Protein AF-W7DJT2-F1 (afdb_monomer_lite)

pLDDT: mean 90.69, std 9.47, range [36.66, 98.81]

Structure (mmCIF, N/CA/C/O backbone):
data_AF-W7DJT2-F1
#
_entry.id   AF-W7DJT2-F1
#
loop_
_atom_site.group_PDB
_atom_site.id
_atom_site.type_symbol
_atom_site.label_atom_id
_atom_site.label_alt_id
_atom_site.label_comp_id
_atom_site.label_asym_id
_atom_site.label_entity_id
_atom_site.label_seq_id
_atom_site.pdbx_PDB_ins_code
_atom_site.Cartn_x
_atom_site.Cartn_y
_atom_site.Cartn_z
_atom_site.occupancy
_atom_site.B_iso_or_equiv
_atom_site.auth_seq_id
_atom_site.auth_comp_id
_atom_site.auth_asym_id
_atom_site.auth_atom_id
_atom_site.pdbx_PDB_model_num
ATOM 1 N N . MET A 1 1 ? 25.642 -7.157 -8.731 1.00 62.66 1 MET A N 1
ATOM 2 C CA . MET A 1 1 ? 26.383 -7.502 -9.962 1.00 62.66 1 MET A CA 1
ATOM 3 C C . MET A 1 1 ? 25.442 -7.773 -11.109 1.00 62.66 1 MET A C 1
ATOM 5 O O . MET A 1 1 ? 24.680 -8.733 -11.068 1.00 62.66 1 MET A O 1
ATOM 9 N N . GLY A 1 2 ? 25.496 -6.896 -12.112 1.00 77.44 2 GLY A N 1
ATOM 10 C CA . GLY A 1 2 ? 24.760 -7.068 -13.362 1.00 77.44 2 GLY A CA 1
ATOM 11 C C . GLY A 1 2 ? 25.255 -8.247 -14.188 1.00 77.44 2 GLY A C 1
ATOM 12 O O . GLY A 1 2 ? 26.430 -8.609 -14.143 1.00 77.44 2 GLY A O 1
ATOM 13 N N . GLU A 1 3 ? 24.351 -8.840 -14.958 1.00 88.94 3 GLU A N 1
ATOM 14 C CA . GLU A 1 3 ? 24.677 -9.883 -15.918 1.00 88.94 3 GLU A CA 1
ATOM 15 C C . GLU A 1 3 ? 25.010 -9.240 -17.266 1.00 88.94 3 GLU A C 1
ATOM 17 O O . GLU A 1 3 ? 24.289 -8.379 -17.782 1.00 88.94 3 GLU A O 1
ATOM 22 N N . ARG A 1 4 ? 26.137 -9.663 -17.839 1.00 89.38 4 ARG A N 1
ATOM 23 C CA . ARG A 1 4 ? 26.555 -9.243 -19.170 1.00 89.38 4 ARG A CA 1
ATOM 24 C C . ARG A 1 4 ? 26.055 -10.238 -20.202 1.00 89.38 4 ARG A C 1
ATOM 26 O O . ARG A 1 4 ? 26.275 -11.438 -20.069 1.00 89.38 4 ARG A O 1
ATOM 33 N N . ILE A 1 5 ? 25.439 -9.720 -21.256 1.00 89.44 5 ILE A N 1
ATOM 34 C CA . ILE A 1 5 ? 24.989 -10.498 -22.408 1.00 89.44 5 ILE A CA 1
ATOM 35 C C . ILE A 1 5 ? 25.521 -9.875 -23.701 1.00 89.44 5 ILE A C 1
ATOM 37 O O . ILE A 1 5 ? 26.110 -8.789 -23.709 1.00 89.44 5 ILE A O 1
ATOM 41 N N . THR A 1 6 ? 25.308 -10.575 -24.811 1.00 88.50 6 THR A N 1
ATOM 42 C CA . THR A 1 6 ? 25.642 -10.075 -26.145 1.00 88.50 6 THR A CA 1
ATOM 43 C C . THR A 1 6 ? 24.403 -10.017 -27.021 1.00 88.50 6 THR A C 1
ATOM 45 O O . THR A 1 6 ? 23.470 -10.802 -26.852 1.00 88.50 6 THR A O 1
ATOM 48 N N . VAL A 1 7 ? 24.399 -9.072 -27.954 1.00 88.75 7 VAL A N 1
ATOM 49 C CA . VAL A 1 7 ? 23.420 -8.989 -29.040 1.00 88.75 7 VAL A CA 1
ATOM 50 C C . VAL A 1 7 ? 24.142 -8.806 -30.373 1.00 88.75 7 VAL A C 1
ATOM 52 O O . VAL A 1 7 ? 25.303 -8.384 -30.419 1.00 88.75 7 VAL A O 1
ATOM 55 N N . VAL A 1 8 ? 23.464 -9.149 -31.467 1.00 84.75 8 VAL A N 1
ATOM 56 C CA . VAL A 1 8 ? 23.995 -9.009 -32.831 1.00 84.75 8 VAL A CA 1
ATOM 57 C C . VAL A 1 8 ? 24.318 -7.540 -33.109 1.00 84.75 8 VAL A C 1
ATOM 59 O O . VAL A 1 8 ? 23.479 -6.686 -32.871 1.00 84.75 8 VAL A O 1
ATOM 62 N N . GLY A 1 9 ? 25.509 -7.218 -33.615 1.00 80.00 9 GLY A N 1
ATOM 63 C CA . GLY A 1 9 ? 25.923 -5.837 -33.913 1.00 80.00 9 GLY A CA 1
ATOM 64 C C . GLY A 1 9 ? 26.167 -5.533 -35.389 1.00 80.00 9 GLY A C 1
ATOM 65 O O . GLY A 1 9 ? 26.607 -4.432 -35.703 1.00 80.00 9 GLY A O 1
ATOM 66 N N . GLY A 1 10 ? 25.975 -6.507 -36.279 1.00 75.56 10 GLY A N 1
ATOM 67 C CA . GLY A 1 10 ? 26.302 -6.423 -37.706 1.00 75.56 10 GLY A CA 1
ATOM 68 C C . GLY A 1 10 ? 26.829 -7.755 -38.235 1.00 75.56 10 GLY A C 1
ATOM 69 O O . GLY A 1 10 ? 26.899 -8.730 -37.488 1.00 75.56 10 GLY A O 1
ATOM 70 N N . THR A 1 11 ? 27.250 -7.782 -39.501 1.00 67.56 11 THR A N 1
ATOM 71 C CA . THR A 1 11 ? 27.784 -8.991 -40.154 1.00 67.56 11 THR A CA 1
ATOM 72 C C . THR A 1 11 ? 29.021 -9.572 -39.454 1.00 67.56 11 THR A C 1
ATOM 74 O O . THR A 1 11 ? 29.202 -10.783 -39.483 1.00 67.56 11 THR A O 1
ATOM 77 N N . ASP A 1 12 ? 29.821 -8.742 -38.763 1.00 70.81 12 ASP A N 1
ATOM 78 C CA . ASP A 1 12 ? 31.087 -9.149 -38.119 1.00 70.81 12 ASP A CA 1
ATOM 79 C C . ASP A 1 12 ? 31.323 -8.553 -36.713 1.00 70.81 12 ASP A C 1
ATOM 81 O O . ASP A 1 12 ? 32.466 -8.448 -36.242 1.00 70.81 12 ASP A O 1
ATOM 85 N N . SER A 1 13 ? 30.260 -8.143 -36.017 1.00 81.00 13 SER A N 1
ATOM 86 C CA . SER A 1 13 ? 30.384 -7.577 -34.667 1.00 81.00 13 SER A CA 1
ATOM 87 C C . SER A 1 13 ? 29.283 -8.013 -33.715 1.00 81.00 13 SER A C 1
ATOM 89 O O . SER A 1 13 ? 28.126 -8.162 -34.105 1.00 81.00 13 SER A O 1
ATOM 91 N N . THR A 1 14 ? 29.642 -8.110 -32.438 1.00 86.38 14 THR A N 1
ATOM 92 C CA . THR A 1 14 ? 28.716 -8.235 -31.312 1.00 86.38 14 THR A CA 1
ATOM 93 C C . THR A 1 14 ? 28.695 -6.946 -30.505 1.00 86.38 14 THR A C 1
ATOM 95 O O . THR A 1 14 ? 29.704 -6.237 -30.387 1.00 86.38 14 THR A O 1
ATOM 98 N N . ILE A 1 15 ? 27.531 -6.650 -29.933 1.00 89.62 15 ILE A N 1
ATOM 99 C CA . ILE A 1 15 ? 27.364 -5.577 -28.961 1.00 89.62 15 ILE A CA 1
ATOM 100 C C . ILE A 1 15 ? 27.259 -6.199 -27.577 1.00 89.62 15 ILE A C 1
ATOM 102 O O . ILE A 1 15 ? 26.406 -7.051 -27.332 1.00 89.62 15 ILE A O 1
ATOM 106 N N . ALA A 1 16 ? 28.144 -5.783 -26.679 1.00 88.56 16 ALA A N 1
ATOM 107 C CA . ALA A 1 16 ? 28.098 -6.173 -25.281 1.00 88.56 16 ALA A CA 1
ATOM 108 C C . ALA A 1 16 ? 27.217 -5.196 -24.501 1.00 88.56 16 ALA A C 1
ATOM 110 O O . ALA A 1 16 ? 27.411 -3.978 -24.570 1.00 88.56 16 ALA A O 1
ATOM 111 N N . VAL A 1 17 ? 26.280 -5.746 -23.734 1.00 90.31 17 VAL A N 1
ATOM 112 C CA . VAL A 1 17 ? 25.390 -4.992 -22.848 1.00 90.31 17 VAL A CA 1
ATOM 113 C C . VAL A 1 17 ? 25.422 -5.622 -21.459 1.00 90.31 17 VAL A C 1
ATOM 115 O O . VAL A 1 17 ? 25.491 -6.842 -21.329 1.00 90.31 17 VAL A O 1
ATOM 118 N N . THR A 1 18 ? 25.412 -4.799 -20.413 1.00 90.25 18 THR A N 1
ATOM 119 C CA . THR A 1 18 ? 25.333 -5.264 -19.020 1.00 90.25 18 THR A CA 1
ATOM 120 C C . THR A 1 18 ? 24.087 -4.677 -18.384 1.00 90.25 18 THR A C 1
ATOM 122 O O . THR A 1 18 ? 23.870 -3.476 -18.508 1.00 90.25 18 THR A O 1
ATOM 125 N N . LEU A 1 19 ? 23.275 -5.514 -17.735 1.00 92.50 19 LEU A N 1
ATOM 126 C CA . LEU A 1 19 ? 22.078 -5.084 -17.014 1.00 92.50 19 LEU A CA 1
ATOM 127 C C . LEU A 1 19 ? 21.972 -5.810 -15.680 1.00 92.50 19 LEU A C 1
ATOM 129 O O . LEU A 1 19 ? 22.356 -6.974 -15.576 1.00 92.50 19 LEU A O 1
ATOM 133 N N . ASP A 1 20 ? 21.434 -5.147 -14.664 1.00 89.50 20 ASP A N 1
ATOM 134 C CA . ASP A 1 20 ? 21.323 -5.724 -13.324 1.00 89.50 20 ASP A CA 1
ATOM 135 C C . ASP A 1 20 ? 19.907 -5.733 -12.739 1.00 89.50 20 ASP A C 1
ATOM 137 O O . ASP A 1 20 ? 19.720 -6.327 -11.687 1.00 89.50 20 ASP A O 1
ATOM 141 N N . GLY A 1 21 ? 18.904 -5.151 -13.402 1.00 89.62 21 GLY A N 1
ATOM 142 C CA . GLY A 1 21 ? 17.507 -5.197 -12.952 1.00 89.62 21 GLY A CA 1
ATOM 143 C C . GLY A 1 21 ? 16.805 -6.517 -13.291 1.00 89.62 21 GLY A C 1
ATOM 144 O O . GLY A 1 21 ? 17.030 -7.074 -14.367 1.00 89.62 21 GLY A O 1
ATOM 145 N N . THR A 1 22 ? 15.905 -7.002 -12.422 1.00 92.12 22 THR A N 1
ATOM 146 C CA . THR A 1 22 ? 15.227 -8.309 -12.597 1.00 92.12 22 THR A CA 1
ATOM 147 C C . THR A 1 22 ? 14.500 -8.393 -13.940 1.00 92.12 22 THR A C 1
ATOM 149 O O . THR A 1 22 ? 14.734 -9.301 -14.742 1.00 92.12 22 THR A O 1
ATOM 152 N N . GLN A 1 23 ? 13.614 -7.430 -14.205 1.00 96.25 23 GLN A N 1
ATOM 153 C CA . GLN A 1 23 ? 12.832 -7.395 -15.440 1.00 96.25 23 GLN A CA 1
ATOM 154 C C . GLN A 1 23 ? 13.667 -6.892 -16.624 1.00 96.25 23 GLN A C 1
ATOM 156 O O . GLN A 1 23 ? 13.485 -7.369 -17.744 1.00 96.25 23 GLN A O 1
ATOM 161 N N . ALA A 1 24 ? 14.614 -5.982 -16.378 1.00 95.62 24 ALA A N 1
ATOM 162 C CA . ALA A 1 24 ? 15.487 -5.429 -17.410 1.00 95.62 24 ALA A CA 1
ATOM 163 C C . ALA A 1 24 ? 16.336 -6.535 -18.050 1.00 95.62 24 ALA A C 1
ATOM 165 O O . ALA A 1 24 ? 16.389 -6.665 -19.271 1.00 95.62 24 ALA A O 1
ATOM 166 N N . LEU A 1 25 ? 16.912 -7.410 -17.226 1.00 94.12 25 LEU A N 1
ATOM 167 C CA . LEU A 1 25 ? 17.681 -8.561 -17.677 1.00 94.12 25 LEU A CA 1
ATOM 168 C C . LEU A 1 25 ? 16.821 -9.589 -18.426 1.00 94.12 25 LEU A C 1
ATOM 170 O O . LEU A 1 25 ? 17.264 -10.152 -19.429 1.00 94.12 25 LEU A O 1
ATOM 174 N N . LYS A 1 26 ? 15.581 -9.821 -17.976 1.00 95.31 26 LYS A N 1
ATOM 175 C CA . LYS A 1 26 ? 14.633 -10.706 -18.670 1.00 95.31 26 LYS A CA 1
ATOM 176 C C . LYS A 1 26 ? 14.323 -10.197 -20.081 1.00 95.31 26 LYS A C 1
ATOM 178 O O . LYS A 1 26 ? 14.427 -10.971 -21.033 1.00 95.31 26 LYS A O 1
ATOM 183 N N . LEU A 1 27 ? 13.999 -8.909 -20.222 1.00 96.25 27 LEU A N 1
ATOM 184 C CA . LEU A 1 27 ? 13.759 -8.283 -21.527 1.00 96.25 27 LEU A CA 1
ATOM 185 C C . LEU A 1 27 ? 15.019 -8.285 -22.395 1.00 96.25 27 LEU A C 1
ATOM 187 O O . LEU A 1 27 ? 14.949 -8.632 -23.568 1.00 96.25 27 LEU A O 1
ATOM 191 N N . ALA A 1 28 ? 16.185 -7.990 -21.822 1.00 94.62 28 ALA A N 1
ATOM 192 C CA . ALA A 1 28 ? 17.446 -8.001 -22.556 1.00 94.62 28 ALA A CA 1
ATOM 193 C C . ALA A 1 28 ? 17.757 -9.380 -23.167 1.00 94.62 28 ALA A C 1
ATOM 195 O O . ALA A 1 28 ? 18.158 -9.467 -24.329 1.00 94.62 28 ALA A O 1
ATOM 196 N N . LYS A 1 29 ? 17.520 -10.469 -22.421 1.00 93.81 29 LYS A N 1
ATOM 197 C CA . LYS A 1 29 ? 17.668 -11.847 -22.925 1.00 93.81 29 LYS A CA 1
ATOM 198 C C . LYS A 1 29 ? 16.669 -12.165 -24.036 1.00 93.81 29 LYS A C 1
ATOM 200 O O . LYS A 1 29 ? 17.047 -12.783 -25.029 1.00 93.81 29 LYS A O 1
ATOM 205 N N . GLN A 1 30 ? 15.422 -11.718 -23.895 1.00 95.75 30 GLN A N 1
ATOM 206 C CA . GLN A 1 30 ? 14.413 -11.860 -24.943 1.00 95.75 30 GLN A CA 1
ATOM 207 C C . GLN A 1 30 ? 14.834 -11.120 -26.222 1.00 95.75 30 GLN A C 1
ATOM 209 O O . GLN A 1 30 ? 14.865 -11.728 -27.289 1.00 95.75 30 GLN A O 1
ATOM 214 N N . PHE A 1 31 ? 15.230 -9.849 -26.115 1.00 95.19 31 PHE A N 1
ATOM 215 C CA . PHE A 1 31 ? 15.662 -9.045 -27.261 1.00 95.19 31 PHE A CA 1
ATOM 216 C C . PHE A 1 31 ? 16.896 -9.642 -27.940 1.00 95.19 31 PHE A C 1
ATOM 218 O O . PHE A 1 31 ? 16.947 -9.708 -29.165 1.00 95.19 31 PHE A O 1
ATOM 225 N N . SER A 1 32 ? 17.866 -10.133 -27.161 1.00 92.38 32 SER A N 1
ATOM 226 C CA . SER A 1 32 ? 19.038 -10.845 -27.684 1.00 92.38 32 SER A CA 1
ATOM 227 C C . SER A 1 32 ? 18.638 -12.051 -28.541 1.00 92.38 32 SER A C 1
ATOM 229 O O . SER A 1 32 ? 19.107 -12.193 -29.672 1.00 92.38 32 SER A O 1
ATOM 231 N N . GLN A 1 33 ? 17.714 -12.879 -28.044 1.00 92.50 33 GLN A N 1
ATOM 232 C CA . GLN A 1 33 ? 17.236 -14.058 -28.763 1.00 92.50 33 GLN A CA 1
ATOM 233 C C . GLN A 1 33 ? 16.435 -13.701 -30.025 1.00 92.50 33 GLN A C 1
ATOM 235 O O . GLN A 1 33 ? 16.609 -14.341 -31.062 1.00 92.50 33 GLN A O 1
ATOM 240 N N . GLU A 1 34 ? 15.566 -12.691 -29.959 1.00 94.62 34 GLU A N 1
ATOM 241 C CA . GLU A 1 34 ? 14.780 -12.216 -31.106 1.00 94.62 34 GLU A CA 1
ATOM 242 C C . GLU A 1 34 ? 15.684 -11.673 -32.217 1.00 94.62 34 GLU A C 1
ATOM 244 O O . GLU A 1 34 ? 15.596 -12.123 -33.361 1.00 94.62 34 GLU A O 1
ATOM 249 N N . LEU A 1 35 ? 16.611 -10.771 -31.873 1.00 92.75 35 LEU A N 1
ATOM 250 C CA . LEU A 1 35 ? 17.577 -10.205 -32.817 1.00 92.75 35 LEU A CA 1
ATOM 251 C C . LEU A 1 35 ? 18.445 -11.293 -33.453 1.00 92.75 35 LEU A C 1
ATOM 253 O O . LEU A 1 35 ? 18.716 -11.234 -34.652 1.00 92.75 35 LEU A O 1
ATOM 257 N N . GLN A 1 36 ? 18.830 -12.321 -32.692 1.00 90.06 36 GLN A N 1
ATOM 258 C CA . GLN A 1 36 ? 19.538 -13.463 -33.259 1.00 90.06 36 GLN A CA 1
ATOM 259 C C . GLN A 1 36 ? 18.697 -14.215 -34.295 1.00 90.06 36 GLN A C 1
ATOM 261 O O . GLN A 1 36 ? 19.208 -14.583 -35.356 1.00 90.06 36 GLN A O 1
ATOM 266 N N . ASN A 1 37 ? 17.430 -14.484 -33.984 1.00 91.62 37 ASN A N 1
ATOM 267 C CA . ASN A 1 37 ? 16.552 -15.217 -34.887 1.00 91.62 37 ASN A CA 1
ATOM 268 C C . ASN A 1 37 ? 16.394 -14.445 -36.199 1.00 91.62 37 ASN A C 1
ATOM 270 O O . ASN A 1 37 ? 16.622 -15.028 -37.258 1.00 91.62 37 ASN A O 1
ATOM 274 N N . TYR A 1 38 ? 16.131 -13.136 -36.130 1.00 92.69 38 TYR A N 1
ATOM 275 C CA . TYR A 1 38 ? 16.054 -12.272 -37.311 1.00 92.69 38 TYR A CA 1
ATOM 276 C C . TYR A 1 38 ? 17.370 -12.222 -38.088 1.00 92.69 38 TYR A C 1
ATOM 278 O O . TYR A 1 38 ? 17.360 -12.277 -39.315 1.00 92.69 38 TYR A O 1
ATOM 286 N N . TYR A 1 39 ? 18.515 -12.173 -37.406 1.00 90.25 39 TYR A N 1
ATOM 287 C CA . TYR A 1 39 ? 19.817 -12.209 -38.071 1.00 90.25 39 TYR A CA 1
ATOM 288 C C . TYR A 1 39 ? 20.041 -13.516 -38.845 1.00 90.25 39 TYR A C 1
ATOM 290 O O . TYR A 1 39 ? 20.528 -13.490 -39.973 1.00 90.25 39 TYR A O 1
ATOM 298 N N . SER A 1 40 ? 19.642 -14.660 -38.276 1.00 89.06 40 SER A N 1
ATOM 299 C CA . SER A 1 40 ? 19.871 -15.985 -38.875 1.00 89.06 40 SER A CA 1
ATOM 300 C C . SER A 1 40 ? 19.124 -16.219 -40.193 1.00 89.06 40 SER A C 1
ATOM 302 O O . SER A 1 40 ? 19.529 -17.071 -40.984 1.00 89.06 40 SER A O 1
ATOM 304 N N . VAL A 1 41 ? 18.059 -15.450 -40.434 1.00 91.31 41 VAL A N 1
ATOM 305 C CA . VAL A 1 41 ? 17.238 -15.498 -41.653 1.00 91.31 41 VAL A CA 1
ATOM 306 C C . VAL A 1 41 ? 17.357 -14.227 -42.501 1.00 91.31 41 VAL A C 1
ATOM 308 O O . VAL A 1 41 ? 16.511 -13.993 -43.358 1.00 91.31 41 VAL A O 1
ATOM 311 N N . ASP A 1 42 ? 18.389 -13.405 -42.264 1.00 90.12 42 ASP A N 1
ATOM 312 C CA . ASP A 1 42 ? 18.609 -12.126 -42.950 1.00 90.12 42 ASP A CA 1
ATOM 313 C C . ASP A 1 42 ? 17.359 -11.224 -42.926 1.00 90.12 42 ASP A C 1
ATOM 315 O O . ASP A 1 42 ? 16.845 -10.794 -43.953 1.00 90.12 42 ASP A O 1
ATOM 319 N N . GLN A 1 43 ? 16.826 -10.939 -41.740 1.00 93.31 43 GLN A N 1
ATOM 320 C CA . GLN A 1 43 ? 15.681 -10.039 -41.554 1.00 93.31 43 GLN A CA 1
ATOM 321 C C . GLN A 1 43 ? 16.042 -8.702 -40.903 1.00 93.31 43 GLN A C 1
ATOM 323 O O . GLN A 1 43 ? 15.174 -7.851 -40.763 1.00 93.31 43 GLN A O 1
ATOM 328 N N . LEU A 1 44 ? 17.304 -8.469 -40.538 1.00 91.94 44 LEU A N 1
ATOM 329 C CA . LEU A 1 44 ? 17.732 -7.200 -39.943 1.00 91.94 44 LEU A CA 1
ATOM 330 C C . LEU A 1 44 ? 18.152 -6.188 -41.016 1.00 91.94 44 LEU A C 1
ATOM 332 O O . LEU A 1 44 ? 18.937 -6.502 -41.909 1.00 91.94 44 LEU A O 1
ATOM 336 N N . ASN A 1 45 ? 17.662 -4.958 -40.891 1.00 91.62 45 ASN A N 1
ATOM 337 C CA . ASN A 1 45 ? 18.135 -3.791 -41.624 1.00 91.62 45 ASN A CA 1
ATOM 338 C C . ASN A 1 45 ? 18.957 -2.920 -40.664 1.00 91.62 45 ASN A C 1
ATOM 340 O O . ASN A 1 45 ? 18.386 -2.242 -39.811 1.00 91.62 45 ASN A O 1
ATOM 344 N N . PHE A 1 46 ? 20.286 -2.985 -40.760 1.00 89.12 46 PHE A N 1
ATOM 345 C CA . PHE A 1 46 ? 21.197 -2.241 -39.884 1.00 89.12 46 PHE A CA 1
ATOM 346 C C . PHE A 1 46 ? 21.262 -0.767 -40.285 1.00 89.12 46 PHE A C 1
ATOM 348 O O . PHE A 1 46 ? 21.494 -0.452 -41.451 1.00 89.12 46 PHE A O 1
ATOM 355 N N . LEU A 1 47 ? 21.071 0.127 -39.316 1.00 86.94 47 LEU A N 1
ATOM 356 C CA . LEU A 1 47 ? 20.850 1.548 -39.564 1.00 86.94 47 LEU A CA 1
ATOM 357 C C . LEU A 1 47 ? 21.629 2.424 -38.581 1.00 86.94 47 LEU A C 1
ATOM 359 O O . LEU A 1 47 ? 21.752 2.101 -37.397 1.00 86.94 47 LEU A O 1
ATOM 363 N N . ASP A 1 48 ? 22.064 3.586 -39.059 1.00 86.88 48 ASP A N 1
ATOM 364 C CA . ASP A 1 48 ? 22.474 4.682 -38.184 1.00 86.88 48 ASP A CA 1
ATOM 365 C C . ASP A 1 48 ? 21.236 5.291 -37.517 1.00 86.88 48 ASP A C 1
ATOM 367 O O . ASP A 1 48 ? 20.173 5.383 -38.134 1.00 86.88 48 ASP A O 1
ATOM 371 N N . VAL A 1 49 ? 21.355 5.720 -36.258 1.00 89.56 49 VAL A N 1
ATOM 372 C CA . VAL A 1 49 ? 20.246 6.335 -35.508 1.00 89.56 49 VAL A CA 1
ATOM 373 C C . VAL A 1 49 ? 20.181 7.832 -35.820 1.00 89.56 49 VAL A C 1
ATOM 375 O O . VAL A 1 49 ? 21.035 8.598 -35.367 1.00 89.56 49 VAL A O 1
ATOM 378 N N . THR A 1 50 ? 19.188 8.240 -36.617 1.00 86.44 50 THR A N 1
ATOM 379 C CA . THR A 1 50 ? 19.024 9.616 -37.117 1.00 86.44 50 THR A CA 1
ATOM 380 C C . THR A 1 50 ? 17.562 10.089 -37.085 1.00 86.44 50 THR A C 1
ATOM 382 O O . THR A 1 50 ? 16.627 9.288 -37.004 1.00 86.44 50 THR A O 1
ATOM 385 N N . ALA A 1 51 ? 17.361 11.412 -37.153 1.00 81.62 51 ALA A N 1
ATOM 386 C CA . ALA A 1 51 ? 16.038 12.044 -37.101 1.00 81.62 51 ALA A CA 1
ATOM 387 C C . ALA A 1 51 ? 15.157 11.736 -38.324 1.00 81.62 51 ALA A C 1
ATOM 389 O O . ALA A 1 51 ? 13.934 11.719 -38.202 1.00 81.62 51 ALA A O 1
ATOM 390 N N . ASP A 1 52 ? 15.765 11.470 -39.484 1.00 81.19 52 ASP A N 1
ATOM 391 C CA . ASP A 1 52 ? 15.042 11.206 -40.737 1.00 81.19 52 ASP A CA 1
ATOM 392 C C . ASP A 1 52 ? 14.367 9.824 -40.747 1.00 81.19 52 ASP A C 1
ATOM 394 O O . ASP A 1 52 ? 13.540 9.531 -41.613 1.00 81.19 52 ASP A O 1
ATOM 398 N N . GLY A 1 53 ? 14.668 8.996 -39.742 1.00 71.44 53 GLY A N 1
ATOM 399 C CA . GLY A 1 53 ? 14.123 7.657 -39.607 1.00 71.44 53 GLY A CA 1
ATOM 400 C C . GLY A 1 53 ? 14.749 6.656 -40.575 1.00 71.44 53 GLY A C 1
ATOM 401 O O . GLY A 1 53 ? 15.644 6.961 -41.363 1.00 71.44 53 GLY A O 1
ATOM 402 N N . ALA A 1 54 ? 14.268 5.422 -40.503 1.00 74.19 54 ALA A N 1
ATOM 403 C CA . ALA A 1 54 ? 14.613 4.371 -41.436 1.00 74.19 54 ALA A CA 1
ATOM 404 C C . ALA A 1 54 ? 13.659 4.396 -42.631 1.00 74.19 54 ALA A C 1
ATOM 406 O O . ALA A 1 54 ? 12.438 4.374 -42.459 1.00 74.19 54 ALA A O 1
ATOM 407 N N . ALA A 1 55 ? 14.200 4.348 -43.850 1.00 77.56 55 ALA A N 1
ATOM 408 C CA . ALA A 1 55 ? 13.389 3.971 -45.000 1.00 77.56 55 ALA A CA 1
ATOM 409 C C . ALA A 1 55 ? 12.876 2.534 -44.771 1.00 77.56 55 ALA A C 1
ATOM 411 O O . ALA A 1 55 ? 13.706 1.635 -44.590 1.00 77.56 55 ALA A O 1
ATOM 412 N N . PRO A 1 56 ? 11.551 2.293 -44.759 1.00 76.06 56 PRO A N 1
ATOM 413 C CA . PRO A 1 56 ? 11.020 0.949 -44.593 1.00 76.06 56 PRO A CA 1
ATOM 414 C C . PRO A 1 56 ? 11.572 0.049 -45.695 1.00 76.06 56 PRO A C 1
ATOM 416 O O . PRO A 1 56 ? 11.432 0.354 -46.881 1.00 76.06 56 PRO A O 1
ATOM 419 N N . VAL A 1 57 ? 12.197 -1.059 -45.306 1.00 82.94 57 VAL A N 1
ATOM 420 C CA . VAL A 1 57 ? 12.584 -2.112 -46.244 1.00 82.94 57 VAL A CA 1
ATOM 421 C C . VAL A 1 57 ? 11.587 -3.241 -46.067 1.00 82.94 57 VAL A C 1
ATOM 423 O O . VAL A 1 57 ? 11.390 -3.742 -44.961 1.00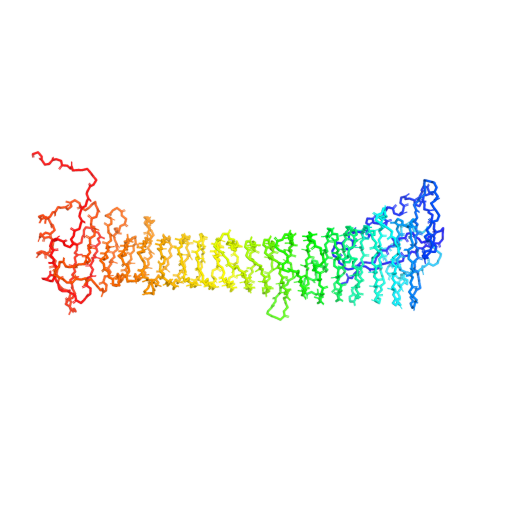 82.94 57 VAL A O 1
ATOM 426 N N . GLU A 1 58 ? 10.920 -3.606 -47.157 1.00 84.81 58 GLU A N 1
ATOM 427 C CA . GLU A 1 58 ? 9.869 -4.617 -47.138 1.00 84.81 58 GLU A CA 1
ATOM 428 C C . GLU A 1 58 ? 10.388 -5.918 -46.505 1.00 84.81 58 GLU A C 1
ATOM 430 O O . GLU A 1 58 ? 11.456 -6.411 -46.871 1.00 84.81 58 GLU A O 1
ATOM 435 N N . HIS A 1 59 ? 9.635 -6.466 -45.549 1.00 84.50 59 HIS A N 1
ATOM 436 C CA . HIS A 1 59 ? 9.976 -7.691 -44.812 1.00 84.50 59 HIS A CA 1
ATOM 437 C C . HIS A 1 59 ? 11.270 -7.645 -43.968 1.00 84.50 59 HIS A C 1
ATOM 439 O O . HIS A 1 59 ? 11.751 -8.704 -43.556 1.00 84.50 59 HIS A O 1
ATOM 445 N N . LYS A 1 60 ? 11.834 -6.463 -43.678 1.00 92.31 60 LYS A N 1
ATOM 446 C CA . LYS A 1 60 ? 12.988 -6.304 -42.775 1.00 92.31 60 LYS A CA 1
ATOM 447 C C . LYS A 1 60 ? 12.612 -5.521 -41.511 1.00 92.31 60 LYS A C 1
ATOM 449 O O . LYS A 1 60 ? 11.719 -4.682 -41.532 1.00 92.31 60 LYS A O 1
ATOM 454 N N . ILE A 1 61 ? 13.350 -5.786 -40.439 1.00 93.69 61 ILE A N 1
ATOM 455 C CA . ILE A 1 61 ? 13.262 -5.152 -39.122 1.00 93.69 61 ILE A CA 1
ATOM 456 C C . ILE A 1 61 ? 14.289 -4.020 -39.049 1.00 93.69 61 ILE A C 1
ATOM 458 O O . ILE A 1 61 ? 15.486 -4.260 -39.236 1.00 93.69 61 ILE A O 1
ATOM 462 N N . GLY A 1 62 ? 13.846 -2.795 -38.776 1.00 94.62 62 GLY A N 1
ATOM 463 C CA . GLY A 1 62 ? 14.719 -1.638 -38.607 1.00 94.62 62 GLY A CA 1
ATOM 464 C C . GLY A 1 62 ? 15.531 -1.744 -37.320 1.00 94.62 62 GLY A C 1
ATOM 465 O O . GLY A 1 62 ? 14.972 -1.731 -36.223 1.00 94.62 62 GLY A O 1
ATOM 466 N N . TYR A 1 63 ? 16.855 -1.844 -37.446 1.00 94.38 63 TYR A N 1
ATOM 467 C CA . TYR A 1 63 ? 17.751 -2.098 -36.327 1.00 94.38 63 TYR A CA 1
ATOM 468 C C . TYR A 1 63 ? 18.855 -1.040 -36.203 1.00 94.38 63 TYR A C 1
ATOM 470 O O . TYR A 1 63 ? 19.833 -1.037 -36.952 1.00 94.38 63 TYR A O 1
ATOM 478 N N . GLY A 1 64 ? 18.697 -0.146 -35.225 1.00 93.69 64 GLY A N 1
ATOM 479 C CA . GLY A 1 64 ? 19.667 0.889 -34.880 1.00 93.69 64 GLY A CA 1
ATOM 480 C C . GLY A 1 64 ? 20.697 0.414 -33.856 1.00 93.69 64 GLY A C 1
ATOM 481 O O . GLY A 1 64 ? 20.346 -0.218 -32.858 1.00 93.69 64 GLY A O 1
ATOM 482 N N . VAL A 1 65 ? 21.971 0.755 -34.063 1.00 91.94 65 VAL A N 1
ATOM 483 C CA . VAL A 1 65 ? 23.060 0.394 -33.140 1.00 91.94 65 VAL A CA 1
ATOM 484 C C . VAL A 1 65 ? 23.887 1.627 -32.773 1.00 91.94 65 VAL A C 1
ATOM 486 O O . VAL A 1 65 ? 24.422 2.311 -33.641 1.00 91.94 65 VAL A O 1
ATOM 489 N N . ILE A 1 66 ? 24.035 1.891 -31.474 1.00 93.25 66 ILE A N 1
ATOM 490 C CA . ILE A 1 66 ? 24.834 2.988 -30.918 1.00 93.25 66 ILE A CA 1
ATOM 491 C C . ILE A 1 66 ? 25.978 2.405 -30.093 1.00 93.25 66 ILE A C 1
ATOM 493 O O . ILE A 1 66 ? 25.764 1.715 -29.095 1.00 93.25 66 ILE A O 1
ATOM 497 N N . THR A 1 67 ? 27.212 2.723 -30.484 1.00 91.81 67 THR A N 1
ATOM 498 C CA . THR A 1 67 ? 28.417 2.181 -29.831 1.00 91.81 67 THR A CA 1
ATOM 499 C C . THR A 1 67 ? 29.412 3.244 -29.391 1.00 91.81 67 THR A C 1
ATOM 501 O O . THR A 1 67 ? 30.545 2.922 -29.039 1.00 91.81 67 THR A O 1
ATOM 504 N N . GLN A 1 68 ? 29.013 4.514 -29.441 1.00 91.50 68 GLN A N 1
ATOM 505 C CA . GLN A 1 68 ? 29.836 5.653 -29.061 1.00 91.50 68 GLN A CA 1
ATOM 506 C C . GLN A 1 68 ? 29.026 6.601 -28.173 1.00 91.50 68 GLN A C 1
ATOM 508 O O . GLN A 1 68 ? 27.909 6.985 -28.516 1.00 91.50 68 GLN A O 1
ATOM 513 N N . GLY A 1 69 ? 29.596 6.976 -27.029 1.00 89.25 69 GLY A N 1
ATOM 514 C CA . GLY A 1 69 ? 29.015 7.965 -26.123 1.00 89.25 69 GLY A CA 1
ATOM 515 C C . GLY A 1 69 ? 29.532 9.376 -26.405 1.00 89.25 69 GLY A C 1
ATOM 516 O O . GLY A 1 69 ? 30.504 9.561 -27.138 1.00 89.25 69 GLY A O 1
ATOM 517 N N . GLY A 1 70 ? 28.890 10.372 -25.797 1.00 83.19 70 GLY A N 1
ATOM 518 C CA . GLY A 1 70 ? 29.289 11.783 -25.836 1.00 83.19 70 GLY A CA 1
ATOM 519 C C . GLY A 1 70 ? 28.439 12.688 -26.736 1.00 83.19 70 GLY A C 1
ATOM 520 O O . GLY A 1 70 ? 28.455 13.897 -26.529 1.00 83.19 70 GLY A O 1
ATOM 521 N N . ALA A 1 71 ? 27.669 12.141 -27.682 1.00 76.75 71 ALA A N 1
ATOM 522 C CA . ALA A 1 71 ? 26.735 12.897 -28.525 1.00 76.75 71 ALA A CA 1
ATOM 523 C C . ALA A 1 71 ? 25.273 12.510 -28.243 1.00 76.75 71 ALA A C 1
ATOM 525 O O . ALA A 1 71 ? 24.988 11.393 -27.807 1.00 76.75 71 ALA A O 1
ATOM 526 N N . ALA A 1 72 ? 24.350 13.440 -28.506 1.00 90.62 72 ALA A N 1
ATOM 527 C CA . ALA A 1 72 ? 22.921 13.151 -28.531 1.00 90.62 72 ALA A CA 1
ATOM 528 C C . ALA A 1 72 ? 22.531 12.594 -29.906 1.00 90.62 72 ALA A C 1
ATOM 530 O O . ALA A 1 72 ? 22.890 13.160 -30.938 1.00 90.62 72 ALA A O 1
ATOM 531 N N . TYR A 1 73 ? 21.770 11.509 -29.902 1.00 95.00 73 TYR A N 1
ATOM 532 C CA . TYR A 1 73 ? 21.190 10.889 -31.084 1.00 95.00 73 TYR A CA 1
ATOM 533 C C . TYR A 1 73 ? 19.748 11.358 -31.238 1.00 95.00 73 TYR A C 1
ATOM 535 O O . TYR A 1 73 ? 19.092 11.718 -30.259 1.00 95.00 73 TYR A O 1
ATOM 543 N N . SER A 1 74 ? 19.236 11.336 -32.463 1.00 94.38 74 SER A N 1
ATOM 544 C CA . SER A 1 74 ? 17.809 11.508 -32.721 1.00 94.38 74 SER A CA 1
ATOM 545 C C . SER A 1 74 ? 17.295 10.289 -33.464 1.00 94.38 74 SER A C 1
ATOM 547 O O . SER A 1 74 ? 18.028 9.756 -34.286 1.00 94.38 74 SER A O 1
ATOM 549 N N . ALA A 1 75 ? 16.087 9.827 -33.151 1.00 95.00 75 ALA A N 1
ATOM 550 C CA . ALA A 1 75 ? 15.494 8.647 -33.771 1.00 95.00 75 ALA A CA 1
ATOM 551 C C . ALA A 1 75 ? 14.138 9.006 -34.391 1.00 95.00 75 ALA A C 1
ATOM 553 O O . ALA A 1 75 ? 13.194 9.336 -33.672 1.00 95.00 75 ALA A O 1
ATOM 554 N N . GLY A 1 76 ? 14.059 8.981 -35.722 1.00 94.25 76 GLY A N 1
ATOM 555 C CA . GLY A 1 76 ? 12.810 9.100 -36.480 1.00 94.25 76 GLY A CA 1
ATOM 556 C C . GLY A 1 76 ? 12.048 7.778 -36.588 1.00 94.25 76 GLY A C 1
ATOM 557 O O . GLY A 1 76 ? 12.395 6.798 -35.943 1.00 94.25 76 GLY A O 1
ATOM 558 N N . ASN A 1 77 ? 10.998 7.727 -37.408 1.00 94.31 77 ASN A N 1
ATOM 559 C CA . ASN A 1 77 ? 10.198 6.506 -37.598 1.00 94.31 77 ASN A CA 1
ATOM 560 C C . ASN A 1 77 ? 11.006 5.361 -38.239 1.00 94.31 77 ASN A C 1
ATOM 562 O O . ASN A 1 77 ? 11.977 5.607 -38.945 1.00 94.31 77 ASN A O 1
ATOM 566 N N . GLY A 1 78 ? 10.550 4.117 -38.083 1.00 92.25 78 GLY A N 1
ATOM 567 C CA . GLY A 1 78 ? 11.069 2.950 -38.801 1.00 92.25 78 GLY A CA 1
ATOM 568 C C . GLY A 1 78 ? 12.141 2.148 -38.059 1.00 92.25 78 GLY A C 1
ATOM 569 O O . GLY A 1 78 ? 12.651 1.184 -38.623 1.00 92.25 78 GLY A O 1
ATOM 570 N N . TYR A 1 79 ? 12.479 2.510 -36.817 1.00 94.56 79 TYR A N 1
ATOM 571 C CA . TYR A 1 79 ? 13.281 1.653 -35.940 1.00 94.56 79 TYR A CA 1
ATOM 572 C C . TYR A 1 79 ? 12.366 0.762 -35.101 1.00 94.56 79 TYR A C 1
ATOM 574 O O . TYR A 1 79 ? 11.599 1.256 -34.279 1.00 94.56 79 TYR A O 1
ATOM 582 N N . ASP A 1 80 ? 12.510 -0.550 -35.255 1.00 95.62 80 ASP A N 1
ATOM 583 C CA . ASP A 1 80 ? 11.864 -1.542 -34.393 1.00 95.62 80 ASP A CA 1
ATOM 584 C C . ASP A 1 80 ? 12.722 -1.840 -33.156 1.00 95.62 80 ASP A C 1
ATOM 586 O O . ASP A 1 80 ? 12.197 -2.088 -32.070 1.00 95.62 80 ASP A O 1
ATOM 590 N N . TYR A 1 81 ? 14.051 -1.815 -33.318 1.00 96.88 81 TYR A N 1
ATOM 591 C CA . TYR A 1 81 ? 15.026 -2.028 -32.249 1.00 96.88 81 TYR A CA 1
ATOM 592 C C . TYR A 1 81 ? 16.105 -0.946 -32.262 1.00 96.88 81 TYR A C 1
ATOM 594 O O . TYR A 1 81 ? 16.636 -0.595 -33.317 1.00 96.88 81 TYR A O 1
ATOM 602 N N . ILE A 1 82 ? 16.496 -0.481 -31.076 1.00 96.62 82 ILE A N 1
ATOM 603 C CA . ILE A 1 82 ? 17.680 0.355 -30.870 1.00 96.62 82 ILE A CA 1
ATOM 604 C C . ILE A 1 82 ? 18.520 -0.255 -29.749 1.00 96.62 82 ILE A C 1
ATOM 606 O O . ILE A 1 82 ? 18.052 -0.405 -28.622 1.00 96.62 82 ILE A O 1
ATOM 610 N N . VAL A 1 83 ? 19.774 -0.594 -30.046 1.00 96.00 83 VAL A N 1
ATOM 611 C CA . VAL A 1 83 ? 20.719 -1.159 -29.076 1.00 96.00 83 VAL A CA 1
ATOM 612 C C . VAL A 1 83 ? 21.848 -0.175 -28.799 1.00 96.00 83 VAL A C 1
ATOM 614 O O . VAL A 1 83 ? 22.495 0.324 -29.716 1.00 96.00 83 VAL A O 1
ATOM 617 N N . VAL A 1 84 ? 22.134 0.038 -27.517 1.00 95.12 84 VAL A N 1
ATOM 618 C CA . VAL A 1 84 ? 23.227 0.869 -27.013 1.00 95.12 84 VAL A CA 1
ATOM 619 C C . VAL A 1 84 ? 24.190 -0.000 -26.206 1.00 95.12 84 VAL A C 1
ATOM 621 O O . VAL A 1 84 ? 23.819 -0.559 -25.170 1.00 95.12 84 VAL A O 1
ATOM 624 N N . GLY A 1 85 ? 25.440 -0.121 -26.654 1.00 93.56 85 GLY A N 1
ATOM 625 C CA . GLY A 1 85 ? 26.422 -0.958 -25.963 1.00 93.56 85 GLY A CA 1
ATOM 626 C C . GLY A 1 85 ? 27.812 -0.958 -26.589 1.00 93.56 85 GLY A C 1
ATOM 627 O O . GLY A 1 85 ? 28.086 -0.270 -27.570 1.00 93.56 85 GLY A O 1
ATOM 628 N N . GLY A 1 86 ? 28.729 -1.717 -25.988 1.00 90.88 86 GLY A N 1
ATOM 629 C CA . GLY A 1 86 ? 30.125 -1.754 -26.424 1.00 90.88 86 GLY A CA 1
ATOM 630 C C . GLY A 1 86 ? 30.304 -2.586 -27.693 1.00 90.88 86 GLY A C 1
ATOM 631 O O . GLY A 1 86 ? 29.949 -3.766 -27.711 1.00 90.88 86 GLY A O 1
ATOM 632 N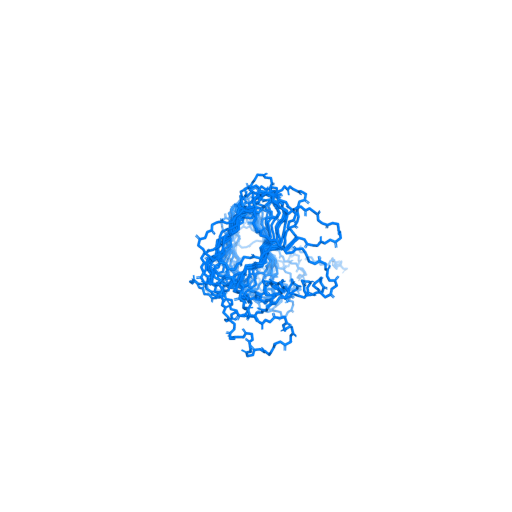 N . LYS A 1 87 ? 30.874 -1.995 -28.752 1.00 89.44 87 LYS A N 1
ATOM 633 C CA . LYS A 1 87 ? 31.205 -2.721 -29.989 1.00 89.44 87 LYS A CA 1
ATOM 634 C C . LYS A 1 87 ? 32.448 -3.570 -29.791 1.00 89.44 87 LYS A C 1
ATOM 636 O O . LYS A 1 87 ? 33.492 -3.051 -29.407 1.00 89.44 87 LYS A O 1
ATOM 641 N N . ASN A 1 88 ? 32.365 -4.843 -30.151 1.00 85.56 88 ASN A N 1
ATOM 642 C CA . ASN A 1 88 ? 33.515 -5.734 -30.163 1.00 85.56 88 ASN A CA 1
ATOM 643 C C . ASN A 1 88 ? 33.707 -6.265 -31.594 1.00 85.56 88 ASN A C 1
ATOM 645 O O . ASN A 1 88 ? 32.837 -6.938 -32.149 1.00 85.56 88 ASN A O 1
ATOM 649 N N . ALA A 1 89 ? 34.819 -5.869 -32.226 1.00 73.38 89 ALA A N 1
ATOM 650 C CA . ALA A 1 89 ? 35.169 -6.276 -33.587 1.00 73.38 89 ALA A CA 1
ATOM 651 C C . ALA A 1 89 ? 35.743 -7.702 -33.589 1.00 73.38 89 ALA A C 1
ATOM 653 O O . ALA A 1 89 ? 36.471 -8.059 -32.667 1.00 73.38 89 ALA A O 1
ATOM 654 N N . GLN A 1 90 ? 35.469 -8.469 -34.652 1.00 61.84 90 GLN A N 1
ATOM 655 C CA . GLN A 1 90 ? 35.881 -9.872 -34.856 1.00 61.84 90 GLN A CA 1
ATOM 656 C C . GLN A 1 90 ? 35.014 -10.944 -34.183 1.00 61.84 90 GLN A C 1
ATOM 658 O O . GLN A 1 90 ? 35.540 -11.914 -33.634 1.00 61.84 90 GLN A O 1
ATOM 663 N N . SER A 1 91 ? 33.687 -10.834 -34.246 1.00 55.03 91 SER A N 1
ATOM 664 C CA . SER A 1 91 ? 32.810 -11.938 -33.833 1.00 55.03 91 SER A CA 1
ATOM 665 C C . SER A 1 91 ? 31.398 -11.788 -34.393 1.00 55.03 91 SER A C 1
ATOM 667 O O . SER A 1 91 ? 30.644 -10.967 -33.889 1.00 55.03 91 SER A O 1
ATOM 669 N N . PRO A 1 92 ? 30.954 -12.680 -35.286 1.00 53.81 92 PRO A N 1
ATOM 670 C CA . PRO A 1 92 ? 29.640 -13.273 -35.166 1.00 53.81 92 PRO A CA 1
ATOM 671 C C . PRO A 1 92 ? 29.859 -14.653 -34.539 1.00 53.81 92 PRO A C 1
ATOM 673 O O . PRO A 1 92 ? 29.850 -15.678 -35.215 1.00 53.81 92 PRO A O 1
ATOM 676 N N . LYS A 1 93 ? 30.154 -14.699 -33.238 1.00 55.75 93 LYS A N 1
ATOM 677 C CA . LYS A 1 93 ? 30.207 -15.966 -32.500 1.00 55.75 93 LYS A CA 1
ATOM 678 C C . LYS A 1 93 ? 29.161 -15.940 -31.404 1.00 55.75 93 LYS A C 1
ATOM 680 O O . LYS A 1 93 ? 29.452 -15.714 -30.241 1.00 55.75 93 LYS A O 1
ATOM 685 N N . MET A 1 94 ? 27.916 -16.180 -31.785 1.00 57.34 94 MET A N 1
ATOM 686 C CA . MET A 1 94 ? 26.950 -16.697 -30.821 1.00 57.34 94 MET A CA 1
ATOM 687 C C . MET A 1 94 ? 27.448 -18.067 -30.345 1.00 57.34 94 MET A C 1
ATOM 689 O O . MET A 1 94 ? 27.844 -18.891 -31.169 1.00 57.34 94 MET A O 1
ATOM 693 N N . GLY A 1 95 ? 27.492 -18.278 -29.028 1.00 63.25 95 GLY A N 1
ATOM 694 C CA . GLY A 1 95 ? 28.154 -19.434 -28.403 1.00 63.25 95 GLY A CA 1
ATOM 695 C C . GLY A 1 95 ? 29.450 -19.106 -27.652 1.00 63.25 95 GLY A C 1
ATOM 696 O O . GLY A 1 95 ? 30.169 -20.028 -27.272 1.00 63.25 95 GLY A O 1
ATOM 697 N N . MET A 1 96 ? 29.751 -17.821 -27.427 1.00 77.50 96 MET A N 1
ATOM 698 C CA . MET A 1 96 ? 30.786 -17.407 -26.475 1.00 77.50 96 MET A CA 1
ATOM 699 C C . MET A 1 96 ? 30.530 -18.027 -25.097 1.00 77.50 96 MET A C 1
ATOM 701 O O . MET A 1 96 ? 29.402 -18.057 -24.600 1.00 77.50 96 MET A O 1
ATOM 705 N N . THR A 1 97 ? 31.597 -18.491 -24.463 1.00 84.56 97 THR A N 1
ATOM 706 C CA . THR A 1 97 ? 31.594 -18.889 -23.057 1.00 84.56 97 THR A CA 1
ATOM 707 C C . THR A 1 97 ? 31.299 -17.681 -22.165 1.00 84.56 97 THR A C 1
ATOM 709 O O . THR A 1 97 ? 31.574 -16.533 -22.525 1.00 84.56 97 THR A O 1
ATOM 712 N N . ALA A 1 98 ? 30.797 -17.924 -20.952 1.00 83.75 98 ALA A N 1
ATOM 713 C CA . ALA A 1 98 ? 30.567 -16.857 -19.974 1.00 83.75 98 ALA A CA 1
ATOM 714 C C . ALA A 1 98 ? 31.838 -16.022 -19.706 1.00 83.75 98 ALA A C 1
ATOM 716 O O . ALA A 1 98 ? 31.768 -14.805 -19.555 1.00 83.75 98 ALA A O 1
ATOM 717 N N . THR A 1 99 ? 33.016 -16.658 -19.709 1.00 86.00 99 THR A N 1
ATOM 718 C CA . THR A 1 99 ? 34.310 -15.977 -19.554 1.00 86.00 99 THR A CA 1
ATOM 719 C C . THR A 1 99 ? 34.607 -15.027 -20.712 1.00 86.00 99 THR A C 1
ATOM 721 O O . THR A 1 99 ? 35.048 -13.906 -20.476 1.00 86.00 99 THR A O 1
ATOM 724 N N . GLU A 1 100 ? 34.352 -15.439 -21.955 1.00 86.62 100 GLU A N 1
ATOM 725 C CA . GLU A 1 100 ? 34.565 -14.579 -23.123 1.00 86.62 100 GLU A CA 1
ATOM 726 C C . GLU A 1 100 ? 33.622 -13.372 -23.103 1.00 86.62 100 GLU A C 1
ATOM 728 O O . GLU A 1 100 ? 34.068 -12.252 -23.348 1.00 86.62 100 GLU A O 1
ATOM 733 N N . ILE A 1 101 ? 32.349 -13.571 -22.740 1.00 85.25 101 ILE A N 1
ATOM 734 C CA . ILE A 1 101 ? 31.375 -12.477 -22.602 1.00 85.25 101 ILE A CA 1
ATOM 735 C C . ILE A 1 101 ? 31.851 -11.474 -21.543 1.00 85.25 101 ILE A C 1
ATOM 737 O O . ILE A 1 101 ? 31.889 -10.268 -21.795 1.00 85.25 101 ILE A O 1
ATOM 741 N N . ASN A 1 102 ? 32.303 -11.961 -20.387 1.00 86.38 102 ASN A N 1
ATOM 742 C CA . ASN A 1 102 ? 32.786 -11.129 -19.283 1.00 86.38 102 ASN A CA 1
ATOM 743 C C . ASN A 1 102 ? 34.077 -10.346 -19.583 1.00 86.38 102 ASN A C 1
ATOM 745 O O . ASN A 1 102 ? 34.397 -9.407 -18.852 1.00 86.38 102 ASN A O 1
ATOM 749 N N . ASN A 1 103 ? 34.780 -10.654 -20.674 1.00 86.88 103 ASN A N 1
ATOM 750 C CA . ASN A 1 103 ? 35.965 -9.912 -21.115 1.00 86.88 103 ASN A CA 1
ATOM 751 C C . ASN A 1 103 ? 35.668 -8.865 -22.203 1.00 86.88 103 ASN A C 1
ATOM 753 O O . ASN A 1 103 ? 36.567 -8.120 -22.589 1.00 86.88 103 ASN A O 1
ATOM 757 N N . LEU A 1 104 ? 34.429 -8.789 -22.701 1.00 87.88 104 LEU A N 1
ATOM 758 C CA . LEU A 1 104 ? 34.056 -7.822 -23.734 1.00 87.88 104 LEU A CA 1
ATOM 759 C C . LEU A 1 104 ? 34.112 -6.375 -23.235 1.00 87.88 104 LEU A C 1
ATOM 761 O O . LEU A 1 104 ? 33.767 -6.083 -22.089 1.00 87.88 104 LEU A O 1
ATOM 765 N N . SER A 1 105 ? 34.482 -5.457 -24.129 1.00 88.88 105 SER A N 1
ATOM 766 C CA . SER A 1 105 ? 34.465 -4.022 -23.839 1.00 88.88 105 SER A CA 1
ATOM 767 C C . SER A 1 105 ? 33.028 -3.514 -23.742 1.00 88.88 105 SER A C 1
ATOM 769 O O . SER A 1 105 ? 32.190 -3.860 -24.579 1.00 88.88 105 SER A O 1
ATOM 771 N N . LEU A 1 106 ? 32.758 -2.674 -22.740 1.00 90.44 106 LEU A N 1
ATOM 772 C CA . LEU A 1 106 ? 31.469 -2.012 -22.529 1.00 90.44 106 LEU A CA 1
ATOM 773 C C . LEU A 1 106 ? 31.521 -0.554 -22.983 1.00 90.44 106 LEU A C 1
ATOM 775 O O . LEU A 1 106 ? 32.583 0.071 -22.995 1.00 90.44 106 LEU A O 1
ATOM 779 N N . LEU A 1 107 ? 30.361 -0.007 -23.343 1.00 92.31 107 LEU A N 1
ATOM 780 C CA . LEU A 1 107 ? 30.240 1.414 -23.641 1.00 92.31 107 LEU A CA 1
ATOM 781 C C . LEU A 1 107 ? 30.299 2.217 -22.341 1.00 92.31 107 LEU A C 1
ATOM 783 O O . LEU A 1 107 ? 29.464 2.017 -21.465 1.00 92.31 107 LEU A O 1
ATOM 787 N N . ASN A 1 108 ? 31.278 3.114 -22.243 1.00 90.81 108 ASN A N 1
ATOM 788 C CA . ASN A 1 108 ? 31.518 3.968 -21.081 1.00 90.81 108 ASN A CA 1
ATOM 789 C C . ASN A 1 108 ? 31.555 5.444 -21.504 1.00 90.81 108 ASN A C 1
ATOM 791 O O . ASN A 1 108 ? 32.606 6.082 -21.534 1.00 90.81 108 ASN A O 1
ATOM 795 N N . GLY A 1 109 ? 30.406 5.935 -21.954 1.00 92.38 109 GLY A N 1
ATOM 796 C CA . GLY A 1 109 ? 30.197 7.317 -22.374 1.00 92.38 109 GLY A CA 1
ATOM 797 C C . GLY A 1 109 ? 28.706 7.638 -22.280 1.00 92.38 109 GLY A C 1
ATOM 798 O O . GLY A 1 109 ? 27.907 6.750 -22.580 1.00 92.38 109 GLY A O 1
ATOM 799 N N . PRO A 1 110 ? 28.284 8.853 -21.890 1.00 93.50 110 PRO A N 1
ATOM 800 C CA . PRO A 1 110 ? 26.863 9.167 -21.775 1.00 93.50 110 PRO A CA 1
ATOM 801 C C . PRO A 1 110 ? 26.181 9.069 -23.145 1.00 93.50 110 PRO A C 1
ATOM 803 O O . PRO A 1 110 ? 26.763 9.464 -24.159 1.00 93.50 110 PRO A O 1
ATOM 806 N N . VAL A 1 111 ? 24.953 8.556 -23.182 1.00 95.62 111 VAL A N 1
ATOM 807 C CA . VAL A 1 111 ? 24.149 8.459 -24.410 1.00 95.62 111 VAL A CA 1
ATOM 808 C C . VAL A 1 111 ? 22.777 9.055 -24.154 1.00 95.62 111 VAL A C 1
ATOM 810 O O . VAL A 1 111 ? 22.094 8.642 -23.222 1.00 95.62 111 VAL A O 1
ATOM 813 N N . THR A 1 112 ? 22.362 9.972 -25.023 1.00 97.25 112 THR A N 1
ATOM 814 C CA . THR A 1 112 ? 21.005 10.526 -25.041 1.00 97.25 112 THR A CA 1
ATOM 815 C C . THR A 1 112 ? 20.363 10.224 -26.384 1.00 97.25 112 THR A C 1
ATOM 817 O O . THR A 1 112 ? 20.977 10.489 -27.416 1.00 97.25 112 THR A O 1
ATOM 820 N N . ILE A 1 113 ? 19.132 9.720 -26.383 1.00 97.69 113 ILE A N 1
ATOM 821 C CA . ILE A 1 113 ? 18.317 9.526 -27.585 1.00 97.69 113 ILE A CA 1
ATOM 822 C C . ILE A 1 113 ? 17.104 10.451 -27.505 1.00 97.69 113 ILE A C 1
ATOM 824 O O . ILE A 1 113 ? 16.337 10.390 -26.550 1.00 97.69 113 ILE A O 1
ATOM 828 N N . ASN A 1 114 ? 16.935 11.297 -28.519 1.00 97.88 114 ASN A N 1
ATOM 829 C CA . ASN A 1 114 ? 15.775 12.160 -28.712 1.00 97.88 114 ASN A CA 1
ATOM 830 C C . ASN A 1 114 ? 14.880 11.578 -29.807 1.00 97.88 114 ASN A C 1
ATOM 832 O O . ASN A 1 114 ? 15.151 11.757 -31.000 1.00 97.88 114 ASN A O 1
ATOM 836 N N . SER A 1 115 ? 13.829 10.871 -29.411 1.00 97.56 115 SER A N 1
ATOM 837 C CA . SER A 1 115 ? 12.866 10.328 -30.360 1.00 97.56 115 SER A CA 1
ATOM 838 C C . SER A 1 115 ? 11.978 11.434 -30.930 1.00 97.56 115 SER A C 1
ATOM 840 O O . SER A 1 115 ? 11.478 12.298 -30.210 1.00 97.56 115 SER A O 1
ATOM 842 N N . VAL A 1 116 ? 11.789 11.398 -32.246 1.00 96.38 116 VAL A N 1
ATOM 843 C CA . VAL A 1 116 ? 10.809 12.210 -32.984 1.00 96.38 116 VAL A CA 1
ATOM 844 C C . VAL A 1 116 ? 9.759 11.315 -33.651 1.00 96.38 116 VAL A C 1
ATOM 846 O O . VAL A 1 116 ? 9.086 11.729 -34.596 1.00 96.38 116 VAL A O 1
ATOM 849 N N . MET A 1 117 ? 9.632 10.072 -33.174 1.00 97.00 117 MET A N 1
ATOM 850 C CA . MET A 1 117 ? 8.683 9.101 -33.700 1.00 97.00 117 MET A CA 1
ATOM 851 C C . MET A 1 117 ? 7.234 9.513 -33.428 1.00 97.00 117 MET A C 1
ATOM 853 O O . MET A 1 117 ? 6.908 10.184 -32.444 1.00 97.00 117 MET A O 1
ATOM 857 N N . ASN A 1 118 ? 6.348 9.102 -34.333 1.00 96.25 118 ASN A N 1
ATOM 858 C CA . ASN A 1 118 ? 4.915 9.347 -34.209 1.00 96.25 118 ASN A CA 1
ATOM 859 C C . ASN A 1 118 ? 4.186 8.196 -33.488 1.00 96.25 118 ASN A C 1
ATOM 861 O O . ASN A 1 118 ? 4.746 7.131 -33.236 1.00 96.25 118 ASN A O 1
ATOM 865 N N . SER A 1 119 ? 2.896 8.391 -33.215 1.00 97.19 119 SER A N 1
ATOM 866 C CA . SER A 1 119 ? 2.056 7.438 -32.475 1.00 97.19 119 SER A CA 1
ATOM 867 C C . SER A 1 119 ? 1.807 6.089 -33.158 1.00 97.19 119 SER A C 1
ATOM 869 O O . SER A 1 119 ? 1.283 5.179 -32.522 1.00 97.19 119 SER A O 1
ATOM 871 N N . SER A 1 120 ? 2.176 5.929 -34.434 1.00 95.44 120 SER A N 1
ATOM 872 C CA . SER A 1 120 ? 2.081 4.637 -35.133 1.00 95.44 120 SER A CA 1
ATOM 873 C C . SER A 1 120 ? 3.290 3.729 -34.898 1.00 95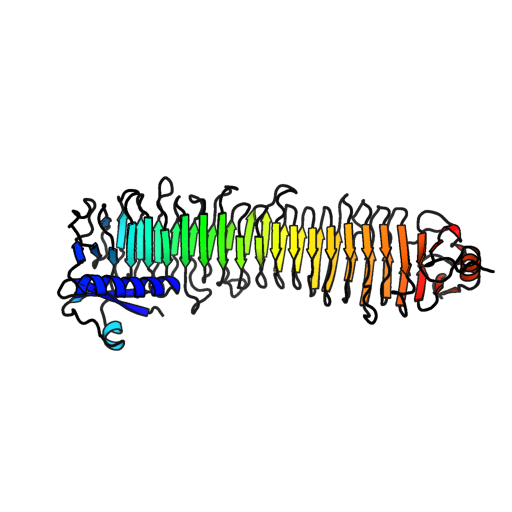.44 120 SER A C 1
ATOM 875 O O . SER A 1 120 ? 3.265 2.569 -35.302 1.00 95.44 120 SER A O 1
ATOM 877 N N . GLN A 1 121 ? 4.355 4.253 -34.286 1.00 95.94 121 GLN A N 1
ATOM 878 C CA . GLN A 1 121 ? 5.591 3.515 -34.055 1.00 95.94 121 GLN A CA 1
ATOM 879 C C . GLN A 1 121 ? 5.559 2.709 -32.756 1.00 95.94 121 GLN A C 1
ATOM 881 O O . GLN A 1 121 ? 4.937 3.098 -31.761 1.00 95.94 121 GLN A O 1
ATOM 886 N N . PHE A 1 122 ? 6.300 1.601 -32.779 1.00 97.44 122 PHE A N 1
ATOM 887 C CA . PHE A 1 122 ? 6.628 0.801 -31.611 1.00 97.44 122 PHE A CA 1
ATOM 888 C C . PHE A 1 122 ? 8.117 0.458 -31.633 1.00 97.44 122 PHE A C 1
ATOM 890 O O . PHE A 1 122 ? 8.568 -0.205 -32.564 1.00 97.44 122 PHE A O 1
ATOM 897 N N . VAL A 1 123 ? 8.867 0.867 -30.610 1.00 97.94 123 VAL A N 1
ATOM 898 C CA . VAL A 1 123 ? 10.323 0.654 -30.551 1.00 97.94 123 VAL A CA 1
ATOM 899 C C . VAL A 1 123 ? 10.734 -0.158 -29.325 1.00 97.94 123 VAL A C 1
ATOM 901 O O . VAL A 1 123 ? 10.210 0.023 -28.227 1.00 97.94 123 VAL A O 1
ATOM 904 N N . ARG A 1 124 ? 11.710 -1.053 -29.492 1.00 98.38 124 ARG A N 1
ATOM 905 C CA . ARG A 1 124 ? 12.374 -1.774 -28.400 1.00 98.38 124 ARG A CA 1
ATOM 906 C C . ARG A 1 124 ? 13.781 -1.237 -28.206 1.00 98.38 124 ARG A C 1
ATOM 908 O O . ARG A 1 124 ? 14.627 -1.334 -29.091 1.00 98.38 124 ARG A O 1
ATOM 915 N N . VAL A 1 125 ? 14.045 -0.681 -27.036 1.00 98.31 125 VAL A N 1
ATOM 916 C CA . VAL A 1 125 ? 15.312 -0.042 -26.702 1.00 98.31 125 VAL A CA 1
ATOM 917 C C . VAL A 1 125 ? 16.043 -0.888 -25.670 1.00 98.31 125 VAL A C 1
ATOM 919 O O . VAL A 1 125 ? 15.507 -1.199 -24.607 1.00 98.31 125 VAL A O 1
ATOM 922 N N . LEU A 1 126 ? 17.284 -1.253 -25.976 1.00 97.75 126 LEU A N 1
ATOM 923 C CA . LEU A 1 126 ? 18.175 -1.970 -25.07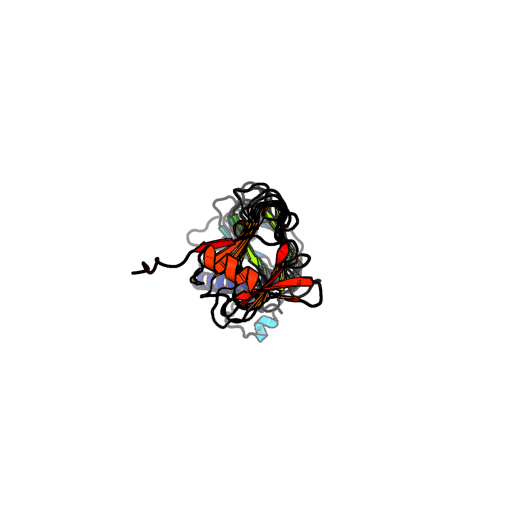3 1.00 97.75 126 LEU A CA 1
ATOM 924 C C . LEU A 1 126 ? 19.422 -1.135 -24.825 1.00 97.75 126 LEU A C 1
ATOM 926 O O . LEU A 1 126 ? 20.157 -0.843 -25.764 1.00 97.75 126 LEU A O 1
ATOM 930 N N . SER A 1 127 ? 19.700 -0.794 -23.572 1.00 95.38 127 SER A N 1
ATOM 931 C CA . SER A 1 127 ? 20.906 -0.048 -23.218 1.00 95.38 127 SER A CA 1
ATOM 932 C C . SER A 1 127 ? 21.690 -0.736 -22.114 1.00 95.38 127 SER A C 1
ATOM 934 O O . SER A 1 127 ? 21.264 -0.791 -20.965 1.00 95.38 127 SER A O 1
ATOM 936 N N . GLY A 1 128 ? 22.874 -1.234 -22.465 1.00 89.88 128 GLY A N 1
ATOM 937 C CA . GLY A 1 128 ? 23.861 -1.732 -21.507 1.00 89.88 128 GLY A CA 1
ATOM 938 C C . GLY A 1 128 ? 24.975 -0.733 -21.222 1.00 89.88 128 GLY A C 1
ATOM 939 O O . GLY A 1 128 ? 26.089 -1.156 -20.910 1.00 89.88 128 GLY A O 1
ATOM 940 N N . ASN A 1 129 ? 24.716 0.562 -21.430 1.00 86.31 129 ASN A N 1
ATOM 941 C CA . ASN A 1 129 ? 25.671 1.622 -21.140 1.00 86.31 129 ASN A CA 1
ATOM 942 C C . ASN A 1 129 ? 25.991 1.632 -19.641 1.00 86.31 129 ASN A C 1
ATOM 944 O O . ASN A 1 129 ? 25.078 1.678 -18.821 1.00 86.31 129 ASN A O 1
ATOM 948 N N . ILE A 1 130 ? 27.277 1.611 -19.289 1.00 87.38 130 ILE A N 1
ATOM 949 C CA . ILE A 1 130 ? 27.699 1.604 -17.881 1.00 87.38 130 ILE A CA 1
ATOM 950 C C . ILE A 1 130 ? 27.868 3.005 -17.291 1.00 87.38 130 ILE A C 1
ATOM 952 O O . ILE A 1 130 ? 28.164 3.127 -16.107 1.00 87.38 130 ILE A O 1
ATOM 956 N N . GLN A 1 131 ? 27.690 4.057 -18.097 1.00 90.06 131 GLN A N 1
ATOM 957 C CA . GLN A 1 131 ? 27.653 5.434 -17.609 1.00 90.06 131 GLN A CA 1
ATOM 958 C C . GLN A 1 131 ? 26.205 5.915 -17.414 1.00 90.06 131 GLN A C 1
ATOM 960 O O . GLN A 1 131 ? 25.489 5.351 -16.596 1.00 90.06 131 GLN A O 1
ATOM 965 N N . SER A 1 132 ? 25.752 6.949 -18.126 1.00 90.62 132 SER A N 1
ATOM 966 C CA . SER A 1 132 ? 24.362 7.412 -18.078 1.00 90.62 132 SER A CA 1
ATOM 967 C C . SER A 1 132 ? 23.668 7.196 -19.415 1.00 90.62 132 SER A C 1
ATOM 969 O O . SER A 1 132 ? 24.254 7.388 -20.486 1.00 90.62 132 SER A O 1
ATOM 971 N N . PHE A 1 133 ? 22.404 6.796 -19.357 1.00 96.00 133 PHE A N 1
ATOM 972 C CA . PHE A 1 133 ? 21.573 6.611 -20.537 1.00 96.00 133 PHE A CA 1
ATOM 973 C C . PHE A 1 133 ? 20.280 7.404 -20.392 1.00 96.00 133 PHE A C 1
ATOM 975 O O . PHE A 1 133 ? 19.553 7.216 -19.423 1.00 96.00 133 PHE A O 1
ATOM 982 N N . THR A 1 134 ? 19.989 8.253 -21.373 1.00 98.00 134 THR A N 1
ATOM 983 C CA . THR A 1 134 ? 18.760 9.041 -21.433 1.00 98.00 134 THR A CA 1
ATOM 984 C C . THR A 1 134 ? 17.967 8.682 -22.679 1.00 98.00 134 THR A C 1
ATOM 986 O O . THR A 1 134 ? 18.499 8.721 -23.790 1.00 98.00 134 THR A O 1
ATOM 989 N N . TYR A 1 135 ? 16.678 8.405 -22.512 1.00 98.50 135 TYR A N 1
ATOM 990 C CA . TYR A 1 135 ? 15.730 8.260 -23.609 1.00 98.50 135 TYR A CA 1
ATOM 991 C C . TYR A 1 135 ? 14.599 9.275 -23.455 1.00 98.50 135 TYR A C 1
ATOM 993 O O . TYR A 1 135 ? 13.861 9.244 -22.473 1.00 98.50 135 TYR A O 1
ATOM 1001 N N . ASN A 1 136 ? 14.468 10.171 -24.429 1.00 98.56 136 ASN A N 1
ATOM 1002 C CA . ASN A 1 136 ? 13.376 11.131 -24.525 1.00 98.56 136 ASN A CA 1
ATOM 1003 C C . ASN A 1 136 ? 12.384 10.617 -25.572 1.00 98.56 136 ASN A C 1
ATOM 1005 O O . ASN A 1 136 ? 12.708 10.606 -26.762 1.00 98.56 136 ASN A O 1
ATOM 1009 N N . ALA A 1 137 ? 11.214 10.167 -25.121 1.00 98.44 137 ALA A N 1
ATOM 1010 C CA . ALA A 1 137 ? 10.192 9.579 -25.976 1.00 98.44 137 ALA A CA 1
ATOM 1011 C C . ALA A 1 137 ? 9.427 10.649 -26.769 1.00 98.44 137 ALA A C 1
ATOM 1013 O O . ALA A 1 137 ? 9.121 11.730 -26.256 1.00 98.44 137 ALA A O 1
ATOM 1014 N N . GLY A 1 138 ? 9.097 10.321 -28.017 1.00 97.69 138 GLY A N 1
ATOM 1015 C CA . GLY A 1 138 ? 8.210 11.088 -28.882 1.00 97.69 138 GLY A CA 1
ATOM 1016 C C . GLY A 1 138 ? 6.750 10.714 -28.620 1.00 97.69 138 GLY A C 1
ATOM 1017 O O . GLY A 1 138 ? 6.286 10.743 -27.485 1.00 97.69 138 GLY A O 1
ATOM 1018 N N . GLN A 1 139 ? 5.976 10.415 -29.661 1.00 97.94 139 GLN A N 1
ATOM 1019 C CA . GLN A 1 139 ? 4.585 9.951 -29.511 1.00 97.94 139 GLN A CA 1
ATOM 1020 C C . GLN A 1 139 ? 4.456 8.423 -29.543 1.00 97.94 139 GLN A C 1
ATOM 1022 O O . GLN A 1 139 ? 3.359 7.889 -29.396 1.00 97.94 139 GLN A O 1
ATOM 1027 N N . GLU A 1 140 ? 5.556 7.717 -29.781 1.00 98.19 140 GLU A N 1
ATOM 1028 C CA . GLU A 1 140 ? 5.593 6.274 -29.945 1.00 98.19 140 GLU A CA 1
ATOM 1029 C C . GLU A 1 140 ? 5.273 5.512 -28.658 1.00 98.19 140 GLU A C 1
ATOM 1031 O O . GLU A 1 140 ? 5.413 6.014 -27.537 1.00 98.19 140 GLU A O 1
ATOM 1036 N N . SER A 1 141 ? 4.875 4.257 -28.851 1.00 98.62 141 SER A N 1
ATOM 1037 C CA . SER A 1 141 ? 4.881 3.247 -27.794 1.00 98.62 141 SER A CA 1
ATOM 1038 C C . SER A 1 141 ? 6.205 2.481 -27.818 1.00 98.62 141 SER A C 1
ATOM 1040 O O . SER A 1 141 ? 6.923 2.498 -28.822 1.00 98.62 141 SER A O 1
ATOM 1042 N N . GLY A 1 142 ? 6.534 1.761 -26.752 1.00 98.44 142 GLY A N 1
ATOM 1043 C CA . GLY A 1 142 ? 7.753 0.967 -26.782 1.00 98.44 142 GLY A CA 1
ATOM 1044 C C . GLY A 1 142 ? 8.049 0.142 -25.548 1.00 98.44 142 GLY A C 1
ATOM 1045 O O . GLY A 1 142 ? 7.275 0.064 -24.595 1.00 98.44 142 GLY A O 1
ATOM 1046 N N . GLN A 1 143 ? 9.211 -0.498 -25.591 1.00 98.75 143 GLN A N 1
ATOM 1047 C CA . GLN A 1 143 ? 9.786 -1.219 -24.466 1.00 98.75 143 GLN A CA 1
ATOM 1048 C C . GLN A 1 143 ? 11.208 -0.726 -24.238 1.00 98.75 143 GLN A C 1
ATOM 1050 O O . GLN A 1 143 ? 11.974 -0.591 -25.191 1.00 98.75 143 GLN A O 1
ATOM 1055 N N . LEU A 1 144 ? 11.581 -0.499 -22.985 1.00 98.62 144 LEU A N 1
ATOM 1056 C CA . LEU A 1 144 ? 12.932 -0.134 -22.586 1.00 98.62 144 LEU A CA 1
ATOM 1057 C C . LEU A 1 144 ? 13.479 -1.173 -21.609 1.00 98.62 144 LEU A C 1
ATOM 1059 O O . LEU A 1 144 ? 12.879 -1.433 -20.573 1.00 98.62 144 LEU A O 1
ATOM 1063 N N . ALA A 1 145 ? 14.656 -1.712 -21.912 1.00 98.12 145 ALA A N 1
ATOM 1064 C CA . ALA A 1 145 ? 15.478 -2.469 -20.981 1.00 98.12 145 ALA A CA 1
ATOM 1065 C C . ALA A 1 145 ? 16.827 -1.762 -20.836 1.00 98.12 145 ALA A C 1
ATOM 1067 O O . ALA A 1 145 ? 17.593 -1.678 -21.798 1.00 98.12 145 ALA A O 1
ATOM 1068 N N . ALA A 1 146 ? 17.123 -1.225 -19.655 1.00 96.44 146 ALA A N 1
ATOM 1069 C CA . ALA A 1 146 ? 18.356 -0.475 -19.448 1.00 96.44 146 ALA A CA 1
ATOM 1070 C C . ALA A 1 146 ? 18.910 -0.588 -18.028 1.00 96.44 146 ALA A C 1
ATOM 1072 O O . ALA A 1 146 ? 18.251 -1.074 -17.117 1.00 96.44 146 ALA A O 1
ATOM 1073 N N . GLY A 1 147 ? 20.130 -0.099 -17.842 1.00 90.44 147 GLY A N 1
ATOM 1074 C CA . GLY A 1 147 ? 20.735 0.049 -16.525 1.00 90.44 147 GLY A CA 1
ATOM 1075 C C . GLY A 1 147 ? 21.592 -1.151 -16.139 1.00 90.44 147 GLY A C 1
ATOM 1076 O O . GLY A 1 147 ? 21.089 -2.224 -15.804 1.00 90.44 147 GLY A O 1
ATOM 1077 N N . ALA A 1 148 ? 22.902 -0.940 -16.182 1.00 85.50 148 ALA A N 1
ATOM 1078 C CA . ALA A 1 148 ? 23.885 -1.723 -15.455 1.00 85.50 148 ALA A CA 1
ATOM 1079 C C . ALA A 1 148 ? 23.940 -1.296 -13.976 1.00 85.50 148 ALA A C 1
ATOM 1081 O O . ALA A 1 148 ? 23.419 -0.247 -13.587 1.00 85.50 148 ALA A O 1
ATOM 1082 N N . GLU A 1 149 ? 24.655 -2.075 -13.169 1.00 80.56 149 GLU A N 1
ATOM 1083 C CA . GLU A 1 149 ? 24.909 -1.766 -11.759 1.00 80.56 149 GLU A CA 1
ATOM 1084 C C . GLU A 1 149 ? 25.499 -0.360 -11.591 1.00 80.56 149 GLU A C 1
ATOM 1086 O O . GLU A 1 149 ? 26.488 -0.012 -12.238 1.00 80.56 149 GLU A O 1
ATOM 1091 N N . ASN A 1 150 ? 24.871 0.446 -10.729 1.00 75.94 150 ASN A N 1
ATOM 1092 C CA . ASN A 1 150 ? 25.206 1.851 -10.455 1.00 75.94 150 ASN A CA 1
ATOM 1093 C C . ASN A 1 150 ? 25.099 2.827 -11.646 1.00 75.94 150 ASN A C 1
ATOM 1095 O O . ASN A 1 150 ? 25.498 3.985 -11.515 1.00 75.94 150 ASN A O 1
ATOM 1099 N N . SER A 1 151 ? 24.580 2.397 -12.798 1.00 87.50 151 SER A N 1
ATOM 1100 C CA . SER A 1 151 ? 24.314 3.301 -13.922 1.00 87.50 151 SER A CA 1
ATOM 1101 C C . SER A 1 151 ? 22.946 3.957 -13.765 1.00 87.50 151 SER A C 1
ATOM 1103 O O . SER A 1 151 ? 21.979 3.307 -13.370 1.00 87.50 151 SER A O 1
ATOM 1105 N N . ASN A 1 152 ? 22.860 5.242 -14.100 1.00 92.38 152 ASN A N 1
ATOM 1106 C CA . ASN A 1 152 ? 21.613 5.989 -13.980 1.00 92.38 152 ASN A CA 1
ATOM 1107 C C . ASN A 1 152 ? 20.920 6.049 -15.339 1.00 92.38 152 ASN A C 1
ATOM 1109 O O . ASN A 1 152 ? 21.484 6.555 -16.320 1.00 92.38 152 ASN A O 1
ATOM 1113 N N . VAL A 1 153 ? 19.685 5.556 -15.379 1.00 97.00 153 VAL A N 1
ATOM 1114 C CA . VAL A 1 153 ? 18.800 5.681 -16.533 1.00 97.00 153 VAL A CA 1
ATOM 1115 C C . VAL A 1 153 ? 17.850 6.849 -16.324 1.00 97.00 153 VAL A C 1
ATOM 1117 O O . VAL A 1 153 ? 17.219 6.967 -15.277 1.00 97.00 153 VAL A O 1
ATOM 1120 N N . VAL A 1 154 ? 17.716 7.688 -17.346 1.00 98.38 154 VAL A N 1
ATOM 1121 C CA . VAL A 1 154 ? 16.674 8.706 -17.430 1.00 98.38 154 VAL A CA 1
ATOM 1122 C C . VAL A 1 154 ? 15.724 8.330 -18.559 1.00 98.38 154 VAL A C 1
ATOM 1124 O O . VAL A 1 154 ? 16.129 8.252 -19.718 1.00 98.38 154 VAL A O 1
ATOM 1127 N N . PHE A 1 155 ? 14.456 8.105 -18.242 1.00 98.75 155 PHE A N 1
ATOM 1128 C CA . PHE A 1 155 ? 13.405 7.950 -19.240 1.00 98.75 155 PHE A CA 1
ATOM 1129 C C . PHE A 1 155 ? 12.430 9.114 -19.118 1.00 98.75 155 PHE A C 1
ATOM 1131 O O . PHE A 1 155 ? 11.820 9.303 -18.069 1.00 98.75 155 PHE A O 1
ATOM 1138 N N . ASN A 1 156 ? 12.270 9.869 -20.199 1.00 98.69 156 ASN A N 1
ATOM 1139 C CA . ASN A 1 156 ? 11.336 10.980 -20.273 1.00 98.69 156 ASN A CA 1
ATOM 1140 C C . ASN A 1 156 ? 10.220 10.636 -21.259 1.00 98.69 156 ASN A C 1
ATOM 1142 O O . ASN A 1 156 ? 10.373 10.814 -22.469 1.00 98.69 156 ASN A O 1
ATOM 1146 N N . GLY A 1 157 ? 9.105 10.133 -20.735 1.00 98.38 157 GLY A N 1
ATOM 1147 C CA . GLY A 1 157 ? 7.880 9.904 -21.488 1.00 98.38 157 GLY A CA 1
ATOM 1148 C C . GLY A 1 157 ? 7.227 11.216 -21.919 1.00 98.38 157 GLY A C 1
ATOM 1149 O O . GLY A 1 157 ? 7.276 12.225 -21.214 1.00 98.38 157 GLY A O 1
ATOM 1150 N N . ASN A 1 158 ? 6.568 11.210 -23.075 1.00 98.00 158 ASN A N 1
ATOM 1151 C CA . ASN A 1 158 ? 5.829 12.374 -23.550 1.00 98.00 158 ASN A CA 1
ATOM 1152 C C . ASN A 1 158 ? 4.549 12.579 -22.731 1.00 98.00 158 ASN A C 1
ATOM 1154 O O . ASN A 1 158 ? 3.627 11.759 -22.734 1.00 98.00 158 ASN A O 1
ATOM 1158 N N . THR A 1 159 ? 4.490 13.704 -22.027 1.00 96.75 159 THR A N 1
ATOM 1159 C CA . THR A 1 159 ? 3.430 14.033 -21.067 1.00 96.75 159 THR A CA 1
ATOM 1160 C C . THR A 1 159 ? 2.156 14.587 -21.705 1.00 96.75 159 THR A C 1
ATOM 1162 O O . THR A 1 159 ? 1.186 14.820 -20.993 1.00 96.75 159 THR A O 1
ATOM 1165 N N . VAL A 1 160 ? 2.134 14.787 -23.028 1.00 94.75 160 VAL A N 1
ATOM 1166 C CA . VAL A 1 160 ? 0.979 15.353 -23.743 1.00 94.75 160 VAL A CA 1
ATOM 1167 C C . VAL A 1 160 ? 0.291 14.309 -24.621 1.00 94.75 160 VAL A C 1
ATOM 1169 O O . VAL A 1 160 ? -0.913 14.124 -24.503 1.00 94.75 160 VAL A O 1
ATOM 1172 N N . ASN A 1 161 ? 1.044 13.646 -25.507 1.00 94.88 161 ASN A N 1
ATOM 1173 C CA . ASN A 1 161 ? 0.524 12.670 -26.478 1.00 94.88 161 ASN A CA 1
ATOM 1174 C C . ASN A 1 161 ? 1.472 11.465 -26.611 1.00 94.88 161 ASN A C 1
ATOM 1176 O O . ASN A 1 161 ? 1.876 11.099 -27.715 1.00 94.88 161 ASN A O 1
ATOM 1180 N N . GLY A 1 162 ? 1.911 10.919 -25.483 1.00 96.94 162 GLY A N 1
ATOM 1181 C CA . GLY A 1 162 ? 2.808 9.770 -25.427 1.00 96.94 162 GLY A CA 1
ATOM 1182 C C . GLY A 1 162 ? 2.079 8.452 -25.658 1.00 96.94 162 GLY A C 1
ATOM 1183 O O . GLY A 1 162 ? 0.911 8.304 -25.299 1.00 96.94 162 GLY A O 1
ATOM 1184 N N . GLY A 1 163 ? 2.785 7.491 -26.252 1.00 97.69 163 GLY A N 1
ATOM 1185 C CA . GLY A 1 163 ? 2.330 6.109 -26.344 1.00 97.69 163 GLY A CA 1
ATOM 1186 C C . GLY A 1 163 ? 2.526 5.335 -25.039 1.00 97.69 163 GLY A C 1
ATOM 1187 O O . GLY A 1 163 ? 2.933 5.883 -24.016 1.00 97.69 163 GLY A O 1
ATOM 1188 N N . ASN A 1 164 ? 2.234 4.037 -25.094 1.00 98.00 164 ASN A N 1
ATOM 1189 C CA . ASN A 1 164 ? 2.343 3.123 -23.957 1.00 98.00 164 ASN A CA 1
ATOM 1190 C C . ASN A 1 164 ? 3.767 2.574 -23.840 1.00 98.00 164 ASN A C 1
ATOM 1192 O O . ASN A 1 164 ? 4.349 2.183 -24.857 1.00 98.00 164 ASN A O 1
ATOM 1196 N N . TRP A 1 165 ? 4.296 2.474 -22.621 1.00 98.62 165 TRP A N 1
ATOM 1197 C CA . TRP A 1 165 ? 5.658 1.989 -22.400 1.00 98.62 165 TRP A CA 1
ATOM 1198 C C . TRP A 1 165 ? 5.773 0.870 -21.367 1.00 98.62 165 TRP A C 1
ATOM 1200 O O . TRP A 1 165 ? 5.271 0.983 -20.251 1.00 98.62 165 TRP A O 1
ATOM 1210 N N . ASP A 1 166 ? 6.526 -0.176 -21.719 1.00 98.62 166 ASP A N 1
ATOM 1211 C CA . ASP A 1 166 ? 7.079 -1.137 -20.760 1.00 98.62 166 ASP A CA 1
ATOM 1212 C C . ASP A 1 166 ? 8.528 -0.747 -20.439 1.00 98.62 166 ASP A C 1
ATOM 1214 O O . ASP A 1 166 ? 9.431 -0.919 -21.255 1.00 98.62 166 ASP A O 1
ATOM 1218 N N . ILE A 1 167 ? 8.770 -0.223 -19.246 1.00 98.69 167 ILE A N 1
ATOM 1219 C CA . ILE A 1 167 ? 10.054 0.327 -18.816 1.00 98.69 167 ILE A CA 1
ATOM 1220 C C . ILE A 1 167 ? 10.647 -0.596 -17.762 1.00 98.69 167 ILE A C 1
ATOM 1222 O O . ILE A 1 167 ? 10.056 -0.809 -16.708 1.00 98.69 167 ILE A O 1
ATOM 1226 N N . ALA A 1 168 ? 11.836 -1.126 -18.016 1.00 98.31 168 ALA A N 1
ATOM 1227 C CA . ALA A 1 168 ? 12.566 -1.950 -17.071 1.00 98.31 168 ALA A CA 1
ATOM 1228 C C . ALA A 1 168 ? 13.992 -1.427 -16.905 1.00 98.31 168 ALA A C 1
ATOM 1230 O O . ALA A 1 168 ? 14.778 -1.424 -17.858 1.00 98.31 168 ALA A O 1
ATOM 1231 N N . VAL A 1 169 ? 14.327 -1.002 -15.688 1.00 96.75 169 VAL A N 1
ATOM 1232 C CA . VAL A 1 169 ? 15.633 -0.412 -15.379 1.00 96.75 169 VAL A CA 1
ATOM 1233 C C . VAL A 1 169 ? 16.332 -1.082 -14.193 1.00 96.75 169 VAL A C 1
ATOM 1235 O O . VAL A 1 169 ? 15.698 -1.722 -13.352 1.00 96.75 169 VAL A O 1
ATOM 1238 N N . GLY A 1 170 ? 17.660 -0.975 -14.183 1.00 93.88 170 GLY A N 1
ATOM 1239 C CA . GLY A 1 170 ? 18.569 -1.536 -13.182 1.00 93.88 170 GLY A CA 1
ATOM 1240 C C . GLY A 1 170 ? 18.483 -0.927 -11.778 1.00 93.88 170 GLY A C 1
ATOM 1241 O O . GLY A 1 170 ? 17.587 -0.141 -11.479 1.00 93.88 170 GLY A O 1
ATOM 1242 N N . THR A 1 171 ? 19.433 -1.291 -10.909 1.00 91.62 171 THR A N 1
ATOM 1243 C CA . THR A 1 171 ? 19.474 -0.863 -9.488 1.00 91.62 171 THR A CA 1
ATOM 1244 C C . THR A 1 171 ? 20.064 0.526 -9.244 1.00 91.62 171 THR A C 1
ATOM 1246 O O . THR A 1 171 ? 20.120 0.968 -8.101 1.00 91.62 171 THR A O 1
ATOM 1249 N N . GLY A 1 172 ? 20.530 1.221 -10.286 1.00 91.38 172 GLY A N 1
ATOM 1250 C CA . GLY A 1 172 ? 21.048 2.582 -10.143 1.00 91.38 172 GLY A CA 1
ATOM 1251 C C . GLY A 1 172 ? 19.991 3.599 -9.692 1.00 91.38 172 GLY A C 1
ATOM 1252 O O . GLY A 1 172 ? 18.826 3.273 -9.473 1.00 91.38 172 GLY A O 1
ATOM 1253 N N . ASN A 1 173 ? 20.396 4.864 -9.579 1.00 94.38 173 ASN A N 1
ATOM 1254 C CA . ASN A 1 173 ? 19.488 5.951 -9.210 1.00 94.38 173 ASN A CA 1
ATOM 1255 C C . ASN A 1 173 ? 18.836 6.489 -10.482 1.00 94.38 173 ASN A C 1
ATOM 1257 O O . ASN A 1 173 ? 19.372 7.380 -11.148 1.00 94.38 173 ASN A O 1
ATOM 1261 N N . ASN A 1 174 ? 17.710 5.897 -10.863 1.00 96.81 174 ASN A N 1
ATOM 1262 C CA . ASN A 1 174 ? 17.060 6.208 -12.129 1.00 96.81 174 ASN A CA 1
ATOM 1263 C C . ASN A 1 174 ? 16.044 7.346 -11.980 1.00 96.81 174 ASN A C 1
ATOM 1265 O O . ASN A 1 174 ? 15.549 7.644 -10.894 1.00 96.81 174 ASN A O 1
ATOM 1269 N N . THR A 1 175 ? 15.699 7.981 -13.094 1.00 98.44 175 THR A N 1
ATOM 1270 C CA . THR A 1 175 ? 14.647 8.999 -13.163 1.00 98.44 175 THR A CA 1
ATOM 1271 C C . THR A 1 175 ? 13.687 8.643 -14.282 1.00 98.44 175 THR A C 1
ATOM 1273 O O . THR A 1 175 ? 14.086 8.592 -15.443 1.00 98.44 175 THR A O 1
ATOM 1276 N N . ILE A 1 176 ? 12.428 8.388 -13.944 1.00 98.69 176 ILE A N 1
ATOM 1277 C CA . ILE A 1 176 ? 11.403 7.959 -14.892 1.00 98.69 176 ILE A CA 1
ATOM 1278 C C . ILE A 1 176 ? 10.243 8.945 -14.841 1.00 98.69 176 ILE A C 1
ATOM 1280 O O . ILE A 1 176 ? 9.561 9.043 -13.829 1.00 98.69 176 ILE A O 1
ATOM 1284 N N . VAL A 1 177 ? 9.985 9.633 -15.946 1.00 98.50 177 VAL A N 1
ATOM 1285 C CA . VAL A 1 177 ? 8.721 10.332 -16.193 1.00 98.50 177 VAL A CA 1
ATOM 1286 C C . VAL A 1 177 ? 7.891 9.424 -17.088 1.00 98.50 177 VAL A C 1
ATOM 1288 O O . VAL A 1 177 ? 8.272 9.180 -18.231 1.00 98.50 177 VAL A O 1
ATOM 1291 N N . ALA A 1 178 ? 6.779 8.893 -16.580 1.00 97.06 178 ALA A N 1
ATOM 1292 C CA . ALA A 1 178 ? 6.011 7.857 -17.274 1.00 97.06 178 ALA A CA 1
ATOM 1293 C C . ALA A 1 178 ? 5.417 8.341 -18.613 1.00 97.06 178 ALA A C 1
ATOM 1295 O O . ALA A 1 178 ? 5.329 7.582 -19.575 1.00 97.06 178 ALA A O 1
ATOM 1296 N N . GLY A 1 179 ? 5.064 9.627 -18.705 1.00 96.69 179 GLY A N 1
ATOM 1297 C CA . GLY A 1 179 ? 4.335 10.186 -19.844 1.00 96.69 179 GLY A CA 1
ATOM 1298 C C . GLY A 1 179 ? 2.823 9.967 -19.734 1.00 96.69 179 GLY A C 1
ATOM 1299 O O . GLY A 1 179 ? 2.319 9.558 -18.694 1.00 96.69 179 GLY A O 1
ATOM 1300 N N . SER A 1 180 ? 2.094 10.297 -20.801 1.00 96.06 180 SER A N 1
ATOM 1301 C CA . SER A 1 180 ? 0.617 10.325 -20.825 1.00 96.06 180 SER A CA 1
ATOM 1302 C C . SER A 1 180 ? -0.054 9.008 -21.233 1.00 96.06 180 SER A C 1
ATOM 1304 O O . SER A 1 180 ? -1.263 8.863 -21.045 1.00 96.06 180 SER A O 1
ATOM 1306 N N . GLY A 1 181 ? 0.707 8.050 -21.769 1.00 96.06 181 GLY A N 1
ATOM 1307 C CA . GLY A 1 181 ? 0.206 6.716 -22.098 1.00 96.06 181 GLY A CA 1
ATOM 1308 C C . GLY A 1 181 ? -0.008 5.825 -20.872 1.00 96.06 181 GLY A C 1
ATOM 1309 O O . GLY A 1 181 ? 0.131 6.257 -19.726 1.00 96.06 181 GLY A O 1
ATOM 1310 N N . ASN A 1 182 ? -0.340 4.560 -21.128 1.00 96.19 182 ASN A N 1
ATOM 1311 C CA . ASN A 1 182 ? -0.459 3.531 -20.100 1.00 96.19 182 ASN A CA 1
ATOM 1312 C C . ASN A 1 182 ? 0.876 2.799 -19.955 1.00 96.19 182 ASN A C 1
ATOM 1314 O O . ASN A 1 182 ? 1.350 2.212 -20.930 1.00 96.19 182 ASN A O 1
ATOM 1318 N N . ASN A 1 183 ? 1.463 2.799 -18.759 1.00 98.38 183 ASN A N 1
ATOM 1319 C CA . ASN A 1 183 ? 2.849 2.360 -18.589 1.00 98.38 183 ASN A CA 1
ATOM 1320 C C . ASN A 1 183 ? 3.002 1.244 -17.558 1.00 98.38 183 ASN A C 1
ATOM 1322 O O . ASN A 1 183 ? 2.363 1.244 -16.506 1.00 98.38 183 ASN A O 1
ATOM 1326 N N . ASN A 1 184 ? 3.910 0.317 -17.839 1.00 98.50 184 ASN A N 1
ATOM 1327 C CA . ASN A 1 184 ? 4.403 -0.659 -16.880 1.00 98.50 184 ASN A CA 1
ATOM 1328 C C . ASN A 1 184 ? 5.857 -0.319 -16.567 1.00 98.50 184 ASN A C 1
ATOM 1330 O O . ASN A 1 184 ? 6.673 -0.206 -17.473 1.00 98.50 184 ASN A O 1
ATOM 1334 N N . ILE A 1 185 ? 6.193 -0.155 -15.294 1.00 98.69 185 ILE A N 1
ATOM 1335 C CA . ILE A 1 185 ? 7.506 0.304 -14.846 1.00 98.69 185 ILE A CA 1
ATOM 1336 C C . ILE A 1 185 ? 8.042 -0.712 -13.846 1.00 98.69 185 ILE A C 1
ATOM 1338 O O . ILE A 1 185 ? 7.408 -0.991 -12.835 1.00 98.69 185 ILE A O 1
ATOM 1342 N N . SER A 1 186 ? 9.216 -1.271 -14.110 1.00 98.19 186 SER A N 1
ATOM 1343 C CA . SER A 1 186 ? 9.923 -2.168 -13.202 1.00 98.19 186 SER A CA 1
ATOM 1344 C C . SER A 1 186 ? 11.310 -1.617 -12.924 1.00 98.19 186 SER A C 1
ATOM 1346 O O . SER A 1 186 ? 12.083 -1.380 -13.852 1.00 98.19 186 SER A O 1
ATOM 1348 N N . ILE A 1 187 ? 11.649 -1.472 -11.649 1.00 95.75 187 ILE A N 1
ATOM 1349 C CA . ILE A 1 187 ? 12.908 -0.861 -11.236 1.00 95.75 187 ILE A CA 1
ATOM 1350 C C . ILE A 1 187 ? 13.633 -1.685 -10.185 1.00 95.75 187 ILE A C 1
ATOM 1352 O O . ILE A 1 187 ? 13.034 -2.155 -9.218 1.00 95.75 187 ILE A O 1
ATOM 1356 N N . GLY A 1 188 ? 14.936 -1.856 -10.386 1.00 93.50 188 GLY A N 1
ATOM 1357 C CA . GLY A 1 188 ? 15.800 -2.565 -9.458 1.00 93.50 188 GLY A CA 1
ATOM 1358 C C . GLY A 1 188 ? 15.775 -4.083 -9.619 1.00 93.50 188 GLY A C 1
ATOM 1359 O O . GLY A 1 188 ? 15.370 -4.644 -10.646 1.00 93.50 188 GLY A O 1
ATOM 1360 N N . ASN A 1 189 ? 16.290 -4.761 -8.597 1.00 90.69 189 ASN A N 1
ATOM 1361 C CA . ASN A 1 189 ? 16.591 -6.185 -8.625 1.00 90.69 189 ASN A CA 1
ATOM 1362 C C . ASN A 1 189 ? 16.129 -6.871 -7.337 1.00 90.69 189 ASN A C 1
ATOM 1364 O O . ASN A 1 189 ? 16.470 -6.450 -6.237 1.00 90.69 189 ASN A O 1
ATOM 1368 N N . GLN A 1 190 ? 15.432 -7.991 -7.492 1.00 88.44 190 GLN A N 1
ATOM 1369 C CA . GLN A 1 190 ? 14.942 -8.831 -6.403 1.00 88.44 190 GLN A CA 1
ATOM 1370 C C . GLN A 1 190 ? 16.078 -9.421 -5.555 1.00 88.44 190 GLN A C 1
ATOM 1372 O O . GLN A 1 190 ? 15.908 -9.649 -4.365 1.00 88.44 190 GLN A O 1
ATOM 1377 N N . ALA A 1 191 ? 17.242 -9.678 -6.151 1.00 84.88 191 ALA A N 1
ATOM 1378 C CA . ALA A 1 191 ? 18.415 -10.168 -5.435 1.00 84.88 191 ALA A CA 1
ATOM 1379 C C . ALA A 1 191 ? 19.171 -9.058 -4.681 1.00 84.88 191 ALA A C 1
ATOM 1381 O O . ALA A 1 191 ? 20.048 -9.365 -3.879 1.00 84.88 191 ALA A O 1
ATOM 1382 N N . LEU A 1 192 ? 18.866 -7.785 -4.954 1.00 80.31 192 LEU A N 1
ATOM 1383 C CA . LEU A 1 192 ? 19.532 -6.609 -4.386 1.00 80.31 192 LEU A CA 1
ATOM 1384 C C . LEU A 1 192 ? 18.486 -5.606 -3.871 1.00 80.31 192 LEU A C 1
ATOM 1386 O O . LEU A 1 192 ? 18.558 -4.414 -4.168 1.00 80.31 192 LEU A O 1
ATOM 1390 N N . THR A 1 193 ? 17.487 -6.097 -3.131 1.00 78.50 193 THR A N 1
ATOM 1391 C CA . THR A 1 193 ? 16.415 -5.258 -2.574 1.00 78.50 193 THR A CA 1
ATOM 1392 C C . THR A 1 193 ? 16.976 -4.140 -1.702 1.00 78.50 193 THR A C 1
ATOM 1394 O O . THR A 1 193 ? 17.940 -4.346 -0.964 1.00 78.50 193 THR A O 1
ATOM 1397 N N . GLY A 1 194 ? 16.360 -2.962 -1.771 1.00 78.75 194 GLY A N 1
ATOM 1398 C CA . GLY A 1 194 ? 16.795 -1.774 -1.039 1.00 78.75 194 GLY A CA 1
ATOM 1399 C C . GLY A 1 194 ? 17.987 -1.048 -1.670 1.00 78.75 194 GLY A C 1
ATOM 1400 O O . GLY A 1 194 ? 18.486 -0.099 -1.076 1.00 78.75 194 GLY A O 1
ATOM 1401 N N . GLN A 1 195 ? 18.461 -1.448 -2.853 1.00 86.75 195 GLN A N 1
ATOM 1402 C CA . GLN A 1 195 ? 19.426 -0.658 -3.626 1.00 86.75 195 GLN A CA 1
ATOM 1403 C C . GLN A 1 195 ? 18.725 0.229 -4.655 1.00 86.75 195 GLN A C 1
ATOM 1405 O O . GLN A 1 195 ? 17.700 -0.153 -5.217 1.00 86.75 195 GLN A O 1
ATOM 1410 N N . GLY A 1 196 ? 19.325 1.390 -4.913 1.00 86.44 196 GLY A N 1
ATOM 1411 C CA . GLY A 1 196 ? 18.782 2.405 -5.810 1.00 86.44 196 GLY A CA 1
ATOM 1412 C C . GLY A 1 196 ? 17.849 3.367 -5.089 1.00 86.44 196 GLY A C 1
ATOM 1413 O O . GLY A 1 196 ? 17.021 2.956 -4.281 1.00 86.44 196 GLY A O 1
ATOM 1414 N N . GLN A 1 197 ? 18.025 4.654 -5.375 1.00 94.31 197 GLN A N 1
ATOM 1415 C CA . GLN A 1 197 ? 17.159 5.747 -4.935 1.00 94.31 197 GLN A CA 1
ATOM 1416 C C . GLN A 1 197 ? 16.586 6.433 -6.166 1.00 94.31 197 GLN A C 1
ATOM 1418 O O . GLN A 1 197 ? 17.071 7.480 -6.605 1.00 94.31 197 GLN A O 1
ATOM 1423 N N . SER A 1 198 ? 15.619 5.782 -6.798 1.00 96.38 198 SER A N 1
ATOM 1424 C CA . SER A 1 198 ? 15.070 6.254 -8.060 1.00 96.38 198 SER A CA 1
ATOM 1425 C C . SER A 1 198 ? 13.860 7.149 -7.845 1.00 96.38 198 SER A C 1
ATOM 1427 O O . SER A 1 198 ? 13.143 7.039 -6.854 1.00 96.38 198 SER A O 1
ATOM 1429 N N . SER A 1 199 ? 13.616 8.036 -8.803 1.00 98.31 199 SER A N 1
ATOM 1430 C CA . SER A 1 199 ? 12.445 8.909 -8.832 1.00 98.31 199 SER A CA 1
ATOM 1431 C C . SER A 1 199 ? 11.540 8.518 -9.993 1.00 98.31 199 SER A C 1
ATOM 1433 O O . SER A 1 199 ? 11.999 8.400 -11.131 1.00 98.31 199 SER A O 1
ATOM 1435 N N . ILE A 1 200 ? 10.262 8.291 -9.697 1.00 98.69 200 ILE A N 1
ATOM 1436 C CA . ILE A 1 200 ? 9.245 7.870 -10.658 1.00 98.69 200 ILE A CA 1
ATOM 1437 C C . ILE A 1 200 ? 8.074 8.849 -10.583 1.00 98.69 200 ILE A C 1
ATOM 1439 O O . ILE A 1 200 ? 7.366 8.910 -9.580 1.00 98.69 200 ILE A O 1
ATOM 1443 N N . ASP A 1 201 ? 7.876 9.594 -11.664 1.00 98.50 201 ASP A N 1
ATOM 1444 C CA . ASP A 1 201 ? 6.818 10.581 -11.839 1.00 98.50 201 ASP A CA 1
ATOM 1445 C C . ASP A 1 201 ? 5.721 10.022 -12.760 1.00 98.50 201 ASP A C 1
ATOM 1447 O O . ASP A 1 201 ? 5.928 9.779 -13.955 1.00 98.50 201 ASP A O 1
ATOM 1451 N N . LEU A 1 202 ? 4.540 9.818 -12.179 1.00 97.88 202 LEU A N 1
ATOM 1452 C CA . LEU A 1 202 ? 3.334 9.292 -12.818 1.00 97.88 202 LEU A CA 1
ATOM 1453 C C . LEU A 1 202 ? 2.304 10.392 -13.127 1.00 97.88 202 LEU A C 1
ATOM 1455 O O . LEU A 1 202 ? 1.161 10.088 -13.459 1.00 97.88 202 LEU A O 1
ATOM 1459 N N . THR A 1 203 ? 2.657 11.673 -12.993 1.00 94.38 203 THR A N 1
ATOM 1460 C CA . THR A 1 203 ? 1.686 12.784 -12.984 1.00 94.38 203 THR A CA 1
ATOM 1461 C C . THR A 1 203 ? 0.931 12.994 -14.297 1.00 94.38 203 THR A C 1
ATOM 1463 O O . THR A 1 203 ? -0.184 13.515 -14.272 1.00 94.38 203 THR A O 1
ATOM 1466 N N . ALA A 1 204 ? 1.504 12.594 -15.434 1.00 90.00 204 ALA A N 1
ATOM 1467 C CA . ALA A 1 204 ? 0.918 12.823 -16.756 1.00 90.00 204 ALA A CA 1
ATOM 1468 C C . ALA A 1 204 ? -0.003 11.693 -17.253 1.00 90.00 204 ALA A C 1
ATOM 1470 O O . ALA A 1 204 ? -0.854 11.935 -18.110 1.00 90.00 204 ALA A O 1
ATOM 1471 N N . GLY A 1 205 ? 0.180 10.467 -16.758 1.00 82.88 205 GLY A N 1
ATOM 1472 C CA . GLY A 1 205 ? -0.496 9.265 -17.249 1.00 82.88 205 GLY A CA 1
ATOM 1473 C C . GLY A 1 205 ? -1.611 8.817 -16.315 1.00 82.88 205 GLY A C 1
ATOM 1474 O O . GLY A 1 205 ? -1.519 8.973 -15.100 1.00 82.88 205 GLY A O 1
ATOM 1475 N N . LYS A 1 206 ? -2.669 8.226 -16.878 1.00 89.44 206 LYS A N 1
ATOM 1476 C CA . LYS A 1 206 ? -3.811 7.765 -16.076 1.00 89.44 206 LYS A CA 1
ATOM 1477 C C . LYS A 1 206 ? -3.668 6.344 -15.570 1.00 89.44 206 LYS A C 1
ATOM 1479 O O . LYS A 1 206 ? -4.277 6.029 -14.563 1.00 89.44 206 LYS A O 1
ATOM 1484 N N . ILE A 1 207 ? -2.932 5.472 -16.249 1.00 95.44 207 ILE A N 1
ATOM 1485 C CA . ILE A 1 207 ? -2.834 4.062 -15.858 1.00 95.44 207 ILE A CA 1
ATOM 1486 C C . ILE A 1 207 ? -1.363 3.687 -15.826 1.00 95.44 207 ILE A C 1
ATOM 1488 O O . ILE A 1 207 ? -0.735 3.544 -16.873 1.00 95.44 207 ILE A O 1
ATOM 1492 N N . ASN A 1 208 ? -0.821 3.505 -14.627 1.00 98.06 208 ASN A N 1
ATOM 1493 C CA . ASN A 1 208 ? 0.561 3.082 -14.456 1.00 98.06 208 ASN A CA 1
ATOM 1494 C C . ASN A 1 208 ? 0.638 1.917 -13.472 1.00 98.06 208 ASN A C 1
ATOM 1496 O O . ASN A 1 208 ? 0.025 1.957 -12.405 1.00 98.06 208 ASN A O 1
ATOM 1500 N N . ASN A 1 209 ? 1.419 0.898 -13.822 1.00 98.56 209 ASN A N 1
ATOM 1501 C CA . ASN A 1 209 ? 1.752 -0.216 -12.942 1.00 98.56 209 ASN A CA 1
ATOM 1502 C C . ASN A 1 209 ? 3.242 -0.151 -12.616 1.00 98.56 209 ASN A C 1
ATOM 1504 O O . ASN A 1 209 ? 4.070 -0.307 -13.509 1.00 98.56 209 ASN A O 1
ATOM 1508 N N . VAL A 1 210 ? 3.593 0.057 -11.351 1.00 98.75 210 VAL A N 1
ATOM 1509 C CA . VAL A 1 210 ? 4.982 0.152 -10.894 1.00 98.75 210 VAL A CA 1
ATOM 1510 C C . VAL A 1 210 ? 5.335 -1.061 -10.045 1.00 98.75 210 VAL A C 1
ATOM 1512 O O . VAL A 1 210 ? 4.593 -1.442 -9.147 1.00 98.75 210 VAL A O 1
ATOM 1515 N N . THR A 1 211 ? 6.487 -1.661 -10.313 1.00 98.44 211 THR A N 1
ATOM 1516 C CA . THR A 1 211 ? 7.140 -2.660 -9.465 1.00 98.44 211 THR A CA 1
ATOM 1517 C C . THR A 1 211 ? 8.498 -2.118 -9.045 1.00 98.44 211 THR A C 1
ATOM 1519 O O . THR A 1 211 ? 9.367 -1.928 -9.896 1.00 98.44 211 THR A O 1
ATOM 1522 N N . SER A 1 212 ? 8.684 -1.877 -7.750 1.00 97.50 212 SER A N 1
ATOM 1523 C CA . SER A 1 212 ? 9.925 -1.335 -7.194 1.00 97.50 212 SER A CA 1
ATOM 1524 C C . SER A 1 212 ? 10.573 -2.316 -6.224 1.00 97.50 212 SER A C 1
ATOM 1526 O O . SER A 1 212 ? 9.914 -2.865 -5.343 1.00 97.50 212 SER A O 1
ATOM 1528 N N . TYR A 1 213 ? 11.877 -2.526 -6.400 1.00 95.56 213 TYR A N 1
ATOM 1529 C CA . TYR A 1 213 ? 12.724 -3.302 -5.493 1.00 95.56 213 TYR A CA 1
ATOM 1530 C C . TYR A 1 213 ? 13.676 -2.415 -4.662 1.00 95.56 213 TYR A C 1
ATOM 1532 O O . TYR A 1 213 ? 14.415 -2.949 -3.836 1.00 95.56 213 TYR A O 1
ATOM 1540 N N . GLY A 1 214 ? 13.699 -1.096 -4.885 1.00 92.69 214 GLY A N 1
ATOM 1541 C CA . GLY A 1 214 ? 14.668 -0.156 -4.309 1.00 92.69 214 GLY A CA 1
ATOM 1542 C C . GLY A 1 214 ? 14.130 0.715 -3.169 1.00 92.69 214 GLY A C 1
ATOM 1543 O O . GLY A 1 214 ? 13.104 0.420 -2.563 1.00 92.69 214 GLY A O 1
ATOM 1544 N N . GLN A 1 215 ? 14.860 1.787 -2.863 1.00 94.44 215 GLN A N 1
ATOM 1545 C CA . GLN A 1 215 ? 14.454 2.876 -1.964 1.00 94.44 215 GLN A CA 1
ATOM 1546 C C . GLN A 1 215 ? 13.891 4.023 -2.805 1.00 94.44 215 GLN A C 1
ATOM 1548 O O . GLN A 1 215 ? 14.504 5.083 -2.946 1.00 94.44 215 GLN A O 1
ATOM 1553 N N . ASP A 1 216 ? 12.768 3.781 -3.468 1.00 97.44 216 ASP A N 1
ATOM 1554 C CA . ASP A 1 216 ? 12.336 4.653 -4.551 1.00 97.44 216 ASP A CA 1
ATOM 1555 C C . ASP A 1 216 ? 11.295 5.675 -4.087 1.00 97.44 216 ASP A C 1
ATOM 1557 O O . ASP A 1 216 ? 10.507 5.450 -3.168 1.00 97.44 216 ASP A O 1
ATOM 1561 N N . THR A 1 217 ? 11.278 6.824 -4.757 1.00 98.38 217 THR A N 1
ATOM 1562 C CA . THR A 1 217 ? 10.233 7.836 -4.613 1.00 98.38 217 THR A CA 1
ATOM 1563 C C . THR A 1 217 ? 9.277 7.746 -5.793 1.00 98.38 217 THR A C 1
ATOM 1565 O O . THR A 1 217 ? 9.688 7.946 -6.936 1.00 98.38 217 THR A O 1
ATOM 1568 N N . ILE A 1 218 ? 8.001 7.474 -5.521 1.00 98.69 218 ILE A N 1
ATOM 1569 C CA . ILE A 1 218 ? 6.952 7.338 -6.536 1.00 98.69 218 ILE A CA 1
ATOM 1570 C C . ILE A 1 218 ? 5.880 8.392 -6.279 1.00 98.69 218 ILE A C 1
ATOM 1572 O O . ILE A 1 218 ? 5.271 8.410 -5.210 1.00 98.69 218 ILE A O 1
ATOM 1576 N N . THR A 1 219 ? 5.625 9.254 -7.258 1.00 98.25 219 THR A N 1
ATOM 1577 C CA . THR A 1 219 ? 4.631 10.327 -7.155 1.00 98.25 219 THR A CA 1
ATOM 1578 C C . THR A 1 219 ? 3.632 10.266 -8.302 1.00 98.25 219 THR A C 1
ATOM 1580 O O . THR A 1 219 ? 3.995 10.008 -9.445 1.00 98.25 219 THR A O 1
ATOM 1583 N N . ALA A 1 220 ? 2.360 10.527 -8.012 1.00 96.94 220 ALA A N 1
ATOM 1584 C CA . ALA A 1 220 ? 1.313 10.702 -9.012 1.00 96.94 220 ALA A CA 1
ATOM 1585 C C . ALA A 1 220 ? 0.617 12.061 -8.857 1.00 96.94 220 ALA A C 1
ATOM 1587 O O . ALA A 1 220 ? 0.830 12.791 -7.886 1.00 96.94 220 ALA A O 1
ATOM 1588 N N . SER A 1 221 ? -0.215 12.412 -9.838 1.00 92.06 221 SER A N 1
ATOM 1589 C CA . SER A 1 221 ? -1.096 13.577 -9.742 1.00 92.06 221 SER A CA 1
ATOM 1590 C C . SER A 1 221 ? -2.233 13.319 -8.747 1.00 92.06 221 SER A C 1
ATOM 1592 O O . SER A 1 221 ? -2.390 12.221 -8.225 1.00 92.06 221 SER A O 1
ATOM 1594 N N . ASN A 1 222 ? -3.056 14.332 -8.492 1.00 86.62 222 ASN A N 1
ATOM 1595 C CA . ASN A 1 222 ? -4.292 14.203 -7.721 1.00 86.62 222 ASN A CA 1
ATOM 1596 C C . ASN A 1 222 ? -5.523 13.893 -8.602 1.00 86.62 222 ASN A C 1
ATOM 1598 O O . ASN A 1 222 ? -6.650 14.095 -8.155 1.00 86.62 222 ASN A O 1
ATOM 1602 N N . ASP A 1 223 ? -5.332 13.442 -9.850 1.00 89.19 223 ASP A N 1
ATOM 1603 C CA . ASP A 1 223 ? -6.434 13.052 -10.741 1.00 89.19 223 ASP A CA 1
ATOM 1604 C C . ASP A 1 223 ? -7.133 11.798 -10.191 1.00 89.19 223 ASP A C 1
ATOM 1606 O O . ASP A 1 223 ? -6.586 10.697 -10.235 1.00 89.19 223 ASP A O 1
ATOM 1610 N N . SER A 1 224 ? -8.365 11.952 -9.699 1.00 85.50 224 SER A N 1
ATOM 1611 C CA . SER A 1 224 ? -9.170 10.855 -9.144 1.00 85.50 224 SER A CA 1
ATOM 1612 C C . SER A 1 224 ? -9.636 9.833 -10.187 1.00 85.50 224 SER A C 1
ATOM 1614 O O . SER A 1 224 ? -10.183 8.793 -9.833 1.00 85.50 224 SER A O 1
ATOM 1616 N N . THR A 1 225 ? -9.421 10.095 -11.481 1.00 88.94 225 THR A N 1
ATOM 1617 C CA . THR A 1 225 ? -9.688 9.130 -12.558 1.00 88.94 225 THR A CA 1
ATOM 1618 C C . THR A 1 225 ? -8.484 8.253 -12.896 1.00 88.94 225 THR A C 1
ATOM 1620 O O . THR A 1 225 ? -8.620 7.322 -13.696 1.00 88.94 225 THR A O 1
ATOM 1623 N N . ALA A 1 226 ? -7.312 8.532 -12.318 1.00 92.81 226 ALA A N 1
ATOM 1624 C CA . ALA A 1 226 ? -6.125 7.721 -12.531 1.00 92.81 226 ALA A CA 1
ATOM 1625 C C . ALA A 1 226 ? -6.221 6.376 -11.782 1.00 92.81 226 ALA A C 1
ATOM 1627 O O . ALA A 1 226 ? -6.750 6.269 -10.683 1.00 92.81 226 ALA A O 1
ATOM 1628 N N . GLN A 1 227 ? -5.686 5.322 -12.382 1.00 93.00 227 GLN A N 1
ATOM 1629 C CA . GLN A 1 227 ? -5.623 3.963 -11.857 1.00 93.00 227 GLN A CA 1
ATOM 1630 C C . GLN A 1 227 ? -4.156 3.564 -11.698 1.00 93.00 227 GLN A C 1
ATOM 1632 O O . GLN A 1 227 ? -3.631 2.735 -12.444 1.00 93.00 227 GLN A O 1
ATOM 1637 N N . ASN A 1 228 ? -3.479 4.193 -10.739 1.00 97.81 228 ASN A N 1
ATOM 1638 C CA . ASN A 1 228 ? -2.091 3.878 -10.424 1.00 97.81 228 ASN A CA 1
ATOM 1639 C C . ASN A 1 228 ? -2.016 2.678 -9.476 1.00 97.81 228 ASN A C 1
ATOM 1641 O O . ASN A 1 228 ? -2.721 2.612 -8.465 1.00 97.81 228 ASN A O 1
ATOM 1645 N N . ARG A 1 229 ? -1.149 1.722 -9.817 1.00 98.56 229 ARG A N 1
ATOM 1646 C CA . ARG A 1 229 ? -0.888 0.518 -9.029 1.00 98.56 229 ARG A CA 1
ATOM 1647 C C . ARG A 1 229 ? 0.596 0.408 -8.739 1.00 98.56 229 ARG A C 1
ATOM 1649 O O . ARG A 1 229 ? 1.402 0.470 -9.663 1.00 98.56 229 ARG A O 1
ATOM 1656 N N . VAL A 1 230 ? 0.963 0.208 -7.480 1.00 98.81 230 VAL A N 1
ATOM 1657 C CA . VAL A 1 230 ? 2.365 0.094 -7.058 1.00 98.81 230 VAL A CA 1
ATOM 1658 C C . VAL A 1 230 ? 2.562 -1.198 -6.276 1.00 98.81 230 VAL A C 1
ATOM 1660 O O . VAL A 1 230 ? 1.786 -1.515 -5.385 1.00 98.81 230 VAL A O 1
ATOM 1663 N N . SER A 1 231 ? 3.595 -1.961 -6.615 1.00 98.69 231 SER A N 1
ATOM 1664 C CA . SER A 1 231 ? 4.068 -3.104 -5.834 1.00 98.69 231 SER A CA 1
ATOM 1665 C C . SER A 1 231 ? 5.466 -2.804 -5.312 1.00 98.69 231 SER A C 1
ATOM 1667 O O . SER A 1 231 ? 6.375 -2.535 -6.103 1.00 98.69 231 SER A O 1
ATOM 1669 N N . LEU A 1 232 ? 5.618 -2.834 -3.992 1.00 98.31 232 LEU A N 1
ATOM 1670 C CA . LEU A 1 232 ? 6.859 -2.549 -3.287 1.00 98.31 232 LEU A CA 1
ATOM 1671 C C . LEU A 1 232 ? 7.454 -3.850 -2.761 1.00 98.31 232 LEU A C 1
ATOM 1673 O O . LEU A 1 232 ? 6.792 -4.630 -2.080 1.00 98.31 232 LEU A O 1
ATOM 1677 N N . PHE A 1 233 ? 8.715 -4.062 -3.106 1.00 96.38 233 PHE A N 1
ATOM 1678 C CA . PHE A 1 233 ? 9.563 -5.139 -2.607 1.00 96.38 233 PHE A CA 1
ATOM 1679 C C . PHE A 1 233 ? 10.830 -4.591 -1.935 1.00 96.38 233 PHE A C 1
ATOM 1681 O O . PHE A 1 233 ? 11.594 -5.357 -1.348 1.00 96.38 233 PHE A O 1
ATOM 1688 N N . GLY A 1 234 ? 11.084 -3.286 -2.067 1.00 88.88 234 GLY A N 1
ATOM 1689 C CA . GLY A 1 234 ? 12.166 -2.579 -1.396 1.00 88.88 234 GLY A CA 1
ATOM 1690 C C . GLY A 1 234 ? 11.678 -1.916 -0.112 1.00 88.88 234 GLY A C 1
ATOM 1691 O O . GLY A 1 234 ? 10.540 -1.462 -0.042 1.00 88.88 234 GLY A O 1
ATOM 1692 N N . GLY A 1 235 ? 12.541 -1.898 0.903 1.00 88.81 235 GLY A N 1
ATOM 1693 C CA . GLY A 1 235 ? 12.189 -1.513 2.268 1.00 88.81 235 GLY A CA 1
ATOM 1694 C C . GLY A 1 235 ? 12.791 -2.493 3.270 1.00 88.81 235 GLY A C 1
ATOM 1695 O O . GLY A 1 235 ? 12.372 -3.649 3.319 1.00 88.81 235 GLY A O 1
ATOM 1696 N N . LEU A 1 236 ? 13.822 -2.067 4.005 1.00 90.81 236 LEU A N 1
ATOM 1697 C CA . LEU A 1 236 ? 14.627 -2.919 4.896 1.00 90.81 236 LEU A CA 1
ATOM 1698 C C . LEU A 1 236 ? 14.818 -2.329 6.298 1.00 90.81 236 LEU A C 1
ATOM 1700 O O . LEU A 1 236 ? 15.001 -3.083 7.252 1.00 90.81 236 LEU A O 1
ATOM 1704 N N . SER A 1 237 ? 14.813 -1.003 6.422 1.00 94.75 237 SER A N 1
ATOM 1705 C CA . SER A 1 237 ? 14.975 -0.282 7.687 1.00 94.75 237 SER A CA 1
ATOM 1706 C C . SER A 1 237 ? 14.313 1.093 7.606 1.00 94.75 237 SER A C 1
ATOM 1708 O O . SER A 1 237 ? 13.924 1.532 6.527 1.00 94.75 237 SER A O 1
ATOM 1710 N N . GLU A 1 238 ? 14.251 1.805 8.731 1.00 93.06 238 GLU A N 1
ATOM 1711 C CA . GLU A 1 238 ? 13.757 3.190 8.797 1.00 93.06 238 GLU A CA 1
ATOM 1712 C C . GLU A 1 238 ? 14.533 4.176 7.906 1.00 93.06 238 GLU A C 1
ATOM 1714 O O . GLU A 1 238 ? 13.985 5.202 7.530 1.00 93.06 238 GLU A O 1
ATOM 1719 N N . ASP A 1 239 ? 15.784 3.868 7.546 1.00 93.31 239 ASP A N 1
ATOM 1720 C CA . ASP A 1 239 ? 16.598 4.682 6.628 1.00 93.31 239 ASP A CA 1
ATOM 1721 C C . ASP A 1 239 ? 16.543 4.176 5.177 1.00 93.31 239 ASP A C 1
ATOM 1723 O O . ASP A 1 239 ? 16.965 4.874 4.258 1.00 93.31 239 ASP A O 1
ATOM 1727 N N . ILE A 1 240 ? 16.084 2.936 4.972 1.00 93.06 240 ILE A N 1
ATOM 1728 C CA . ILE A 1 240 ? 16.087 2.237 3.685 1.00 93.06 240 ILE A CA 1
ATOM 1729 C C . ILE A 1 240 ? 14.657 1.832 3.371 1.00 93.06 240 ILE A C 1
ATOM 1731 O O . ILE A 1 240 ? 14.261 0.689 3.608 1.00 93.06 240 ILE A O 1
ATOM 1735 N N . HIS A 1 241 ? 13.895 2.770 2.819 1.00 95.50 241 HIS A N 1
ATOM 1736 C CA . HIS A 1 241 ? 12.499 2.567 2.457 1.00 95.50 241 HIS A CA 1
ATOM 1737 C C . HIS A 1 241 ? 12.110 3.359 1.207 1.00 95.50 241 HIS A C 1
ATOM 1739 O O . HIS A 1 241 ? 12.772 4.320 0.813 1.00 95.50 241 HIS A O 1
ATOM 1745 N N . SER A 1 242 ? 11.015 2.950 0.578 1.00 97.69 242 SER A N 1
ATOM 1746 C CA . SER A 1 242 ? 10.364 3.718 -0.478 1.00 97.69 242 SER A CA 1
ATOM 1747 C C . SER A 1 242 ? 9.421 4.767 0.111 1.00 97.69 242 SER A C 1
ATOM 1749 O O . SER A 1 242 ? 8.875 4.610 1.209 1.00 97.69 242 SER A O 1
ATOM 1751 N N . THR A 1 243 ? 9.218 5.844 -0.644 1.00 98.31 243 THR A N 1
ATOM 1752 C CA . THR A 1 243 ? 8.214 6.875 -0.364 1.00 98.31 243 THR A CA 1
ATOM 1753 C C . THR A 1 243 ? 7.250 6.960 -1.538 1.00 98.31 243 THR A C 1
ATOM 1755 O O . THR A 1 243 ? 7.652 7.218 -2.671 1.00 98.31 243 THR A O 1
ATOM 1758 N N . VAL A 1 244 ? 5.963 6.756 -1.280 1.00 98.69 244 VAL A N 1
ATOM 1759 C CA . VAL A 1 244 ? 4.929 6.667 -2.314 1.00 98.69 244 VAL A CA 1
ATOM 1760 C C . VAL A 1 244 ? 3.829 7.683 -2.032 1.00 98.69 244 VAL A C 1
ATOM 1762 O O . VAL A 1 244 ? 3.314 7.738 -0.921 1.00 98.69 244 VAL A O 1
ATOM 1765 N N . ASN A 1 245 ? 3.452 8.479 -3.033 1.00 98.19 245 ASN A N 1
ATOM 1766 C CA . ASN A 1 245 ? 2.335 9.418 -2.962 1.00 98.19 245 ASN A CA 1
ATOM 1767 C C . ASN A 1 245 ? 1.450 9.289 -4.207 1.00 98.19 245 ASN A C 1
ATOM 1769 O O . ASN A 1 245 ? 1.881 9.639 -5.308 1.00 98.19 245 ASN A O 1
ATOM 1773 N N . LEU A 1 246 ? 0.230 8.778 -4.037 1.00 97.56 246 LEU A N 1
ATOM 1774 C CA . LEU A 1 246 ? -0.683 8.457 -5.135 1.00 97.56 246 LEU A CA 1
ATOM 1775 C C . LEU A 1 246 ? -2.041 9.155 -5.003 1.00 97.56 246 LEU A C 1
ATOM 1777 O O . LEU A 1 246 ? -2.440 9.627 -3.940 1.00 97.56 246 LEU A O 1
ATOM 1781 N N . ASN A 1 247 ? -2.762 9.173 -6.121 1.00 95.19 247 ASN A N 1
ATOM 1782 C CA . ASN A 1 247 ? -4.118 9.694 -6.255 1.00 95.19 247 ASN A CA 1
ATOM 1783 C C . ASN A 1 247 ? -5.171 8.901 -5.451 1.00 95.19 247 ASN A C 1
ATOM 1785 O O . ASN A 1 247 ? -4.882 7.887 -4.818 1.00 95.19 247 ASN A O 1
ATOM 1789 N N . GLU A 1 248 ? -6.420 9.371 -5.505 1.00 93.75 248 GLU A N 1
ATOM 1790 C CA . GLU A 1 248 ? -7.600 8.635 -5.028 1.00 93.75 248 GLU A CA 1
ATOM 1791 C C . GLU A 1 248 ? -7.864 7.380 -5.870 1.00 93.75 248 GLU A C 1
ATOM 1793 O O . GLU A 1 248 ? -7.685 7.407 -7.085 1.00 93.75 248 GLU A O 1
ATOM 1798 N N . GLY A 1 249 ? -8.326 6.296 -5.246 1.00 93.44 249 GLY A N 1
ATOM 1799 C CA . GLY A 1 249 ? -8.596 5.024 -5.928 1.00 93.44 249 GLY A CA 1
ATOM 1800 C C . GLY A 1 249 ? -7.338 4.261 -6.365 1.00 93.44 249 GLY A C 1
ATOM 1801 O O . GLY A 1 249 ? -7.421 3.370 -7.214 1.00 93.44 249 GLY A O 1
ATOM 1802 N N . ALA A 1 250 ? -6.170 4.605 -5.817 1.00 96.88 250 ALA A N 1
ATOM 1803 C CA . ALA A 1 250 ? -4.920 3.908 -6.094 1.00 96.88 250 ALA A CA 1
ATOM 1804 C C . ALA A 1 250 ? -4.855 2.547 -5.380 1.00 96.88 250 ALA A C 1
ATOM 1806 O O . ALA A 1 250 ? -5.534 2.308 -4.380 1.00 96.88 250 ALA A O 1
ATOM 1807 N N . ALA A 1 251 ? -4.000 1.652 -5.876 1.00 98.31 251 ALA A N 1
ATOM 1808 C CA . ALA A 1 251 ? -3.740 0.368 -5.229 1.00 98.31 251 ALA A CA 1
ATOM 1809 C C . ALA A 1 251 ? -2.250 0.190 -4.927 1.00 98.31 251 ALA A C 1
ATOM 1811 O O . ALA A 1 251 ? -1.410 0.356 -5.814 1.00 98.31 251 ALA A O 1
ATOM 1812 N N . VAL A 1 252 ? -1.919 -0.196 -3.695 1.00 98.81 252 VAL A N 1
ATOM 1813 C CA . VAL A 1 252 ? -0.539 -0.478 -3.283 1.00 98.81 252 VAL A CA 1
ATOM 1814 C C . VAL A 1 252 ? -0.448 -1.869 -2.675 1.00 98.81 252 VAL A C 1
ATOM 1816 O O . VAL A 1 252 ? -1.205 -2.203 -1.771 1.00 98.81 252 VAL A O 1
ATOM 1819 N N . ASN A 1 253 ? 0.495 -2.672 -3.159 1.00 98.69 253 ASN A N 1
ATOM 1820 C CA . ASN A 1 253 ? 0.903 -3.912 -2.514 1.00 98.69 253 ASN A CA 1
ATOM 1821 C C . ASN A 1 253 ? 2.285 -3.709 -1.904 1.00 98.69 253 ASN A C 1
ATOM 1823 O O . ASN A 1 253 ? 3.274 -3.643 -2.634 1.00 98.69 253 ASN A O 1
ATOM 1827 N N . ASP A 1 254 ? 2.354 -3.594 -0.586 1.00 98.50 254 ASP A N 1
ATOM 1828 C CA . ASP A 1 254 ? 3.609 -3.492 0.142 1.00 98.50 254 ASP A CA 1
ATOM 1829 C C . ASP A 1 254 ? 3.997 -4.867 0.688 1.00 98.50 254 ASP A C 1
ATOM 1831 O O . ASP A 1 254 ? 3.418 -5.362 1.651 1.00 98.50 254 ASP A O 1
ATOM 1835 N N . PHE A 1 255 ? 4.963 -5.512 0.034 1.00 96.88 255 PHE A N 1
ATOM 1836 C CA . PHE A 1 255 ? 5.477 -6.826 0.428 1.00 96.88 255 PHE A CA 1
ATOM 1837 C C . PHE A 1 255 ? 6.726 -6.726 1.314 1.00 96.88 255 PHE A C 1
ATOM 1839 O O . PHE A 1 255 ? 7.442 -7.715 1.482 1.00 96.88 255 PHE A O 1
ATOM 1846 N N . SER A 1 256 ? 7.031 -5.534 1.823 1.00 95.56 256 SER A N 1
ATOM 1847 C CA . SER A 1 256 ? 8.320 -5.201 2.431 1.00 95.56 256 SER A CA 1
ATOM 1848 C C . SER A 1 256 ? 8.151 -4.431 3.744 1.00 95.56 256 SER A C 1
ATOM 1850 O O . SER A 1 256 ? 7.097 -4.500 4.380 1.00 95.56 256 SER A O 1
ATOM 1852 N N . PHE A 1 257 ? 9.223 -3.780 4.201 1.00 96.38 257 PHE A N 1
ATOM 1853 C CA . PHE A 1 257 ? 9.303 -3.168 5.520 1.00 96.38 257 PHE A CA 1
ATOM 1854 C C . PHE A 1 257 ? 9.448 -1.645 5.435 1.00 96.38 257 PHE A C 1
ATOM 1856 O O . PHE A 1 257 ? 10.062 -1.140 4.499 1.00 96.38 257 PHE A O 1
ATOM 1863 N N . TYR A 1 258 ? 8.966 -0.924 6.449 1.00 98.00 258 TYR A N 1
ATOM 1864 C CA . TYR A 1 258 ? 9.253 0.505 6.688 1.00 98.00 258 TYR A CA 1
ATOM 1865 C C . TYR A 1 258 ? 8.789 1.503 5.615 1.00 98.00 258 TYR A C 1
ATOM 1867 O O . TYR A 1 258 ? 9.052 2.699 5.736 1.00 98.00 258 TYR A O 1
ATOM 1875 N N . ASN A 1 259 ? 8.089 1.062 4.568 1.00 98.38 259 ASN A N 1
ATOM 1876 C CA . ASN A 1 259 ? 7.662 1.957 3.499 1.00 98.38 259 ASN A CA 1
ATOM 1877 C C . ASN A 1 259 ? 6.675 3.015 3.983 1.00 98.38 259 ASN A C 1
ATOM 1879 O O . ASN A 1 259 ? 5.784 2.757 4.797 1.00 98.38 259 ASN A O 1
ATOM 1883 N N . VAL A 1 260 ? 6.816 4.209 3.410 1.00 98.62 260 VAL A N 1
ATOM 1884 C CA . VAL A 1 260 ? 5.929 5.340 3.662 1.00 98.62 260 VAL A CA 1
ATOM 1885 C C . VAL A 1 260 ? 5.028 5.507 2.451 1.00 98.62 260 VAL A C 1
ATOM 1887 O O . VAL A 1 260 ? 5.493 5.827 1.357 1.00 98.62 260 VAL A O 1
ATOM 1890 N N . VAL A 1 261 ? 3.730 5.287 2.635 1.00 98.75 261 VAL A N 1
ATOM 1891 C CA . VAL A 1 261 ? 2.748 5.316 1.550 1.00 98.75 261 VAL A CA 1
ATOM 1892 C C . VAL A 1 261 ? 1.626 6.279 1.902 1.00 98.75 261 VAL A C 1
ATOM 1894 O O . VAL A 1 261 ? 0.931 6.122 2.899 1.00 98.75 261 VAL A O 1
ATOM 1897 N N . THR A 1 262 ? 1.428 7.269 1.043 1.00 98.50 262 THR A N 1
ATOM 1898 C CA . THR A 1 262 ? 0.303 8.198 1.070 1.00 98.50 262 THR A CA 1
ATOM 1899 C C . THR A 1 262 ? -0.558 7.972 -0.166 1.00 98.50 262 THR A C 1
ATOM 1901 O O . THR A 1 262 ? -0.053 7.916 -1.286 1.00 98.50 262 THR A O 1
ATOM 1904 N N . VAL A 1 263 ? -1.864 7.841 0.029 1.00 97.62 263 VAL A N 1
ATOM 1905 C CA . VAL A 1 263 ? -2.848 7.646 -1.042 1.00 97.62 263 VAL A CA 1
ATOM 1906 C C . VAL A 1 263 ? -4.060 8.542 -0.812 1.00 97.62 263 VAL A C 1
ATOM 1908 O O . VAL A 1 263 ? -4.326 8.952 0.318 1.00 97.62 263 VAL A O 1
ATOM 1911 N N . GLY A 1 264 ? -4.818 8.848 -1.863 1.00 94.50 264 GLY A N 1
ATOM 1912 C CA . GLY A 1 264 ? -6.110 9.523 -1.719 1.00 94.50 264 GLY A CA 1
ATOM 1913 C C . GLY A 1 264 ? -7.214 8.594 -1.189 1.00 94.50 264 GLY A C 1
ATOM 1914 O O . GLY A 1 264 ? -6.992 7.398 -0.984 1.00 94.50 264 GLY A O 1
ATOM 1915 N N . GLY A 1 265 ? -8.427 9.124 -1.005 1.00 91.88 265 GLY A N 1
ATOM 1916 C CA . GLY A 1 265 ? -9.618 8.337 -0.650 1.00 91.88 265 GLY A CA 1
ATOM 1917 C C . GLY A 1 265 ? -9.901 7.186 -1.625 1.00 91.88 265 GLY A C 1
ATOM 1918 O O . GLY A 1 265 ? -9.461 7.209 -2.774 1.00 91.88 265 GLY A O 1
ATOM 1919 N N . GLY A 1 266 ? -10.611 6.156 -1.166 1.00 93.31 266 GLY A N 1
ATOM 1920 C CA . GLY A 1 266 ? -10.999 4.991 -1.978 1.00 93.31 266 GLY A CA 1
ATOM 1921 C C . GLY A 1 266 ? -9.871 4.047 -2.352 1.00 93.31 266 GLY A C 1
ATOM 1922 O O . GLY A 1 266 ? -10.081 3.093 -3.097 1.00 93.31 266 GLY A O 1
ATOM 1923 N N . SER A 1 267 ? -8.659 4.345 -1.901 1.00 96.75 267 SER A N 1
ATOM 1924 C CA . SER A 1 267 ? -7.481 3.563 -2.234 1.00 96.75 267 SER A CA 1
ATOM 1925 C C . SER A 1 267 ? -7.406 2.305 -1.380 1.00 96.75 267 SER A C 1
ATOM 1927 O O . SER A 1 267 ? -7.886 2.273 -0.244 1.00 96.75 267 SER A O 1
ATOM 1929 N N . THR A 1 268 ? -6.747 1.278 -1.908 1.00 98.00 268 THR A N 1
ATOM 1930 C CA . THR A 1 268 ? -6.492 0.027 -1.190 1.00 98.00 268 THR A CA 1
ATOM 1931 C C . THR A 1 268 ? -4.998 -0.176 -0.996 1.00 98.00 268 THR A C 1
ATOM 1933 O O . THR A 1 268 ? -4.226 -0.090 -1.951 1.00 98.00 268 THR A O 1
ATOM 1936 N N . ILE A 1 269 ? -4.592 -0.501 0.227 1.00 98.75 269 ILE A N 1
ATOM 1937 C CA . ILE A 1 269 ? -3.226 -0.903 0.555 1.00 98.75 269 ILE A CA 1
ATOM 1938 C C . ILE A 1 269 ? -3.263 -2.326 1.114 1.00 98.75 269 ILE A C 1
ATOM 1940 O O . ILE A 1 269 ? -3.953 -2.597 2.095 1.00 98.75 269 ILE A O 1
ATOM 1944 N N . GLN A 1 270 ? -2.512 -3.241 0.506 1.00 98.62 270 GLN A N 1
ATOM 1945 C CA . GLN A 1 270 ? -2.080 -4.468 1.167 1.00 98.62 270 GLN A CA 1
ATOM 1946 C C . GLN A 1 270 ? -0.808 -4.128 1.949 1.00 98.62 270 GLN A C 1
ATOM 1948 O O . GLN A 1 270 ? 0.231 -3.878 1.340 1.00 98.62 270 GLN A O 1
ATOM 1953 N N . GLY A 1 271 ? -0.923 -4.034 3.274 1.00 97.81 271 GLY A N 1
ATOM 1954 C CA . GLY A 1 271 ? 0.132 -3.537 4.155 1.00 97.81 271 GLY A CA 1
ATOM 1955 C C . GLY A 1 271 ? 1.208 -4.581 4.454 1.00 97.81 271 GLY A C 1
ATOM 1956 O O . GLY A 1 271 ? 0.891 -5.745 4.712 1.00 97.81 271 GLY A O 1
ATOM 1957 N N . GLY A 1 272 ? 2.458 -4.123 4.455 1.00 97.62 272 GLY A N 1
ATOM 1958 C CA . GLY A 1 272 ? 3.653 -4.833 4.900 1.00 97.62 272 GLY A CA 1
ATOM 1959 C C . GLY A 1 272 ? 3.907 -4.664 6.402 1.00 97.62 272 GLY A C 1
ATOM 1960 O O . GLY A 1 272 ? 2.972 -4.546 7.196 1.00 97.62 272 GLY A O 1
ATOM 1961 N N . THR A 1 273 ? 5.176 -4.662 6.809 1.00 98.25 273 THR A N 1
ATOM 1962 C CA . THR A 1 273 ? 5.573 -4.613 8.228 1.00 98.25 273 THR A CA 1
ATOM 1963 C C . THR A 1 273 ? 6.272 -3.291 8.560 1.00 98.25 273 THR A C 1
ATOM 1965 O O . THR A 1 273 ? 7.094 -2.806 7.789 1.00 98.25 273 THR A O 1
ATOM 1968 N N . TYR A 1 274 ? 5.979 -2.698 9.719 1.00 98.38 274 TYR A N 1
ATOM 1969 C CA . TYR A 1 274 ? 6.493 -1.379 10.124 1.00 98.38 274 TYR A CA 1
ATOM 1970 C C . TYR A 1 274 ? 6.178 -0.249 9.128 1.00 98.38 274 TYR A C 1
ATOM 1972 O O . TYR A 1 274 ? 6.906 0.738 9.056 1.00 98.38 274 TYR A O 1
ATOM 1980 N N . GLY A 1 275 ? 5.110 -0.385 8.339 1.00 98.25 275 GLY A N 1
ATOM 1981 C CA . GLY A 1 275 ? 4.731 0.612 7.345 1.00 98.25 275 GLY A CA 1
ATOM 1982 C C . GLY A 1 275 ? 4.113 1.862 7.967 1.00 98.25 275 GLY A C 1
ATOM 1983 O O . GLY A 1 275 ? 3.508 1.820 9.042 1.00 98.25 275 GLY A O 1
ATOM 1984 N N . ASN A 1 276 ? 4.233 2.984 7.261 1.00 98.56 276 ASN A N 1
ATOM 1985 C CA . ASN A 1 276 ? 3.515 4.213 7.580 1.00 98.56 276 ASN A CA 1
ATOM 1986 C C . ASN A 1 276 ? 2.533 4.532 6.450 1.00 98.56 276 ASN A C 1
ATOM 1988 O O . ASN A 1 276 ? 2.935 4.916 5.350 1.00 98.56 276 ASN A O 1
ATOM 1992 N N . TYR A 1 277 ? 1.244 4.343 6.722 1.00 98.75 277 TYR A N 1
ATOM 1993 C CA . TYR A 1 277 ? 0.179 4.395 5.728 1.00 98.75 277 TYR A CA 1
ATOM 1994 C C . TYR A 1 277 ? -0.761 5.569 5.992 1.00 98.75 277 TYR A C 1
ATOM 1996 O O . TYR A 1 277 ? -1.385 5.658 7.046 1.00 98.75 277 TYR A O 1
ATOM 2004 N N . THR A 1 278 ? -0.888 6.469 5.019 1.00 98.50 278 THR A N 1
ATOM 2005 C CA . THR A 1 278 ? -1.761 7.645 5.099 1.00 98.50 278 THR A CA 1
ATOM 2006 C C . THR A 1 278 ? -2.830 7.610 4.010 1.00 98.50 278 THR A C 1
ATOM 2008 O O . THR A 1 278 ? -2.511 7.576 2.823 1.00 98.50 278 THR A O 1
ATOM 2011 N N . PHE A 1 279 ? -4.100 7.674 4.413 1.00 97.50 279 PHE A N 1
ATOM 2012 C CA . PHE A 1 279 ? -5.266 7.753 3.532 1.00 97.50 279 PHE A CA 1
ATOM 2013 C C . PHE A 1 279 ? -5.896 9.150 3.593 1.00 97.50 279 PHE A C 1
ATOM 2015 O O . PHE A 1 279 ? -6.608 9.505 4.538 1.00 97.50 279 PHE A O 1
ATOM 2022 N N . ASN A 1 280 ? -5.672 9.939 2.547 1.00 93.75 280 ASN A N 1
ATOM 2023 C CA . ASN A 1 280 ? -6.213 11.285 2.390 1.00 93.75 280 ASN A CA 1
ATOM 2024 C C . ASN A 1 280 ? -7.592 11.237 1.714 1.00 93.75 280 ASN A C 1
ATOM 2026 O O . ASN A 1 280 ? -7.743 11.581 0.542 1.00 93.75 280 ASN A O 1
ATOM 2030 N N . GLY A 1 281 ? -8.601 10.764 2.448 1.00 84.06 281 GLY A N 1
ATOM 2031 C CA . GLY A 1 281 ? -10.007 10.810 2.037 1.00 84.06 281 GLY A CA 1
ATOM 2032 C C . GLY A 1 281 ? -10.685 12.111 2.473 1.00 84.06 281 GLY A C 1
ATOM 2033 O O . GLY A 1 281 ? -10.416 12.617 3.563 1.00 84.06 281 GLY A O 1
ATOM 2034 N N . SER A 1 282 ? -11.568 12.651 1.629 1.00 73.81 282 SER A N 1
ATOM 2035 C CA . SER A 1 282 ? -12.320 13.890 1.901 1.00 73.81 282 SER A CA 1
ATOM 2036 C C . SER A 1 282 ? -13.817 13.675 2.165 1.00 73.81 282 SER A C 1
ATOM 2038 O O . SER A 1 282 ? -14.507 14.622 2.539 1.00 73.81 282 SER A O 1
ATOM 2040 N N . ASN A 1 283 ? -14.337 12.457 1.970 1.00 70.00 283 ASN A N 1
ATOM 2041 C CA . ASN A 1 283 ? -15.757 12.134 2.122 1.00 70.00 283 ASN A CA 1
ATOM 2042 C C . ASN A 1 283 ? -15.991 10.666 2.528 1.00 70.00 283 ASN A C 1
ATOM 2044 O O . ASN A 1 283 ? -15.094 9.831 2.416 1.00 70.00 283 ASN A O 1
ATOM 2048 N N . ASP A 1 284 ? -17.218 10.380 2.971 1.00 66.94 284 ASP A N 1
ATOM 2049 C CA . ASP A 1 284 ? -17.638 9.089 3.551 1.00 66.94 284 ASP A CA 1
ATOM 2050 C C . ASP A 1 284 ? -17.842 7.996 2.486 1.00 66.94 284 ASP A C 1
ATOM 2052 O O . ASP A 1 284 ? -17.748 6.800 2.737 1.00 66.94 284 ASP A O 1
ATOM 2056 N N . SER A 1 285 ? -18.097 8.400 1.239 1.00 70.75 285 SER A N 1
ATOM 2057 C CA . SER A 1 285 ? -18.372 7.481 0.127 1.00 70.75 285 SER A CA 1
ATOM 2058 C C . SER A 1 285 ? -17.132 6.794 -0.446 1.00 70.75 285 SER A C 1
ATOM 2060 O O . SER A 1 285 ? -17.262 5.949 -1.330 1.00 70.75 285 SER A O 1
ATOM 2062 N N . ASN A 1 286 ? -15.940 7.184 0.006 1.00 81.88 286 ASN A N 1
ATOM 2063 C CA . ASN A 1 286 ? -14.669 6.770 -0.572 1.00 81.88 286 ASN A CA 1
ATOM 2064 C C . ASN A 1 286 ? -13.693 6.336 0.530 1.00 81.88 286 ASN A C 1
ATOM 2066 O O . ASN A 1 286 ? -12.587 6.870 0.652 1.00 81.88 286 ASN A O 1
ATOM 2070 N N . ALA A 1 287 ? -14.140 5.402 1.374 1.00 90.81 287 ALA A N 1
ATOM 2071 C CA . ALA A 1 287 ? -13.346 4.884 2.479 1.00 90.81 287 ALA A CA 1
ATOM 2072 C C . ALA A 1 287 ? -12.040 4.252 1.973 1.00 90.81 287 ALA A C 1
ATOM 2074 O O . ALA A 1 287 ? -12.035 3.482 1.010 1.00 90.81 287 ALA A O 1
ATOM 2075 N N . GLY A 1 288 ? -10.926 4.590 2.621 1.00 96.44 288 GLY A N 1
ATOM 2076 C CA . GLY A 1 288 ? -9.659 3.902 2.396 1.00 96.44 288 GLY A CA 1
ATOM 2077 C C . GLY A 1 288 ? -9.716 2.489 2.968 1.00 96.44 288 GLY A C 1
ATOM 2078 O O . GLY A 1 288 ? -10.372 2.261 3.984 1.00 96.44 288 GLY A O 1
ATOM 2079 N N . GLN A 1 289 ? -9.022 1.543 2.343 1.00 97.69 289 GLN A N 1
ATOM 2080 C CA . GLN A 1 289 ? -8.943 0.168 2.830 1.00 97.69 289 GLN A CA 1
ATOM 2081 C C . GLN A 1 289 ? -7.490 -0.253 3.045 1.00 97.69 289 GLN A C 1
ATOM 2083 O O . GLN A 1 289 ? -6.688 -0.242 2.112 1.00 97.69 289 GLN A O 1
ATOM 2088 N N . LEU A 1 290 ? -7.174 -0.703 4.256 1.00 98.44 290 LEU A N 1
ATOM 2089 C CA . LEU A 1 290 ? -5.955 -1.438 4.567 1.00 98.44 290 LEU A CA 1
ATOM 2090 C C . LEU A 1 290 ? -6.290 -2.915 4.788 1.00 98.44 290 LEU A C 1
ATOM 2092 O O . LEU A 1 290 ? -7.127 -3.251 5.624 1.00 98.44 290 LEU A O 1
ATOM 2096 N N . ASN A 1 291 ? -5.594 -3.798 4.081 1.00 98.19 291 ASN A N 1
ATOM 2097 C CA . ASN A 1 291 ? -5.605 -5.235 4.327 1.00 98.19 291 ASN A CA 1
ATOM 2098 C C . ASN A 1 291 ? -4.239 -5.650 4.883 1.00 98.19 291 ASN A C 1
ATOM 2100 O O . ASN A 1 291 ? -3.214 -5.352 4.272 1.00 98.19 291 ASN A O 1
ATOM 2104 N N . GLY A 1 292 ? -4.204 -6.354 6.010 1.00 96.25 292 GLY A N 1
ATOM 2105 C CA . GLY A 1 292 ? -2.958 -6.696 6.690 1.00 96.25 292 GLY A CA 1
ATOM 2106 C C . GLY A 1 292 ? -2.335 -5.490 7.392 1.00 96.25 292 GLY A C 1
ATOM 2107 O O . GLY A 1 292 ? -3.028 -4.707 8.043 1.00 96.25 292 GLY A O 1
ATOM 2108 N N . GLY A 1 293 ? -1.020 -5.337 7.240 1.00 96.69 293 GLY A N 1
ATOM 2109 C CA . GLY A 1 293 ? -0.229 -4.392 8.020 1.00 96.69 293 GLY A CA 1
ATOM 2110 C C . GLY A 1 293 ? 0.151 -4.986 9.373 1.00 96.69 293 GLY A C 1
ATOM 2111 O O . GLY A 1 293 ? -0.727 -5.324 10.170 1.00 96.69 293 GLY A O 1
ATOM 2112 N N . GLN A 1 294 ? 1.452 -5.105 9.624 1.00 98.25 294 GLN A N 1
ATOM 2113 C CA . GLN A 1 294 ? 1.994 -5.543 10.907 1.00 98.25 294 GLN A CA 1
ATOM 2114 C C . GLN A 1 294 ? 2.809 -4.422 11.544 1.00 98.25 294 GLN A C 1
ATOM 2116 O O . GLN A 1 294 ? 3.663 -3.838 10.876 1.00 98.25 294 GLN A O 1
ATOM 2121 N N . SER A 1 295 ? 2.586 -4.131 12.827 1.00 98.19 295 SER A N 1
ATOM 2122 C CA . SER A 1 295 ? 3.353 -3.116 13.569 1.00 98.19 295 SER A CA 1
ATOM 2123 C C . SER A 1 295 ? 3.425 -1.768 12.846 1.00 98.19 295 SER A C 1
ATOM 2125 O O . SER A 1 295 ? 4.450 -1.091 12.869 1.00 98.19 295 SER A O 1
ATOM 2127 N N . SER A 1 296 ? 2.354 -1.418 12.135 1.00 98.50 296 SER A N 1
ATOM 2128 C CA . SER A 1 296 ? 2.296 -0.278 11.228 1.00 98.50 296 SER A CA 1
ATOM 2129 C C . SER A 1 296 ? 1.538 0.889 11.856 1.00 98.50 296 SER A C 1
ATOM 2131 O O . SER A 1 296 ? 0.657 0.709 12.700 1.00 98.50 296 SER A O 1
ATOM 2133 N N . SER A 1 297 ? 1.877 2.097 11.413 1.00 98.50 297 SER A N 1
ATOM 2134 C CA . SER A 1 297 ? 1.173 3.331 11.759 1.00 98.50 297 SER A CA 1
ATOM 2135 C C . SER A 1 297 ? 0.237 3.709 10.620 1.00 98.50 297 SER A C 1
ATOM 2137 O O . SER A 1 297 ? 0.676 3.856 9.480 1.00 98.50 297 SER A O 1
ATOM 2139 N N . ILE A 1 298 ? -1.047 3.889 10.919 1.00 98.69 298 ILE A N 1
ATOM 2140 C CA . ILE A 1 298 ? -2.080 4.181 9.928 1.00 98.69 298 ILE A CA 1
ATOM 2141 C C . ILE A 1 298 ? -2.810 5.459 10.301 1.00 98.69 298 ILE A C 1
ATOM 2143 O O . ILE A 1 298 ? -3.351 5.583 11.395 1.00 98.69 298 ILE A O 1
ATOM 2147 N N . THR A 1 299 ? -2.853 6.406 9.371 1.00 98.06 299 THR A N 1
ATOM 2148 C CA . THR A 1 299 ? -3.589 7.663 9.518 1.00 98.06 299 THR A CA 1
ATOM 2149 C C . THR A 1 299 ? -4.605 7.801 8.396 1.00 98.06 299 THR A C 1
ATOM 2151 O O . THR A 1 299 ? -4.280 7.596 7.230 1.00 98.06 299 THR A O 1
ATOM 2154 N N . ALA A 1 300 ? -5.834 8.182 8.729 1.00 96.88 300 ALA A N 1
ATOM 2155 C CA . ALA A 1 300 ? -6.862 8.494 7.748 1.00 96.88 300 ALA A CA 1
ATOM 2156 C C . ALA A 1 300 ? -7.563 9.810 8.091 1.00 96.88 300 ALA A C 1
ATOM 2158 O O . ALA A 1 300 ? -8.040 10.009 9.211 1.00 96.88 300 ALA A O 1
ATOM 2159 N N . THR A 1 301 ? -7.645 10.711 7.111 1.00 94.25 301 THR A N 1
ATOM 2160 C CA . THR A 1 301 ? -8.473 11.926 7.216 1.00 94.25 301 THR A CA 1
ATOM 2161 C C . THR A 1 301 ? -9.934 11.654 6.856 1.00 94.25 301 THR A C 1
ATOM 2163 O O . THR A 1 301 ? -10.817 12.391 7.287 1.00 94.25 301 THR A O 1
ATOM 2166 N N . GLY A 1 302 ? -10.172 10.613 6.052 1.00 91.62 302 GLY A N 1
ATOM 2167 C CA . GLY A 1 302 ? -11.489 10.116 5.660 1.00 91.62 302 GLY A CA 1
ATOM 2168 C C . GLY A 1 302 ? -11.917 8.893 6.472 1.00 91.62 302 GLY A C 1
ATOM 2169 O O . GLY A 1 302 ? -11.278 8.545 7.466 1.00 91.62 302 GLY A O 1
ATOM 2170 N N . ASP A 1 303 ? -12.973 8.223 6.010 1.00 93.69 303 ASP A N 1
ATOM 2171 C CA . ASP A 1 303 ? -13.366 6.915 6.538 1.00 93.69 303 ASP A CA 1
ATOM 2172 C C . ASP A 1 303 ? -12.309 5.851 6.209 1.00 93.69 303 ASP A C 1
ATOM 2174 O O . ASP A 1 303 ? -11.673 5.884 5.148 1.00 93.69 303 ASP A O 1
ATOM 2178 N N . LEU A 1 304 ? -12.126 4.899 7.122 1.00 96.19 304 LEU A N 1
ATOM 2179 C CA . LEU A 1 304 ? -11.107 3.859 7.022 1.00 96.19 304 LEU A CA 1
ATOM 2180 C C . LEU A 1 304 ? -11.681 2.482 7.353 1.00 96.19 304 LEU A C 1
ATOM 2182 O O . LEU A 1 304 ? -12.331 2.284 8.378 1.00 96.19 304 LEU A O 1
ATOM 2186 N N . GLN A 1 305 ? -11.353 1.504 6.517 1.00 96.75 305 GLN A N 1
ATOM 2187 C CA . GLN A 1 305 ? -11.505 0.090 6.814 1.00 96.75 305 GLN A CA 1
ATOM 2188 C C . GLN A 1 305 ? -10.129 -0.552 7.000 1.00 96.75 305 GLN A C 1
ATOM 2190 O O . GLN A 1 305 ? -9.257 -0.423 6.144 1.00 96.75 305 GLN A O 1
ATOM 2195 N N . VAL A 1 306 ? -9.950 -1.293 8.089 1.00 97.88 306 VAL A N 1
ATOM 2196 C CA . VAL A 1 306 ? -8.771 -2.124 8.342 1.00 97.88 306 VAL A CA 1
ATOM 2197 C C . VAL A 1 306 ? -9.216 -3.570 8.514 1.00 97.88 306 VAL A C 1
ATOM 2199 O O . VAL A 1 306 ? -10.087 -3.874 9.328 1.00 97.88 306 VAL A O 1
ATOM 2202 N N . VAL A 1 307 ? -8.618 -4.472 7.743 1.00 96.88 307 VAL A N 1
ATOM 2203 C CA . VAL A 1 307 ? -8.922 -5.905 7.758 1.00 96.88 307 VAL A CA 1
ATOM 2204 C C . VAL A 1 307 ? -7.642 -6.683 8.033 1.00 96.88 307 VAL A C 1
ATOM 2206 O O . VAL A 1 307 ? -6.654 -6.478 7.340 1.00 96.88 307 VAL A O 1
ATOM 2209 N N . GLN A 1 308 ? -7.664 -7.616 8.988 1.00 95.62 308 GLN A N 1
ATOM 2210 C CA . GLN A 1 308 ? -6.537 -8.506 9.314 1.00 95.62 308 GLN A CA 1
ATOM 2211 C C . GLN A 1 308 ? -5.244 -7.777 9.720 1.00 95.62 308 GLN A C 1
ATOM 2213 O O . GLN A 1 308 ? -4.147 -8.261 9.453 1.00 95.62 308 GLN A O 1
ATOM 2218 N N . GLY A 1 309 ? -5.358 -6.610 10.358 1.00 95.81 309 GLY A N 1
ATOM 2219 C CA . GLY A 1 309 ? -4.196 -5.906 10.904 1.00 95.81 309 GLY A CA 1
ATOM 2220 C C . GLY A 1 309 ? -3.599 -6.615 12.124 1.00 95.81 309 GLY A C 1
ATOM 2221 O O . GLY A 1 309 ? -4.344 -7.137 12.950 1.00 95.81 309 GLY A O 1
ATOM 2222 N N . ASP A 1 310 ? -2.272 -6.601 12.253 1.00 96.12 310 ASP A N 1
ATOM 2223 C CA . ASP A 1 310 ? -1.531 -7.137 13.401 1.00 96.12 310 ASP A CA 1
ATOM 2224 C C . ASP A 1 310 ? -0.769 -6.023 14.127 1.00 96.12 310 ASP A C 1
ATOM 2226 O O . ASP A 1 310 ? 0.154 -5.416 13.586 1.00 96.12 310 ASP A O 1
ATOM 2230 N N . SER A 1 311 ? -1.111 -5.792 15.391 1.00 96.38 311 SER A N 1
ATOM 2231 C CA . SER A 1 311 ? -0.348 -4.920 16.288 1.00 96.38 311 SER A CA 1
ATOM 2232 C C . SER A 1 311 ? -0.144 -3.483 15.779 1.00 96.38 311 SER A C 1
ATOM 2234 O O . SER A 1 311 ? 0.973 -2.969 15.795 1.00 96.38 311 SER A O 1
ATOM 2236 N N . ASN A 1 312 ? -1.200 -2.846 15.269 1.00 97.50 312 ASN A N 1
ATOM 2237 C CA . ASN A 1 312 ? -1.102 -1.553 14.584 1.00 97.50 312 ASN A CA 1
ATOM 2238 C C . ASN A 1 312 ? -1.465 -0.357 15.477 1.00 97.50 312 ASN A C 1
ATOM 2240 O O . ASN A 1 312 ? -2.242 -0.481 16.419 1.00 97.50 312 ASN A O 1
ATOM 2244 N N . THR A 1 313 ? -0.986 0.832 15.110 1.00 98.12 313 THR A N 1
ATOM 2245 C CA . THR A 1 313 ? -1.499 2.108 15.631 1.00 98.12 313 THR A CA 1
ATOM 2246 C C . THR A 1 313 ? -2.348 2.780 14.557 1.00 98.12 313 THR A C 1
ATOM 2248 O O . THR A 1 313 ? -1.859 3.050 13.463 1.00 98.12 313 THR A O 1
ATOM 2251 N N . ILE A 1 314 ? -3.618 3.056 14.846 1.00 98.00 314 ILE A N 1
ATOM 2252 C CA . ILE A 1 314 ? -4.602 3.568 13.886 1.00 98.00 314 ILE A CA 1
ATOM 2253 C C . ILE A 1 314 ? -5.162 4.905 14.379 1.00 98.00 314 ILE A C 1
ATOM 2255 O O . ILE A 1 314 ? -5.683 5.006 15.486 1.00 98.00 314 ILE A O 1
ATOM 2259 N N . ASN A 1 315 ? -5.122 5.929 13.532 1.00 96.75 315 ASN A N 1
ATOM 2260 C CA . ASN A 1 315 ? -5.761 7.216 13.775 1.00 96.75 315 ASN A CA 1
ATOM 2261 C C . ASN A 1 315 ? -6.712 7.561 12.622 1.00 96.75 315 ASN A C 1
ATOM 2263 O O . ASN A 1 315 ? -6.283 8.011 11.557 1.00 96.75 315 ASN A O 1
ATOM 2267 N N . ALA A 1 316 ? -8.007 7.334 12.838 1.00 94.75 316 ALA A N 1
ATOM 2268 C CA . ALA A 1 316 ? -9.069 7.681 11.908 1.00 94.75 316 ALA A CA 1
ATOM 2269 C C . ALA A 1 316 ? -9.770 8.966 12.371 1.00 94.75 316 ALA A C 1
ATOM 2271 O O . ALA A 1 316 ? -10.408 9.018 13.423 1.00 94.75 316 ALA A O 1
ATOM 2272 N N . SER A 1 317 ? -9.691 10.010 11.547 1.00 92.50 317 SER A N 1
ATOM 2273 C CA . SER A 1 317 ? -10.357 11.295 11.813 1.00 92.50 317 SER A CA 1
ATOM 2274 C C . SER A 1 317 ? -11.871 11.244 11.573 1.00 92.50 317 SER A C 1
ATOM 2276 O O . SER A 1 317 ? -12.565 12.223 11.836 1.00 92.50 317 SER A O 1
ATOM 2278 N N . ARG A 1 318 ? -12.383 10.130 11.036 1.00 91.44 318 ARG A N 1
ATOM 2279 C CA . ARG A 1 318 ? -13.806 9.872 10.779 1.00 91.44 318 ARG A CA 1
ATOM 2280 C C . ARG A 1 318 ? -14.153 8.438 11.186 1.00 91.44 318 ARG A C 1
ATOM 2282 O O . ARG A 1 318 ? -13.682 7.982 12.232 1.00 91.44 318 ARG A O 1
ATOM 2289 N N . SER A 1 319 ? -14.982 7.749 10.406 1.00 92.56 319 SER A N 1
ATOM 2290 C CA . SER A 1 319 ? -15.445 6.408 10.730 1.00 92.56 319 SER A CA 1
ATOM 2291 C C . SER A 1 319 ? -14.322 5.384 10.579 1.00 92.56 319 SER A C 1
ATOM 2293 O O . SER A 1 319 ? -13.509 5.459 9.655 1.00 92.56 319 SER A O 1
ATOM 2295 N N . LEU A 1 320 ? -14.297 4.400 11.474 1.00 94.44 320 LEU A N 1
ATOM 2296 C CA . LEU A 1 320 ? -13.354 3.288 11.452 1.00 94.44 320 LEU A CA 1
ATOM 2297 C C . LEU A 1 320 ? -14.111 1.965 11.485 1.00 94.44 320 LEU A C 1
ATOM 2299 O O . LEU A 1 320 ? -14.863 1.687 12.416 1.00 94.44 320 LEU A O 1
ATOM 2303 N N . SER A 1 321 ? -13.848 1.117 10.498 1.00 95.25 321 SER A N 1
ATOM 2304 C CA . SER A 1 321 ? -14.244 -0.286 10.524 1.00 95.25 321 SER A CA 1
ATOM 2305 C C . SER A 1 321 ? -13.013 -1.179 10.684 1.00 95.25 321 SER A C 1
ATOM 2307 O O . SER A 1 321 ? -12.114 -1.133 9.849 1.00 95.25 321 SER A O 1
ATOM 2309 N N . PHE A 1 322 ? -12.960 -1.996 11.732 1.00 95.06 322 PHE A N 1
ATOM 2310 C CA . PHE A 1 322 ? -11.835 -2.873 12.055 1.00 95.06 322 PHE A CA 1
ATOM 2311 C C . PHE A 1 322 ? -12.295 -4.331 12.119 1.00 95.06 322 PHE A C 1
ATOM 2313 O O . PHE A 1 322 ? -13.176 -4.672 12.905 1.00 95.06 322 PHE A O 1
ATOM 2320 N N . PHE A 1 323 ? -11.707 -5.202 11.300 1.00 94.12 323 PHE A N 1
ATOM 2321 C CA . PHE A 1 323 ? -12.160 -6.586 11.158 1.00 94.12 323 PHE A CA 1
ATOM 2322 C C . PHE A 1 323 ? -11.010 -7.586 11.240 1.00 94.12 323 PHE A C 1
ATOM 2324 O O . PHE A 1 323 ? -10.023 -7.460 10.517 1.00 94.12 323 PHE A O 1
ATOM 2331 N N . ASN A 1 324 ? -11.191 -8.646 12.029 1.00 90.94 324 ASN A N 1
ATOM 2332 C CA . ASN A 1 324 ? -10.308 -9.813 12.110 1.00 90.94 324 ASN A CA 1
ATOM 2333 C C . ASN A 1 324 ? -8.839 -9.481 12.425 1.00 90.94 324 ASN A C 1
ATOM 2335 O O . ASN A 1 324 ? -7.942 -10.180 11.956 1.00 90.94 324 ASN A O 1
ATOM 2339 N N . GLY A 1 325 ? -8.578 -8.390 13.145 1.00 91.25 325 GLY A N 1
ATOM 2340 C CA . GLY A 1 325 ? -7.221 -8.050 13.559 1.00 91.25 325 GLY A CA 1
ATOM 2341 C C . GLY A 1 325 ? -6.751 -8.866 14.760 1.00 91.25 325 GLY A C 1
ATOM 2342 O O . GLY A 1 325 ? -7.568 -9.421 15.493 1.00 91.25 325 GLY A O 1
ATOM 2343 N N . VAL A 1 326 ? -5.434 -8.908 14.958 1.00 90.88 326 VAL A N 1
ATOM 2344 C CA . VAL A 1 326 ? -4.742 -9.631 16.037 1.00 90.88 326 VAL A CA 1
ATOM 2345 C C . VAL A 1 326 ? -3.645 -8.762 16.665 1.00 90.88 326 VAL A C 1
ATOM 2347 O O . VAL A 1 326 ? -3.377 -7.643 16.215 1.00 90.88 326 VAL A O 1
ATOM 2350 N N . GLY A 1 327 ? -2.996 -9.268 17.714 1.00 92.12 327 GLY A N 1
ATOM 2351 C CA . GLY A 1 327 ? -1.866 -8.590 18.343 1.00 92.12 327 GLY A CA 1
ATOM 2352 C C . GLY A 1 327 ? -2.284 -7.340 19.118 1.00 92.12 327 GLY A C 1
ATOM 2353 O O . GLY A 1 327 ? -3.439 -7.201 19.503 1.00 92.12 327 GLY A O 1
ATOM 2354 N N . ASN A 1 328 ? -1.352 -6.425 19.380 1.00 91.56 328 ASN A N 1
ATOM 2355 C CA . ASN A 1 328 ? -1.608 -5.250 20.225 1.00 91.56 328 ASN A CA 1
ATOM 2356 C C . ASN A 1 328 ? -1.969 -4.031 19.373 1.00 91.56 328 ASN A C 1
ATOM 2358 O O . ASN A 1 328 ? -1.074 -3.333 18.900 1.00 91.56 328 ASN A O 1
ATOM 2362 N N . THR A 1 329 ? -3.259 -3.794 19.141 1.00 92.75 329 THR A N 1
ATOM 2363 C CA . THR A 1 329 ? -3.709 -2.686 18.288 1.00 92.75 329 THR A CA 1
ATOM 2364 C C . THR A 1 329 ? -4.253 -1.535 19.125 1.00 92.75 329 THR A C 1
ATOM 2366 O O . THR A 1 329 ? -5.147 -1.725 19.946 1.00 92.75 329 THR A O 1
ATOM 2369 N N . GLU A 1 330 ? -3.758 -0.328 18.865 1.00 93.88 330 GLU A N 1
ATOM 2370 C CA . GLU A 1 330 ? -4.289 0.919 19.412 1.00 93.88 330 GLU A CA 1
ATOM 2371 C C . GLU A 1 330 ? -4.995 1.695 18.302 1.00 93.88 330 GLU A C 1
ATOM 2373 O O . GLU A 1 330 ? -4.415 1.945 17.248 1.00 93.88 330 GLU A O 1
ATOM 2378 N N . ALA A 1 331 ? -6.240 2.099 18.521 1.00 93.75 331 ALA A N 1
ATOM 2379 C CA . ALA A 1 331 ? -7.030 2.835 17.551 1.00 93.75 331 ALA A CA 1
ATOM 2380 C C . ALA A 1 331 ? -7.661 4.082 18.166 1.00 93.75 331 ALA A C 1
ATOM 2382 O O . ALA A 1 331 ? -8.088 4.094 19.318 1.00 93.75 331 ALA A O 1
ATOM 2383 N N . THR A 1 332 ? -7.761 5.136 17.366 1.00 92.94 332 THR A N 1
ATOM 2384 C CA . THR A 1 332 ? -8.576 6.317 17.649 1.00 92.94 332 THR A CA 1
ATOM 2385 C C . THR A 1 332 ? -9.542 6.529 16.493 1.00 92.94 332 THR A C 1
ATOM 2387 O O . THR A 1 332 ? -9.123 6.496 15.336 1.00 92.94 332 THR A O 1
ATOM 2390 N N . ALA A 1 333 ? -10.819 6.741 16.807 1.00 92.06 333 ALA A N 1
ATOM 2391 C CA . ALA A 1 333 ? -11.870 7.039 15.837 1.00 92.06 333 ALA A CA 1
ATOM 2392 C C . ALA A 1 333 ? -12.707 8.236 16.315 1.00 92.06 333 ALA A C 1
ATOM 2394 O O . ALA A 1 333 ? -13.021 8.341 17.503 1.00 92.06 333 ALA A O 1
ATOM 2395 N N . GLN A 1 334 ? -13.051 9.144 15.398 1.00 90.50 334 GLN A N 1
ATOM 2396 C CA . GLN A 1 334 ? -13.863 10.341 15.693 1.00 90.50 334 GLN A CA 1
ATOM 2397 C C . GLN A 1 334 ? -15.262 10.315 15.048 1.00 90.50 334 GLN A C 1
ATOM 2399 O O . GLN A 1 334 ? -16.063 11.221 15.280 1.00 90.50 334 GLN A O 1
ATOM 2404 N N . GLY A 1 335 ? -15.538 9.315 14.206 1.00 88.81 335 GLY A N 1
ATOM 2405 C CA . GLY A 1 335 ? -16.857 9.040 13.632 1.00 88.81 335 GLY A CA 1
ATOM 2406 C C . GLY A 1 335 ? -17.390 7.676 14.068 1.00 88.81 335 GLY A C 1
ATOM 2407 O O . GLY A 1 335 ? -17.004 7.149 15.113 1.00 88.81 335 GLY A O 1
ATOM 2408 N N . GLN A 1 336 ? -18.249 7.076 13.243 1.00 90.00 336 GLN A N 1
ATOM 2409 C CA . GLN A 1 336 ? -18.804 5.747 13.508 1.00 90.00 336 GLN A CA 1
ATOM 2410 C C . GLN A 1 336 ? -17.694 4.703 13.667 1.00 90.00 336 GLN A C 1
ATOM 2412 O O . GLN A 1 336 ? -16.791 4.603 12.836 1.00 90.00 336 GLN A O 1
ATOM 2417 N N . PHE A 1 337 ? -17.802 3.862 14.693 1.00 90.62 337 PHE A N 1
ATOM 2418 C CA . PHE A 1 337 ? -16.893 2.738 14.876 1.00 90.62 337 PHE A CA 1
ATOM 2419 C C . PHE A 1 337 ? -17.605 1.391 14.745 1.00 90.62 337 PHE A C 1
ATOM 2421 O O . PHE A 1 337 ? -18.643 1.156 15.364 1.00 90.62 337 PHE A O 1
ATOM 2428 N N . VAL A 1 338 ? -17.007 0.481 13.979 1.00 92.06 338 VAL A N 1
ATOM 2429 C CA . VAL A 1 338 ? -17.411 -0.924 13.904 1.00 92.06 338 VAL A CA 1
ATOM 2430 C C . VAL A 1 338 ? -16.178 -1.799 14.089 1.00 92.06 338 VAL A C 1
ATOM 2432 O O . VAL A 1 338 ? -15.235 -1.704 13.311 1.00 92.06 338 VAL A O 1
ATOM 2435 N N . GLY A 1 339 ? -16.182 -2.673 15.092 1.00 90.31 339 GLY A N 1
ATOM 2436 C CA . GLY A 1 339 ? -15.052 -3.543 15.400 1.00 90.31 339 GLY A CA 1
ATOM 2437 C C . GLY A 1 339 ? -15.452 -4.988 15.617 1.00 90.31 339 GLY A C 1
ATOM 2438 O O . GLY A 1 339 ? -16.308 -5.269 16.450 1.00 90.31 339 GLY A O 1
ATOM 2439 N N . PHE A 1 340 ? -14.777 -5.893 14.917 1.00 86.81 340 PHE A N 1
ATOM 2440 C CA . PHE A 1 340 ? -14.837 -7.331 15.149 1.00 86.81 340 PHE A CA 1
ATOM 2441 C C . PHE A 1 340 ? -13.408 -7.848 15.288 1.00 86.81 340 PHE A C 1
ATOM 2443 O O . PHE A 1 340 ? -12.664 -7.896 14.304 1.00 86.81 340 PHE A O 1
ATOM 2450 N N . GLY A 1 341 ? -13.012 -8.174 16.517 1.00 76.94 341 GLY A N 1
ATOM 2451 C CA . GLY A 1 341 ? -11.703 -8.765 16.788 1.00 76.94 341 GLY A CA 1
ATOM 2452 C C . GLY A 1 341 ? -11.613 -10.218 16.323 1.00 76.94 341 GLY A C 1
ATOM 2453 O O . GLY A 1 341 ? -12.631 -10.852 16.058 1.00 76.94 341 GLY A O 1
ATOM 2454 N N . ALA A 1 342 ? -10.390 -10.736 16.218 1.00 85.00 342 ALA A N 1
ATOM 2455 C CA . ALA A 1 342 ? -10.130 -12.170 16.140 1.00 85.00 342 ALA A CA 1
ATOM 2456 C C . ALA A 1 342 ? -9.373 -12.632 17.391 1.00 85.00 342 ALA A C 1
ATOM 2458 O O . ALA A 1 342 ? -8.778 -11.824 18.106 1.00 85.00 342 ALA A O 1
ATOM 2459 N N . GLY A 1 343 ? -9.355 -13.946 17.620 1.00 83.62 343 GLY A N 1
ATOM 2460 C CA . GLY A 1 343 ? -8.557 -14.557 18.679 1.00 83.62 343 GLY A CA 1
ATOM 2461 C C . GLY A 1 343 ? -7.097 -14.065 18.705 1.00 83.62 343 GLY A C 1
ATOM 2462 O O . GLY A 1 343 ? -6.386 -14.168 17.706 1.00 83.62 343 GLY A O 1
ATOM 2463 N N . GLY A 1 344 ? -6.629 -13.575 19.854 1.00 82.88 344 GLY A N 1
ATOM 2464 C CA . GLY A 1 344 ? -5.281 -13.044 20.071 1.00 82.88 344 GLY A CA 1
ATOM 2465 C C . GLY A 1 344 ? -5.150 -11.527 19.910 1.00 82.88 344 GLY A C 1
ATOM 2466 O O . GLY A 1 344 ? -4.027 -11.021 19.904 1.00 82.88 344 GLY A O 1
ATOM 2467 N N . LEU A 1 345 ? -6.258 -10.801 19.762 1.00 86.50 345 LEU A N 1
ATOM 2468 C CA . LEU A 1 345 ? -6.270 -9.343 19.739 1.00 86.50 345 LEU A CA 1
ATOM 2469 C C . LEU A 1 345 ? -6.254 -8.769 21.163 1.00 86.50 345 LEU A C 1
ATOM 2471 O O . LEU A 1 345 ? -7.096 -9.100 21.986 1.00 86.50 345 LEU A O 1
ATOM 2475 N N . ASN A 1 346 ? -5.337 -7.842 21.425 1.00 84.81 346 ASN A N 1
ATOM 2476 C CA . ASN A 1 346 ? -5.446 -6.897 22.527 1.00 84.81 346 ASN A CA 1
ATOM 2477 C C . ASN A 1 346 ? -5.734 -5.523 21.922 1.00 84.81 346 ASN A C 1
ATOM 2479 O O . ASN A 1 346 ? -4.845 -4.884 21.352 1.00 84.81 346 ASN A O 1
ATOM 2483 N N . TYR A 1 347 ? -6.992 -5.097 21.983 1.00 84.38 347 TYR A N 1
ATOM 2484 C CA . TYR A 1 347 ? -7.442 -3.870 21.332 1.00 84.38 347 TYR A CA 1
ATOM 2485 C C . TYR A 1 347 ? -7.627 -2.750 22.344 1.00 84.38 347 TYR A C 1
ATOM 2487 O O . TYR A 1 347 ? -8.382 -2.926 23.296 1.00 84.38 347 TYR A O 1
ATOM 2495 N N . THR A 1 348 ? -6.975 -1.610 22.111 1.00 85.44 348 THR A N 1
ATOM 2496 C CA . THR A 1 348 ? -7.275 -0.341 22.779 1.00 85.44 348 THR A CA 1
ATOM 2497 C C . THR A 1 348 ? -7.949 0.590 21.788 1.00 85.44 348 THR A C 1
ATOM 2499 O O . THR A 1 348 ? -7.299 1.052 20.857 1.00 85.44 348 THR A O 1
ATOM 2502 N N . LEU A 1 349 ? -9.228 0.905 21.980 1.00 84.62 349 LEU A N 1
ATOM 2503 C CA . LEU A 1 349 ? -9.923 1.894 21.151 1.00 84.62 349 LEU A CA 1
ATOM 2504 C C . LEU A 1 349 ? -10.302 3.123 21.960 1.00 84.62 349 LEU A C 1
ATOM 2506 O O . LEU A 1 349 ? -11.002 2.998 22.958 1.00 84.62 349 LEU A O 1
ATOM 2510 N N . ASN A 1 350 ? -9.915 4.292 21.455 1.00 87.31 350 ASN A N 1
ATOM 2511 C CA . ASN A 1 350 ? -10.423 5.592 21.865 1.00 87.31 350 ASN A CA 1
ATOM 2512 C C . ASN A 1 350 ? -11.451 6.076 20.835 1.00 87.31 350 ASN A C 1
ATOM 2514 O O . ASN A 1 350 ? -11.091 6.630 19.793 1.00 87.31 350 ASN A O 1
ATOM 2518 N N . ALA A 1 351 ? -12.730 5.835 21.110 1.00 84.62 351 ALA A N 1
ATOM 2519 C CA . ALA A 1 351 ? -13.823 6.305 20.264 1.00 84.62 351 ALA A CA 1
ATOM 2520 C C . ALA A 1 351 ? -14.387 7.623 20.806 1.00 84.62 351 ALA A C 1
ATOM 2522 O O . ALA A 1 351 ? -14.625 7.780 22.006 1.00 84.62 351 ALA A O 1
ATOM 2523 N N . SER A 1 352 ? -14.599 8.579 19.911 1.00 81.94 352 SER A N 1
ATOM 2524 C CA . SER A 1 352 ? -15.198 9.876 20.213 1.00 81.94 352 SER A CA 1
ATOM 2525 C C . SER A 1 352 ? -16.111 10.313 19.074 1.00 81.94 352 SER A C 1
ATOM 2527 O O . SER A 1 352 ? -16.047 9.751 17.985 1.00 81.94 352 SER A O 1
ATOM 2529 N N . GLY A 1 353 ? -16.957 11.309 19.323 1.00 80.56 353 GLY A N 1
ATOM 2530 C CA . GLY A 1 353 ? -17.869 11.846 18.315 1.00 80.56 353 GLY A CA 1
ATOM 2531 C C . GLY A 1 353 ? -19.331 11.519 18.594 1.00 80.56 353 GLY A C 1
ATOM 2532 O O . GLY A 1 353 ? -19.699 11.097 19.690 1.00 80.56 353 GLY A O 1
ATOM 2533 N N . ASN A 1 354 ? -20.176 11.783 17.599 1.00 77.19 354 ASN A N 1
ATOM 2534 C CA . ASN A 1 354 ? -21.634 11.753 17.742 1.00 77.19 354 ASN A CA 1
ATOM 2535 C C . ASN A 1 354 ? -22.286 10.599 16.976 1.00 77.19 354 ASN A C 1
ATOM 2537 O O . ASN A 1 354 ? -23.504 10.593 16.805 1.00 77.19 354 ASN A O 1
ATOM 2541 N N . ASP A 1 355 ? -21.500 9.630 16.517 1.00 81.38 355 ASP A N 1
ATOM 2542 C CA . ASP A 1 355 ? -21.988 8.489 15.751 1.00 81.38 355 ASP A CA 1
ATOM 2543 C C . ASP A 1 355 ? -22.076 7.240 16.631 1.00 81.38 355 ASP A C 1
ATOM 2545 O O . ASP A 1 355 ? -21.308 7.058 17.572 1.00 81.38 355 ASP A O 1
ATOM 2549 N N . SER A 1 356 ? -23.039 6.369 16.330 1.00 84.25 356 SER A N 1
ATOM 2550 C CA . SER A 1 356 ? -23.190 5.084 17.023 1.00 84.25 356 SER A CA 1
ATOM 2551 C C . SER A 1 356 ? -21.982 4.173 16.797 1.00 84.25 356 SER A C 1
ATOM 2553 O O . SER A 1 356 ? -21.332 4.267 15.754 1.00 84.25 356 SER A O 1
ATOM 2555 N N . GLY A 1 357 ? -21.754 3.221 17.699 1.00 88.56 357 GLY A N 1
ATOM 2556 C CA . GLY A 1 357 ? -20.670 2.249 17.574 1.00 88.56 357 GLY A CA 1
ATOM 2557 C C . GLY A 1 357 ? -21.093 0.818 17.891 1.00 88.56 357 GLY A C 1
ATOM 2558 O O . GLY A 1 357 ? -21.975 0.591 18.718 1.00 88.56 357 GLY A O 1
ATOM 2559 N N . LEU A 1 358 ? -20.445 -0.146 17.240 1.00 91.88 358 LEU A N 1
ATOM 2560 C CA . LEU A 1 358 ? -20.550 -1.571 17.548 1.00 91.88 358 LEU A CA 1
ATOM 2561 C C . LEU A 1 358 ? -19.153 -2.144 17.766 1.00 91.88 358 LEU A C 1
ATOM 2563 O O . LEU A 1 358 ? -18.297 -2.047 16.890 1.00 91.88 358 LEU A O 1
ATOM 2567 N N . PHE A 1 359 ? -18.948 -2.804 18.896 1.00 89.69 359 PHE A N 1
ATOM 2568 C CA . PHE A 1 359 ? -17.763 -3.607 19.147 1.00 89.69 359 PHE A CA 1
ATOM 2569 C C . PHE A 1 359 ? -18.157 -5.021 19.556 1.00 89.69 359 PHE A C 1
ATOM 2571 O O . PHE A 1 359 ? -18.991 -5.201 20.443 1.00 89.69 359 PHE A O 1
ATOM 2578 N N . VAL A 1 360 ? -17.541 -6.013 18.922 1.00 89.62 360 VAL A N 1
ATOM 2579 C CA . VAL A 1 360 ? -17.665 -7.425 19.278 1.00 89.62 360 VAL A CA 1
ATOM 2580 C C . VAL A 1 360 ? -16.264 -7.992 19.483 1.00 89.62 360 VAL A C 1
ATOM 2582 O O . VAL A 1 360 ? -15.479 -8.100 18.536 1.00 89.62 360 VAL A O 1
ATOM 2585 N N . ALA A 1 361 ? -15.957 -8.319 20.734 1.00 85.56 361 ALA A N 1
ATOM 2586 C CA . ALA A 1 361 ? -14.715 -8.963 21.135 1.00 85.56 361 ALA A CA 1
ATOM 2587 C C . ALA A 1 361 ? -14.721 -10.465 20.806 1.00 85.56 361 ALA A C 1
ATOM 2589 O O . ALA A 1 361 ? -15.777 -11.096 20.702 1.00 85.56 361 ALA A O 1
ATOM 2590 N N . ASP A 1 362 ? -13.524 -11.034 20.703 1.00 84.19 362 ASP A N 1
ATOM 2591 C CA . ASP A 1 362 ? -13.276 -12.475 20.590 1.00 84.19 362 ASP A CA 1
ATOM 2592 C C . ASP A 1 362 ? -12.331 -12.889 21.741 1.00 84.19 362 ASP A C 1
ATOM 2594 O O . ASP A 1 362 ? -12.269 -12.219 22.768 1.00 84.19 362 ASP A O 1
ATOM 2598 N N . VAL A 1 363 ? -11.622 -14.012 21.635 1.00 80.75 363 VAL A N 1
ATOM 2599 C CA . VAL A 1 363 ? -10.625 -14.431 22.626 1.00 80.75 363 VAL A CA 1
ATOM 2600 C C . VAL A 1 363 ? -9.435 -13.465 22.625 1.00 80.75 363 VAL A C 1
ATOM 2602 O O . VAL A 1 363 ? -8.656 -13.448 21.683 1.00 80.75 363 VAL A O 1
ATOM 2605 N N . GLY A 1 364 ? -9.207 -12.745 23.713 1.00 78.00 364 GLY A N 1
ATOM 2606 C CA . GLY A 1 364 ? -8.103 -11.787 23.842 1.00 78.00 364 GLY A CA 1
ATOM 2607 C C . GLY A 1 364 ? -8.376 -10.836 24.999 1.00 78.00 364 GLY A C 1
ATOM 2608 O O . GLY A 1 364 ? -9.468 -10.868 25.544 1.00 78.00 364 GLY A O 1
ATOM 2609 N N . ASN A 1 365 ? -7.402 -10.045 25.451 1.00 78.12 365 ASN A N 1
ATOM 2610 C CA . ASN A 1 365 ? -7.687 -9.035 26.473 1.00 78.12 365 ASN A CA 1
ATOM 2611 C C . ASN A 1 365 ? -7.999 -7.711 25.778 1.00 78.12 365 ASN A C 1
ATOM 2613 O O . ASN A 1 365 ? -7.084 -7.005 25.348 1.00 78.12 365 ASN A O 1
ATOM 2617 N N . GLU A 1 366 ? -9.272 -7.344 25.672 1.00 82.06 366 GLU A N 1
ATOM 2618 C CA . GLU A 1 366 ? -9.665 -6.087 25.040 1.00 82.06 366 GLU A CA 1
ATOM 2619 C C . GLU A 1 366 ? -9.970 -4.986 26.064 1.00 82.06 366 GLU A C 1
ATOM 2621 O O . GLU A 1 366 ? -10.602 -5.197 27.101 1.00 82.06 366 GLU A O 1
ATOM 2626 N N . THR A 1 367 ? -9.510 -3.775 25.754 1.00 81.31 367 THR A N 1
ATOM 2627 C CA . THR A 1 367 ? -9.790 -2.550 26.503 1.00 81.31 367 THR A CA 1
ATOM 2628 C C . THR A 1 367 ? -10.445 -1.533 25.575 1.00 81.31 367 THR A C 1
ATOM 2630 O O . THR A 1 367 ? -9.815 -0.922 24.721 1.00 81.31 367 THR A O 1
ATOM 2633 N N . LEU A 1 368 ? -11.735 -1.300 25.748 1.00 82.81 368 LEU A N 1
ATOM 2634 C CA . LEU A 1 368 ? -12.480 -0.299 25.003 1.00 82.81 368 LEU A CA 1
ATOM 2635 C C . LEU A 1 368 ? -12.679 0.961 25.851 1.00 82.81 368 LEU A C 1
ATOM 2637 O O . LEU A 1 368 ? -13.291 0.914 26.914 1.00 82.81 368 LEU A O 1
ATOM 2641 N N . ASN A 1 369 ? -12.223 2.110 25.360 1.00 84.31 369 ASN A N 1
ATOM 2642 C CA . ASN A 1 369 ? -12.502 3.409 25.959 1.00 84.31 369 ASN A CA 1
ATOM 2643 C C . ASN A 1 369 ? -13.302 4.287 24.990 1.00 84.31 369 ASN A C 1
ATOM 2645 O O . ASN A 1 369 ? -12.753 4.975 24.132 1.00 84.31 369 ASN A O 1
ATOM 2649 N N . ALA A 1 370 ? -14.618 4.308 25.155 1.00 84.12 370 ALA A N 1
ATOM 2650 C CA . ALA A 1 370 ? -15.507 5.146 24.366 1.00 84.12 370 ALA A CA 1
ATOM 2651 C C . ALA A 1 370 ? -16.132 6.288 25.187 1.00 84.12 370 ALA A C 1
ATOM 2653 O O . ALA A 1 370 ? -17.163 6.837 24.807 1.00 84.12 370 ALA A O 1
ATOM 2654 N N . SER A 1 371 ? -15.471 6.701 26.277 1.00 84.31 371 SER A N 1
ATOM 2655 C CA . SER A 1 371 ? -15.912 7.802 27.155 1.00 84.31 371 SER A CA 1
ATOM 2656 C C . SER A 1 371 ? -16.097 9.150 26.454 1.00 84.31 371 SER A C 1
ATOM 2658 O O . SER A 1 371 ? -16.826 10.008 26.949 1.00 84.31 371 SER A O 1
ATOM 2660 N N . GLY A 1 372 ? -15.474 9.343 25.287 1.00 83.00 372 GLY A N 1
ATOM 2661 C CA . GLY A 1 372 ? -15.662 10.521 24.440 1.00 83.00 372 GLY A CA 1
ATOM 2662 C C . GLY A 1 372 ? -16.855 10.445 23.477 1.00 83.00 372 GLY A C 1
ATOM 2663 O O . GLY A 1 372 ? -17.087 11.413 22.750 1.00 83.00 372 GLY A O 1
ATOM 2664 N N . SER A 1 373 ? -17.579 9.322 23.415 1.00 85.44 373 SER A N 1
ATOM 2665 C CA . SER A 1 373 ? -18.760 9.158 22.557 1.00 85.44 373 SER A CA 1
ATOM 2666 C C . SER A 1 373 ? -19.975 9.884 23.137 1.00 85.44 373 SER A C 1
ATOM 2668 O O . SER A 1 373 ? -20.199 9.890 24.350 1.00 85.44 373 SER A O 1
ATOM 2670 N N . THR A 1 374 ? -20.805 10.474 22.279 1.00 85.88 374 THR A N 1
ATOM 2671 C CA . THR A 1 374 ? -22.104 11.053 22.674 1.00 85.88 374 THR A CA 1
ATOM 2672 C C . THR A 1 374 ? -23.310 10.275 22.161 1.00 85.88 374 THR A C 1
ATOM 2674 O O . THR A 1 374 ? -24.441 10.549 22.559 1.00 85.88 374 THR A O 1
ATOM 2677 N N . SER A 1 375 ? -23.071 9.285 21.304 1.00 88.81 375 SER A N 1
ATOM 2678 C CA . SER A 1 375 ? -24.094 8.402 20.756 1.00 88.81 375 SER A CA 1
ATOM 2679 C C . SER A 1 375 ? -24.033 7.025 21.395 1.00 88.81 375 SER A C 1
ATOM 2681 O O . SER A 1 375 ? -22.998 6.624 21.922 1.00 88.81 375 SER A O 1
ATOM 2683 N N . ALA A 1 376 ? -25.154 6.306 21.309 1.00 89.94 376 ALA A N 1
ATOM 2684 C CA . ALA A 1 376 ? -25.297 4.967 21.863 1.00 89.94 376 ALA A CA 1
ATOM 2685 C C . ALA A 1 376 ? -24.317 3.969 21.225 1.00 89.94 376 ALA A C 1
ATOM 2687 O O . ALA A 1 376 ? -24.182 3.880 19.997 1.00 89.94 376 ALA A O 1
ATOM 2688 N N . LEU A 1 377 ? -23.690 3.178 22.083 1.00 90.81 377 LEU A N 1
ATOM 2689 C CA . LEU A 1 377 ? -22.730 2.142 21.758 1.00 90.81 377 LEU A CA 1
ATOM 2690 C C . LEU A 1 377 ? -23.287 0.771 22.117 1.00 90.81 377 LEU A C 1
ATOM 2692 O O . LEU A 1 377 ? -23.998 0.595 23.105 1.00 90.81 377 LEU A O 1
ATOM 2696 N N . GLN A 1 378 ? -22.914 -0.222 21.320 1.00 93.69 378 GLN A N 1
ATOM 2697 C CA . GLN A 1 378 ? -23.146 -1.622 21.634 1.00 93.69 378 GLN A CA 1
ATOM 2698 C C . GLN A 1 378 ? -21.805 -2.330 21.750 1.00 93.69 378 GLN A C 1
ATOM 2700 O O . GLN A 1 378 ? -21.034 -2.384 20.793 1.00 93.69 378 GLN A O 1
ATOM 2705 N N . ILE A 1 379 ? -21.531 -2.860 22.933 1.00 91.94 379 ILE A N 1
ATOM 2706 C CA . ILE A 1 379 ? -20.242 -3.431 23.290 1.00 91.94 379 ILE A CA 1
ATOM 2707 C C . ILE A 1 379 ? -20.489 -4.856 23.760 1.00 91.94 379 ILE A C 1
ATOM 2709 O O . ILE A 1 379 ? -21.119 -5.074 24.791 1.00 91.94 379 ILE A O 1
ATOM 2713 N N . TYR A 1 380 ? -19.987 -5.827 23.008 1.00 91.25 380 TYR A N 1
ATOM 2714 C CA . TYR A 1 380 ? -20.108 -7.243 23.319 1.00 91.25 380 TYR A CA 1
ATOM 2715 C C . TYR A 1 380 ? -18.735 -7.803 23.660 1.00 91.25 380 TYR A C 1
ATOM 2717 O O . TYR A 1 380 ? -17.838 -7.811 22.818 1.00 91.25 380 TYR A O 1
ATOM 2725 N N . ALA A 1 381 ? -18.581 -8.277 24.893 1.00 88.69 381 ALA A N 1
ATOM 2726 C CA . ALA A 1 381 ? -17.414 -9.042 25.304 1.00 88.69 381 ALA A CA 1
ATOM 2727 C C . ALA A 1 381 ? -17.404 -10.443 24.657 1.00 88.69 381 ALA A C 1
ATOM 2729 O O . ALA A 1 381 ? -18.391 -10.880 24.056 1.00 88.69 381 ALA A O 1
ATOM 2730 N N . ASN A 1 382 ? -16.294 -11.165 24.825 1.00 81.38 382 ASN A N 1
ATOM 2731 C CA . ASN A 1 382 ? -16.084 -12.502 24.277 1.00 81.38 382 ASN A CA 1
ATOM 2732 C C . ASN A 1 382 ? -17.214 -13.484 24.645 1.00 81.38 382 ASN A C 1
ATOM 2734 O O . ASN A 1 382 ? -17.543 -13.664 25.816 1.00 81.38 382 ASN A O 1
ATOM 2738 N N . THR A 1 383 ? -17.771 -14.178 23.653 1.00 75.62 383 THR A N 1
ATOM 2739 C CA . THR A 1 383 ? -18.826 -15.189 23.859 1.00 75.62 383 THR A CA 1
ATOM 2740 C C . THR A 1 383 ? -18.353 -16.636 23.665 1.00 75.62 383 THR A C 1
ATOM 2742 O O . THR A 1 383 ? -19.153 -17.570 23.767 1.00 75.62 383 THR A O 1
ATOM 2745 N N . VAL A 1 384 ? -17.061 -16.851 23.389 1.00 79.06 384 VAL A N 1
ATOM 2746 C CA . VAL A 1 384 ? -16.475 -18.170 23.126 1.00 79.06 384 VAL A CA 1
ATOM 2747 C C . VAL A 1 384 ? -16.362 -18.976 24.420 1.00 79.06 384 VAL A C 1
ATOM 2749 O O . VAL A 1 384 ? -15.469 -18.767 25.238 1.00 79.06 384 VAL A O 1
ATOM 2752 N N . VAL A 1 385 ? -17.254 -19.957 24.578 1.00 69.69 385 VAL A N 1
ATOM 2753 C CA . VAL A 1 385 ? -17.301 -20.862 25.738 1.00 69.69 385 VAL A CA 1
ATOM 2754 C C . VAL A 1 385 ? -15.954 -21.565 25.952 1.00 69.69 385 VAL A C 1
ATOM 2756 O O . VAL A 1 385 ? -15.436 -22.229 25.056 1.00 69.69 385 VAL A O 1
ATOM 2759 N N . GLY A 1 386 ? -15.412 -21.454 27.167 1.00 68.81 386 GLY A N 1
ATOM 2760 C CA . GLY A 1 386 ? -14.113 -22.023 27.547 1.00 68.81 386 GLY A CA 1
ATOM 2761 C C . GLY A 1 386 ? -12.914 -21.107 27.276 1.00 68.81 386 GLY A C 1
ATOM 2762 O O . GLY A 1 386 ? -11.807 -21.434 27.702 1.00 68.81 386 GLY A O 1
ATOM 2763 N N . GLY A 1 387 ? -13.121 -19.961 26.619 1.00 68.31 387 GLY A N 1
ATOM 2764 C CA . GLY A 1 387 ? -12.176 -18.849 26.643 1.00 68.31 387 GLY A CA 1
ATOM 2765 C C . GLY A 1 387 ? -12.216 -18.140 27.999 1.00 68.31 387 GLY A C 1
ATOM 2766 O O . GLY A 1 387 ? -13.269 -18.036 28.621 1.00 68.31 387 GLY A O 1
ATOM 2767 N N . SER A 1 388 ? -11.067 -17.663 28.477 1.00 71.94 388 SER A N 1
ATOM 2768 C CA . SER A 1 388 ? -10.992 -16.752 29.623 1.00 71.94 388 SER A CA 1
ATOM 2769 C C . SER A 1 388 ? -10.210 -15.531 29.181 1.00 71.94 388 SER A C 1
ATOM 2771 O O . SER A 1 388 ? -9.005 -15.630 28.951 1.00 71.94 388 SER A O 1
ATOM 2773 N N . SER A 1 389 ? -10.900 -14.405 29.069 1.00 77.44 389 SER A N 1
ATOM 2774 C CA . SER A 1 389 ? -10.311 -13.104 28.793 1.00 77.44 389 SER A CA 1
ATOM 2775 C C . SER A 1 389 ? -10.813 -12.071 29.789 1.00 77.44 389 SER A C 1
ATOM 2777 O O . SER A 1 389 ? -11.952 -12.156 30.252 1.00 77.44 389 SER A O 1
ATOM 2779 N N . ASP A 1 390 ? -9.951 -11.116 30.129 1.00 84.88 390 ASP A N 1
ATOM 2780 C CA . ASP A 1 390 ? -10.358 -9.951 30.903 1.00 84.88 390 ASP A CA 1
ATOM 2781 C C . ASP A 1 390 ? -10.780 -8.847 29.928 1.00 84.88 390 ASP A C 1
ATOM 2783 O O . ASP A 1 390 ? -10.032 -8.494 29.016 1.00 84.88 390 ASP A O 1
ATOM 2787 N N . PHE A 1 391 ? -11.977 -8.301 30.127 1.00 89.12 391 PHE A N 1
ATOM 2788 C CA . PHE A 1 391 ? -12.557 -7.289 29.253 1.00 89.12 391 PHE A CA 1
ATOM 2789 C C . PHE A 1 391 ? -12.816 -5.988 30.013 1.00 89.12 391 PHE A C 1
ATOM 2791 O O . PHE A 1 391 ? -13.497 -5.977 31.037 1.00 89.12 391 PHE A O 1
ATOM 2798 N N . VAL A 1 392 ? -12.294 -4.870 29.520 1.00 91.06 392 VAL A N 1
ATOM 2799 C CA . VAL A 1 392 ? -12.542 -3.548 30.112 1.00 91.06 392 VAL A CA 1
ATOM 2800 C C . VAL A 1 392 ? -13.269 -2.694 29.092 1.00 91.06 392 VAL A C 1
ATOM 2802 O O . VAL A 1 392 ? -12.790 -2.545 27.974 1.00 91.06 392 VAL A O 1
ATOM 2805 N N . ALA A 1 393 ? -14.408 -2.115 29.460 1.00 92.62 393 ALA A N 1
ATOM 2806 C CA . ALA A 1 393 ? -15.147 -1.231 28.571 1.00 92.62 393 ALA A CA 1
ATOM 2807 C C . ALA A 1 393 ? -15.712 -0.013 29.302 1.00 92.62 393 ALA A C 1
ATOM 2809 O O . ALA A 1 393 ? -16.342 -0.138 30.350 1.00 92.62 393 ALA A O 1
ATOM 2810 N N . SER A 1 394 ? -15.523 1.160 28.702 1.00 91.50 394 SER A N 1
ATOM 2811 C CA . SER A 1 394 ? -16.213 2.395 29.066 1.00 91.50 394 SER A CA 1
ATOM 2812 C C . SER A 1 394 ? -17.100 2.842 27.913 1.00 91.50 394 SER A C 1
ATOM 2814 O O . SER A 1 394 ? -16.594 3.056 26.809 1.00 91.50 394 SER A O 1
ATOM 2816 N N . GLY A 1 395 ? -18.388 3.021 28.192 1.00 90.56 395 GLY A N 1
ATOM 2817 C CA . GLY A 1 395 ? -19.322 3.794 27.382 1.00 90.56 395 GLY A CA 1
ATOM 2818 C C . GLY A 1 395 ? -19.051 5.298 27.470 1.00 90.56 395 GLY A C 1
ATOM 2819 O O . GLY A 1 395 ? -18.077 5.719 28.104 1.00 90.56 395 GLY A O 1
ATOM 2820 N N . GLY A 1 396 ? -19.890 6.077 26.792 1.00 90.38 396 GLY A N 1
ATOM 2821 C CA . GLY A 1 396 ? -19.845 7.527 26.644 1.00 90.38 396 GLY A CA 1
ATOM 2822 C C . GLY A 1 396 ? -21.012 8.225 27.342 1.00 90.38 396 GLY A C 1
ATOM 2823 O O . GLY A 1 396 ? -21.268 8.014 28.518 1.00 90.38 396 GLY A O 1
ATOM 2824 N N . SER A 1 397 ? -21.670 9.158 26.655 1.00 91.88 397 SER A N 1
ATOM 2825 C CA . SER A 1 397 ? -22.843 9.885 27.180 1.00 91.88 397 SER A CA 1
ATOM 2826 C C . SER A 1 397 ? -24.166 9.504 26.512 1.00 91.88 397 SER A C 1
ATOM 2828 O O . SER A 1 397 ? -25.203 10.103 26.812 1.00 91.88 397 SER A O 1
ATOM 2830 N N . GLY A 1 398 ? -24.120 8.538 25.592 1.00 91.69 398 GLY A N 1
ATOM 2831 C CA . GLY A 1 398 ? -25.300 7.920 25.004 1.00 91.69 398 GLY A CA 1
ATOM 2832 C C . GLY A 1 398 ? -25.877 6.836 25.916 1.00 91.69 398 GLY A C 1
ATOM 2833 O O . GLY A 1 398 ? -25.291 6.475 26.923 1.00 91.69 398 GLY A O 1
ATOM 2834 N N . ASN A 1 399 ? -27.038 6.296 25.549 1.00 94.62 399 ASN A N 1
ATOM 2835 C CA . ASN A 1 399 ? -27.607 5.147 26.255 1.00 94.62 399 ASN A CA 1
ATOM 2836 C C . ASN A 1 399 ? -26.912 3.873 25.766 1.00 94.62 399 ASN A C 1
ATOM 2838 O O . ASN A 1 399 ? -27.309 3.302 24.743 1.00 94.62 399 ASN A O 1
ATOM 2842 N N . ASP A 1 400 ? -25.858 3.465 26.460 1.00 95.50 400 ASP A N 1
ATOM 2843 C CA . ASP A 1 400 ? -24.967 2.409 25.998 1.00 95.50 400 ASP A CA 1
ATOM 2844 C C . ASP A 1 400 ? -25.420 1.022 26.453 1.00 95.50 400 ASP A C 1
ATOM 2846 O O . ASP A 1 400 ? -26.068 0.842 27.482 1.00 95.50 400 ASP A O 1
ATOM 2850 N N . THR A 1 401 ? -25.081 0.003 25.665 1.00 96.00 401 THR A N 1
ATOM 2851 C CA . THR A 1 401 ? -25.316 -1.405 25.997 1.00 96.00 401 THR A CA 1
ATOM 2852 C C . THR A 1 401 ? -23.988 -2.137 26.109 1.00 96.00 401 THR A C 1
ATOM 2854 O O . THR A 1 401 ? -23.256 -2.255 25.126 1.00 96.00 401 THR A O 1
ATOM 2857 N N . LEU A 1 402 ? -23.699 -2.663 27.299 1.00 96.06 402 LEU A N 1
ATOM 2858 C CA . LEU A 1 402 ? -22.485 -3.410 27.614 1.00 96.06 402 LEU A CA 1
ATOM 2859 C C . LEU A 1 402 ? -22.863 -4.847 27.973 1.00 96.06 402 LEU A C 1
ATOM 2861 O O . LEU A 1 402 ? -23.506 -5.105 28.991 1.00 96.06 402 LEU A O 1
ATOM 2865 N N . VAL A 1 403 ? -22.486 -5.794 27.121 1.00 93.88 403 VAL A N 1
ATOM 2866 C CA . VAL A 1 403 ? -22.821 -7.211 27.267 1.00 93.88 403 VAL A CA 1
ATOM 2867 C C . VAL A 1 403 ? -21.608 -7.968 27.784 1.00 93.88 403 VAL A C 1
ATOM 2869 O O . VAL A 1 403 ? -20.577 -8.047 27.114 1.00 93.88 403 VAL A O 1
ATOM 2872 N N . ALA A 1 404 ? -21.744 -8.532 28.982 1.00 91.62 404 ALA A N 1
ATOM 2873 C CA . ALA A 1 404 ? -20.727 -9.375 29.586 1.00 91.62 404 ALA A CA 1
ATOM 2874 C C . ALA A 1 404 ? -20.581 -10.698 28.823 1.00 91.62 404 ALA A C 1
ATOM 2876 O O . ALA A 1 404 ? -21.538 -11.244 28.266 1.00 91.62 404 ALA A O 1
ATOM 2877 N N . GLY A 1 405 ? -19.358 -11.211 28.841 1.00 89.19 405 GLY A N 1
ATOM 2878 C CA . GLY A 1 405 ? -18.937 -12.415 28.147 1.00 89.19 405 GLY A CA 1
ATOM 2879 C C . GLY A 1 405 ? -18.392 -13.459 29.113 1.00 89.19 405 GLY A C 1
ATOM 2880 O O . GLY A 1 405 ? -18.653 -13.407 30.314 1.00 89.19 405 GLY A O 1
ATOM 2881 N N . THR A 1 406 ? -17.612 -14.397 28.591 1.00 87.00 406 THR A N 1
ATOM 2882 C CA . THR A 1 406 ? -16.782 -15.295 29.404 1.00 87.00 406 THR A CA 1
ATOM 2883 C C . THR A 1 406 ? -15.644 -14.526 30.079 1.00 87.00 406 THR A C 1
ATOM 2885 O O . THR A 1 406 ? -15.116 -13.589 29.486 1.00 87.00 406 THR A O 1
ATOM 2888 N N . GLY A 1 407 ? -15.192 -14.972 31.254 1.00 87.75 407 GLY A N 1
ATOM 2889 C CA . GLY A 1 407 ? -14.080 -14.335 31.973 1.00 87.75 407 GLY A CA 1
ATOM 2890 C C . GLY A 1 407 ? -14.514 -13.137 32.821 1.00 87.75 407 GLY A C 1
ATOM 2891 O O . GLY A 1 407 ? -15.692 -13.008 33.169 1.00 87.75 407 GLY A O 1
ATOM 2892 N N . ASN A 1 408 ? -13.561 -12.291 33.224 1.00 90.62 408 ASN A N 1
ATOM 2893 C CA . ASN A 1 408 ? -13.881 -11.123 34.043 1.00 90.62 408 ASN A CA 1
ATOM 2894 C C . ASN A 1 408 ? -14.152 -9.897 33.170 1.00 90.62 408 ASN A C 1
ATOM 2896 O O . ASN A 1 408 ? -13.500 -9.695 32.150 1.00 90.62 408 ASN A O 1
ATOM 2900 N N . ALA A 1 409 ? -15.069 -9.036 33.608 1.00 93.31 409 ALA A N 1
ATOM 2901 C CA . ALA A 1 409 ? -15.330 -7.765 32.941 1.00 93.31 409 ALA A CA 1
ATOM 2902 C C . ALA A 1 409 ? -15.307 -6.584 33.919 1.00 93.31 409 ALA A C 1
ATOM 2904 O O . ALA A 1 409 ? -15.756 -6.710 35.056 1.00 93.31 409 ALA A O 1
ATOM 2905 N N . THR A 1 410 ? -14.835 -5.427 33.467 1.00 95.44 410 THR A N 1
ATOM 2906 C CA . THR A 1 410 ? -14.989 -4.142 34.164 1.00 95.44 410 THR A CA 1
ATOM 2907 C C . THR A 1 410 ? -15.716 -3.174 33.241 1.00 95.44 410 THR A C 1
ATOM 2909 O O . THR A 1 410 ? -15.224 -2.877 32.153 1.00 95.44 410 THR A O 1
ATOM 2912 N N . PHE A 1 411 ? -16.876 -2.689 33.670 1.00 97.19 411 PHE A N 1
ATOM 2913 C CA . PHE A 1 411 ? -17.776 -1.855 32.884 1.00 97.19 411 PHE A CA 1
ATOM 2914 C C . PHE A 1 411 ? -18.022 -0.499 33.534 1.00 97.19 411 PHE A C 1
ATOM 2916 O O . PHE A 1 411 ? -18.402 -0.428 34.699 1.00 97.19 411 PHE A O 1
ATOM 2923 N N . SER A 1 412 ? -17.888 0.555 32.734 1.00 96.44 412 SER A N 1
ATOM 2924 C CA . SER A 1 412 ? -18.397 1.896 33.023 1.00 96.44 412 SER A CA 1
ATOM 2925 C C . SER A 1 412 ? -19.412 2.225 31.934 1.00 96.44 412 SER A C 1
ATOM 2927 O O . SER A 1 412 ? -19.072 2.153 30.755 1.00 96.44 412 SER A O 1
ATOM 2929 N N . GLY A 1 413 ? -20.658 2.524 32.291 1.00 93.69 413 GLY A N 1
ATOM 2930 C CA . GLY A 1 413 ? -21.676 2.939 31.322 1.00 93.69 413 GLY A CA 1
ATOM 2931 C C . GLY A 1 413 ? -21.454 4.368 30.831 1.00 93.69 413 GLY A C 1
ATOM 2932 O O . GLY A 1 413 ? -21.704 4.663 29.673 1.00 93.69 413 GLY A O 1
ATOM 2933 N N . GLY A 1 414 ? -20.904 5.230 31.685 1.00 94.31 414 GLY A N 1
ATOM 2934 C CA . GLY A 1 414 ? -20.804 6.659 31.445 1.00 94.31 414 GLY A CA 1
ATOM 2935 C C . GLY A 1 414 ? -22.112 7.386 31.772 1.00 94.31 414 GLY A C 1
ATOM 2936 O O . GLY A 1 414 ? -22.876 6.975 32.644 1.00 94.31 414 GLY A O 1
ATOM 2937 N N . ALA A 1 415 ? -22.358 8.519 31.117 1.00 92.69 415 ALA A N 1
ATOM 2938 C CA . ALA A 1 415 ? -23.632 9.226 31.261 1.00 92.69 415 ALA A CA 1
ATOM 2939 C C . ALA A 1 415 ? -24.710 8.584 30.370 1.00 92.69 415 ALA A C 1
ATOM 2941 O O . ALA A 1 415 ? -24.384 7.857 29.446 1.00 92.69 415 ALA A O 1
ATOM 2942 N N . GLY A 1 416 ? -25.983 8.900 30.612 1.00 93.44 416 GLY A N 1
ATOM 2943 C CA . GLY A 1 416 ? -27.104 8.278 29.897 1.00 93.44 416 GLY A CA 1
ATOM 2944 C C . GLY A 1 416 ? -27.735 7.135 30.690 1.00 93.44 416 GLY A C 1
ATOM 2945 O O . GLY A 1 416 ? -27.333 6.854 31.817 1.00 93.44 416 GLY A O 1
ATOM 2946 N N . ASP A 1 417 ? -28.767 6.524 30.113 1.00 95.81 417 ASP A N 1
ATOM 2947 C CA . ASP A 1 417 ? -29.475 5.387 30.704 1.00 95.81 417 ASP A CA 1
ATOM 2948 C C . ASP A 1 417 ? -28.897 4.095 30.107 1.00 95.81 417 ASP A C 1
ATOM 2950 O O . ASP A 1 417 ? -29.303 3.672 29.018 1.00 95.81 417 ASP A O 1
ATOM 2954 N N . ASN A 1 418 ? -27.927 3.488 30.792 1.00 97.31 418 ASN A N 1
ATOM 2955 C CA . ASN A 1 418 ? -27.147 2.377 30.247 1.00 97.31 418 ASN A CA 1
ATOM 2956 C C . ASN A 1 418 ? -27.745 1.010 30.586 1.00 97.31 418 ASN A C 1
ATOM 2958 O O . ASN A 1 418 ? -28.450 0.832 31.580 1.00 97.31 418 ASN A O 1
ATOM 2962 N N . LEU A 1 419 ? -27.425 0.005 29.777 1.00 97.06 419 LEU A N 1
ATOM 2963 C CA . LEU A 1 419 ? -27.845 -1.377 29.969 1.00 97.06 419 LEU A CA 1
ATOM 2964 C C . LEU A 1 419 ? -26.628 -2.303 30.088 1.00 97.06 419 LEU A C 1
ATOM 2966 O O . LEU A 1 419 ? -25.901 -2.522 29.121 1.00 97.06 419 LEU A O 1
ATOM 2970 N N . PHE A 1 420 ? -26.461 -2.925 31.254 1.00 97.44 420 PHE A N 1
ATOM 2971 C CA . PHE A 1 420 ? -25.449 -3.953 31.508 1.00 97.44 420 PHE A CA 1
ATOM 2972 C C . PHE A 1 420 ? -26.094 -5.340 31.396 1.00 97.44 420 PHE A C 1
ATOM 2974 O O . PHE A 1 420 ? -26.915 -5.715 32.234 1.00 97.44 420 PHE A O 1
ATOM 2981 N N . MET A 1 421 ? -25.775 -6.105 30.351 1.00 95.38 421 MET A N 1
ATOM 2982 C CA . MET A 1 421 ? -26.438 -7.381 30.049 1.00 95.38 421 MET A CA 1
ATOM 2983 C C . MET A 1 421 ? -25.581 -8.592 30.410 1.00 95.38 421 MET A C 1
ATOM 2985 O O . MET A 1 421 ? -24.394 -8.653 30.102 1.00 95.38 421 MET A O 1
ATOM 2989 N N . PHE A 1 422 ? -26.235 -9.612 30.962 1.00 93.56 422 PHE A N 1
ATOM 2990 C CA . PHE A 1 422 ? -25.646 -10.886 31.356 1.00 93.56 422 PHE A CA 1
ATOM 2991 C C . PHE A 1 422 ? -26.506 -12.032 30.833 1.00 93.56 422 PHE A C 1
ATOM 2993 O O . PHE A 1 422 ? -27.722 -12.046 31.033 1.00 93.56 422 PHE A O 1
ATOM 3000 N N . ASN A 1 423 ? -25.886 -13.026 30.200 1.00 91.06 423 ASN A N 1
ATOM 3001 C CA . ASN A 1 423 ? -26.569 -14.231 29.733 1.00 91.06 423 ASN A CA 1
ATOM 3002 C C . ASN A 1 423 ? -25.943 -15.462 30.381 1.00 91.06 423 ASN A C 1
ATOM 3004 O O . ASN A 1 423 ? -24.773 -15.752 30.138 1.00 91.06 423 ASN A O 1
ATOM 3008 N N . LYS A 1 424 ? -26.749 -16.219 31.136 1.00 89.81 424 LYS A N 1
ATOM 3009 C CA . LYS A 1 424 ? -26.304 -17.406 31.881 1.00 89.81 424 LYS A CA 1
ATOM 3010 C C . LYS A 1 424 ? -25.495 -18.398 31.038 1.00 89.81 424 LYS A C 1
ATOM 3012 O O . LYS A 1 424 ? -24.561 -19.005 31.538 1.00 89.81 424 LYS A O 1
ATOM 3017 N N . ALA A 1 425 ? -25.855 -18.582 29.767 1.00 85.38 425 ALA A N 1
ATOM 3018 C CA . ALA A 1 425 ? -25.193 -19.558 28.901 1.00 85.38 425 ALA A CA 1
ATOM 3019 C C . ALA A 1 425 ? -23.757 -19.164 28.502 1.00 85.38 425 ALA A C 1
ATOM 3021 O O . ALA A 1 425 ? -23.032 -20.003 27.975 1.00 85.38 425 ALA A O 1
ATOM 3022 N N . ILE A 1 426 ? -23.377 -17.899 28.704 1.00 83.94 426 ILE A N 1
ATOM 3023 C CA . ILE A 1 426 ? -22.110 -17.320 28.243 1.00 83.94 426 ILE A CA 1
ATOM 3024 C C . ILE A 1 426 ? -21.254 -16.873 29.429 1.00 83.94 426 ILE A C 1
ATOM 3026 O O . ILE A 1 426 ? -20.065 -17.159 29.461 1.00 83.94 426 ILE A O 1
ATOM 3030 N N . THR A 1 427 ? -21.849 -16.202 30.417 1.00 82.75 427 THR A N 1
ATOM 3031 C CA . THR A 1 427 ? -21.122 -15.571 31.532 1.00 82.75 427 THR A CA 1
ATOM 3032 C C . THR A 1 427 ? -20.761 -16.546 32.659 1.00 82.75 427 THR A C 1
ATOM 3034 O O . THR A 1 427 ? -20.541 -16.125 33.784 1.00 82.75 427 THR A O 1
ATOM 3037 N N . ASP A 1 428 ? -20.771 -17.857 32.425 1.00 75.94 428 ASP A N 1
ATOM 3038 C CA . ASP A 1 428 ? -20.501 -18.828 33.489 1.00 75.94 428 ASP A CA 1
ATOM 3039 C C . ASP A 1 428 ? -19.016 -18.795 33.910 1.00 75.94 428 ASP A C 1
ATOM 3041 O O . ASP A 1 428 ? -18.114 -18.728 33.075 1.00 75.94 428 ASP A O 1
ATOM 3045 N N . ASN A 1 429 ? -18.763 -18.878 35.215 1.00 76.88 429 ASN A N 1
ATOM 3046 C CA . ASN A 1 429 ? -17.461 -18.815 35.891 1.00 76.88 429 ASN A CA 1
ATOM 3047 C C . ASN A 1 429 ? -16.688 -17.482 35.767 1.00 76.88 429 ASN A C 1
ATOM 3049 O O . ASN A 1 429 ? -15.464 -17.472 35.924 1.00 76.88 429 ASN A O 1
ATOM 3053 N N . GLY A 1 430 ? -17.379 -16.364 35.520 1.00 83.25 430 GLY A N 1
ATOM 3054 C CA . GLY A 1 430 ? -16.804 -15.016 35.457 1.00 83.25 430 GLY A CA 1
ATOM 3055 C C . GLY A 1 430 ? -17.171 -14.112 36.642 1.00 83.25 430 GLY A C 1
ATOM 3056 O O . GLY A 1 430 ? -18.011 -14.440 37.484 1.00 83.25 430 GLY A O 1
ATOM 3057 N N . ASN A 1 431 ? -16.549 -12.930 36.701 1.00 92.25 431 ASN A N 1
ATOM 3058 C CA . ASN A 1 431 ? -16.975 -11.842 37.585 1.00 92.25 431 ASN A CA 1
ATOM 3059 C C . ASN A 1 431 ? -17.030 -10.525 36.814 1.00 92.25 431 ASN A C 1
ATOM 3061 O O . ASN A 1 431 ? -16.132 -10.219 36.035 1.00 92.25 431 ASN A O 1
ATOM 3065 N N . THR A 1 432 ? -18.041 -9.703 37.069 1.00 95.75 432 THR A N 1
ATOM 3066 C CA . THR A 1 432 ? -18.143 -8.372 36.469 1.00 95.75 432 THR A CA 1
ATOM 3067 C C . THR A 1 432 ? -18.180 -7.292 37.528 1.00 95.75 432 THR A C 1
ATOM 3069 O O . THR A 1 432 ? -18.925 -7.393 38.497 1.00 95.75 432 THR A O 1
ATOM 3072 N N . VAL A 1 433 ? -17.395 -6.244 37.316 1.00 97.56 433 VAL A N 1
ATOM 3073 C CA . VAL A 1 433 ? -17.408 -5.017 38.107 1.00 97.56 433 VAL A CA 1
ATOM 3074 C C . VAL A 1 433 ? -18.084 -3.926 37.282 1.00 97.56 433 VAL A C 1
ATOM 3076 O O . VAL A 1 433 ? -17.689 -3.698 36.143 1.00 97.56 433 VAL A O 1
ATOM 3079 N N . ILE A 1 434 ? -19.096 -3.262 37.837 1.00 98.12 434 ILE A N 1
ATOM 3080 C CA . ILE A 1 434 ? -19.737 -2.079 37.249 1.00 98.12 434 ILE A CA 1
ATOM 3081 C C . ILE A 1 434 ? -19.337 -0.866 38.089 1.00 98.12 434 ILE A C 1
ATOM 3083 O O . ILE A 1 434 ? -19.560 -0.873 39.299 1.00 98.12 434 ILE A O 1
ATOM 3087 N N . THR A 1 435 ? -18.740 0.156 37.477 1.00 97.69 435 THR A N 1
ATOM 3088 C CA . THR A 1 435 ? -18.040 1.231 38.204 1.00 97.69 435 THR A CA 1
ATOM 3089 C C . THR A 1 435 ? -18.871 2.489 38.459 1.00 97.69 435 THR A C 1
ATOM 3091 O O . THR A 1 435 ? -18.504 3.294 39.313 1.00 97.69 435 THR A O 1
ATOM 3094 N N . ASP A 1 436 ? -19.972 2.687 37.733 1.00 96.19 436 ASP A N 1
ATOM 3095 C CA . ASP A 1 436 ? -20.733 3.946 37.722 1.00 96.19 436 ASP A CA 1
ATOM 3096 C C . ASP A 1 436 ? -22.257 3.762 37.650 1.00 96.19 436 ASP A C 1
ATOM 3098 O O . ASP A 1 436 ? -22.973 4.646 37.187 1.00 96.19 436 ASP A O 1
ATOM 3102 N N . PHE A 1 437 ? -22.765 2.636 38.160 1.00 97.50 437 PHE A N 1
ATOM 3103 C CA . PHE A 1 437 ? -24.197 2.340 38.146 1.00 97.50 437 PHE A CA 1
ATOM 3104 C C . PHE A 1 437 ? -25.028 3.395 38.894 1.00 97.50 437 PHE A C 1
ATOM 3106 O O . PHE A 1 437 ? -24.678 3.864 39.982 1.00 97.50 437 PHE A O 1
ATOM 3113 N N . SER A 1 438 ? -26.192 3.720 38.343 1.00 95.31 438 SER A N 1
ATOM 3114 C CA . SER A 1 438 ? -27.125 4.686 38.908 1.00 95.31 438 SER A CA 1
ATOM 3115 C C . SER A 1 438 ? -27.860 4.156 40.145 1.00 95.31 438 SER A C 1
ATOM 3117 O O . SER A 1 438 ? -28.353 3.028 40.196 1.00 95.31 438 SER A O 1
ATOM 3119 N N . LYS A 1 439 ? -27.998 5.006 41.168 1.00 93.19 439 LYS A N 1
ATOM 3120 C CA . LYS A 1 439 ? -28.695 4.675 42.425 1.00 93.19 439 LYS A CA 1
ATOM 3121 C C . LYS A 1 439 ? -30.215 4.857 42.351 1.00 93.19 439 LYS A C 1
ATOM 3123 O O . LYS A 1 439 ? -30.709 5.768 41.684 1.00 93.19 439 LYS A O 1
ATOM 3128 N N . ASN A 1 440 ? -30.941 4.111 43.185 1.00 86.75 440 ASN A N 1
ATOM 3129 C CA . ASN A 1 440 ? -32.357 4.313 43.516 1.00 86.75 440 ASN A CA 1
ATOM 3130 C C . ASN A 1 440 ? -33.327 4.264 42.322 1.00 86.75 440 ASN A C 1
ATOM 3132 O O . ASN A 1 440 ? -34.279 5.047 42.269 1.00 86.75 440 ASN A O 1
ATOM 3136 N N . GLY A 1 441 ? -33.120 3.358 41.365 1.00 76.31 441 GLY A N 1
ATOM 3137 C CA . GLY A 1 441 ? -34.122 3.114 40.321 1.00 76.31 441 GLY A CA 1
ATOM 3138 C C . GLY A 1 441 ? -34.051 4.001 39.080 1.00 76.31 441 GLY A C 1
ATOM 3139 O O . GLY A 1 441 ? -34.883 3.820 38.189 1.00 76.31 441 GLY A O 1
ATOM 3140 N N . ASN A 1 442 ? -33.110 4.942 39.020 1.00 81.50 442 ASN A N 1
ATOM 3141 C CA . ASN A 1 442 ? -32.975 5.893 37.917 1.00 81.50 442 ASN A CA 1
ATOM 3142 C C . ASN A 1 442 ? -31.945 5.413 36.895 1.00 81.50 442 ASN A C 1
ATOM 3144 O O . ASN A 1 442 ? -30.970 4.784 37.286 1.00 81.50 442 ASN A O 1
ATOM 3148 N N . GLY A 1 443 ? -32.152 5.763 35.626 1.00 89.81 443 GLY A N 1
ATOM 3149 C CA . GLY A 1 443 ? -31.190 5.564 34.545 1.00 89.81 443 GLY A CA 1
ATOM 3150 C C . GLY A 1 443 ? -30.895 4.101 34.245 1.00 89.81 443 GLY A C 1
ATOM 3151 O O . GLY A 1 443 ? -31.692 3.431 33.585 1.00 89.81 443 GLY A O 1
ATOM 3152 N N . ASP A 1 444 ? -29.764 3.619 34.754 1.00 97.06 444 ASP A N 1
ATOM 3153 C CA . ASP A 1 444 ? -29.170 2.343 34.363 1.00 97.06 444 ASP A CA 1
ATOM 3154 C C . ASP A 1 444 ? -30.007 1.100 34.708 1.00 97.06 444 ASP A C 1
ATOM 3156 O O . ASP A 1 444 ? -30.760 1.045 35.694 1.00 97.06 444 ASP A O 1
ATOM 3160 N N . LYS A 1 445 ? -29.815 0.058 33.892 1.00 97.38 445 LYS A N 1
ATOM 3161 C CA . LYS A 1 445 ? -30.440 -1.263 33.997 1.00 97.38 445 LYS A CA 1
ATOM 3162 C C . LYS A 1 445 ? -29.414 -2.390 33.992 1.00 97.38 445 LYS A C 1
ATOM 3164 O O . LYS A 1 445 ? -28.414 -2.342 33.282 1.00 97.38 445 LYS A O 1
ATOM 3169 N N . ILE A 1 446 ? -29.720 -3.457 34.725 1.00 97.25 446 ILE A N 1
ATOM 3170 C CA . ILE A 1 446 ? -29.047 -4.756 34.645 1.00 97.25 446 ILE A CA 1
ATOM 3171 C C . ILE A 1 446 ? -29.993 -5.749 33.967 1.00 97.25 446 ILE A C 1
ATOM 3173 O O . ILE A 1 446 ? -31.041 -6.097 34.507 1.00 97.25 446 ILE A O 1
ATOM 3177 N N . GLY A 1 447 ? -29.615 -6.229 32.788 1.00 95.88 447 GLY A N 1
ATOM 3178 C CA . GLY A 1 447 ? -30.344 -7.260 32.058 1.00 95.88 447 GLY A CA 1
ATOM 3179 C C . GLY A 1 447 ? -29.856 -8.663 32.424 1.00 95.88 447 GLY A C 1
ATOM 3180 O O . GLY A 1 447 ? -28.722 -9.006 32.105 1.00 95.88 447 GLY A O 1
ATOM 3181 N N . LEU A 1 448 ? -30.694 -9.497 33.043 1.00 94.69 448 LEU A N 1
ATOM 3182 C CA . LEU A 1 448 ? -30.374 -10.881 33.415 1.00 94.69 448 LEU A CA 1
ATOM 3183 C C . LEU A 1 448 ? -31.162 -11.873 32.550 1.00 94.69 448 LEU A C 1
ATOM 3185 O O . LEU A 1 448 ? -32.350 -12.129 32.764 1.00 94.69 448 LEU A O 1
ATOM 3189 N N . TYR A 1 449 ? -30.475 -12.473 31.582 1.00 91.69 449 TYR A N 1
ATOM 3190 C CA . TYR A 1 449 ? -31.066 -13.355 30.583 1.00 91.69 449 TYR A CA 1
ATOM 3191 C C . TYR A 1 449 ? -30.774 -14.828 30.884 1.00 91.69 449 TYR A C 1
ATOM 3193 O O . TYR A 1 449 ? -29.635 -15.220 31.143 1.00 91.69 449 TYR A O 1
ATOM 3201 N N . ASN A 1 450 ? -31.811 -15.663 30.801 1.00 90.69 450 ASN A N 1
ATOM 3202 C CA . ASN A 1 450 ? -31.769 -17.120 30.976 1.00 90.69 450 ASN A CA 1
ATOM 3203 C C . ASN A 1 450 ? -31.381 -17.609 32.385 1.00 90.69 450 ASN A C 1
ATOM 3205 O O . ASN A 1 450 ? -31.008 -18.769 32.557 1.00 90.69 450 ASN A O 1
ATOM 3209 N N . TYR A 1 451 ? -31.514 -16.758 33.405 1.00 90.38 451 TYR A N 1
ATOM 3210 C CA . TYR A 1 451 ? -31.272 -17.128 34.805 1.00 90.38 451 TYR A CA 1
ATOM 3211 C C . TYR A 1 451 ? -32.479 -17.782 35.499 1.00 90.38 451 TYR A C 1
ATOM 3213 O O . TYR A 1 451 ? -32.357 -18.252 36.627 1.00 90.38 451 TYR A O 1
ATOM 3221 N N . GLY A 1 452 ? -33.643 -17.842 34.845 1.00 90.06 452 GLY A N 1
ATOM 3222 C CA . GLY A 1 452 ? -34.885 -18.334 35.449 1.00 90.06 452 GLY A CA 1
ATOM 3223 C C . GLY A 1 452 ? -35.522 -17.333 36.416 1.00 90.06 452 GLY A C 1
ATOM 3224 O O . GLY A 1 452 ? -36.305 -17.737 37.273 1.00 90.06 452 GLY A O 1
ATOM 3225 N N . LEU A 1 453 ? -35.170 -16.049 36.298 1.00 90.38 453 LEU A N 1
ATOM 3226 C CA . LEU A 1 453 ? -35.592 -14.994 37.217 1.00 90.38 453 LEU A CA 1
ATOM 3227 C C . LEU A 1 453 ? -36.872 -14.295 36.737 1.00 90.38 453 LEU A C 1
ATOM 3229 O O . LEU A 1 453 ? -37.083 -14.095 35.541 1.00 90.38 453 LEU A O 1
ATOM 3233 N N . ASP A 1 454 ? -37.708 -13.921 37.696 1.00 90.38 454 ASP A N 1
ATOM 3234 C CA . ASP A 1 454 ? -38.836 -12.989 37.621 1.00 90.38 454 ASP A CA 1
ATOM 3235 C C . ASP A 1 454 ? -38.683 -11.871 38.682 1.00 90.38 454 ASP A C 1
ATOM 3237 O O . ASP A 1 454 ? -37.760 -11.900 39.502 1.00 90.38 454 ASP A O 1
ATOM 3241 N N . ASN A 1 455 ? -39.588 -10.888 38.705 1.00 87.44 455 ASN A N 1
ATOM 3242 C CA . ASN A 1 455 ? -39.514 -9.759 39.648 1.00 87.44 455 ASN A CA 1
ATOM 3243 C C . ASN A 1 455 ? -39.470 -10.188 41.128 1.00 87.44 455 ASN A C 1
ATOM 3245 O O . ASN A 1 455 ? -38.757 -9.572 41.924 1.00 87.44 455 ASN A O 1
ATOM 3249 N N . ASP A 1 456 ? -40.199 -11.245 41.502 1.00 89.75 456 ASP A N 1
ATOM 3250 C CA . ASP A 1 456 ? -40.219 -11.751 42.880 1.00 89.75 456 ASP A CA 1
ATOM 3251 C C . ASP A 1 456 ? -38.864 -12.366 43.251 1.00 89.75 456 ASP A C 1
ATOM 3253 O O . ASP A 1 456 ? -38.331 -12.132 44.341 1.00 89.75 456 ASP A O 1
ATOM 3257 N N . SER A 1 457 ? -38.265 -13.115 42.326 1.00 92.38 457 SER A N 1
ATOM 3258 C CA . SER A 1 457 ? -36.937 -13.695 42.516 1.00 92.38 457 SER A CA 1
ATOM 3259 C C . SER A 1 457 ? -35.822 -12.644 42.534 1.00 92.38 457 SER A C 1
ATOM 3261 O O . SER A 1 457 ? -34.872 -12.813 43.295 1.00 92.38 457 SER A O 1
ATOM 3263 N N . ILE A 1 458 ? -35.954 -11.525 41.807 1.00 94.44 458 ILE A N 1
ATOM 3264 C CA . ILE A 1 458 ? -35.029 -10.383 41.906 1.00 94.44 458 ILE A CA 1
ATOM 3265 C C . ILE A 1 458 ? -35.124 -9.739 43.289 1.00 94.44 458 ILE A C 1
ATOM 3267 O O . ILE A 1 458 ? -34.104 -9.482 43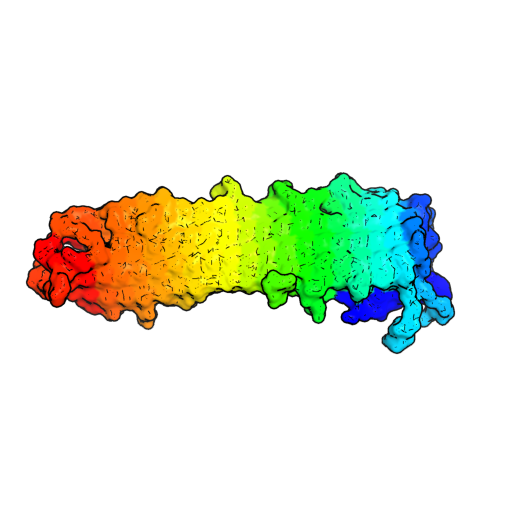.927 1.00 94.44 458 ILE A O 1
ATOM 3271 N N . ALA A 1 459 ? -36.338 -9.535 43.809 1.00 93.56 459 ALA A N 1
ATOM 3272 C CA . ALA A 1 459 ? -36.513 -9.029 45.168 1.00 93.56 459 ALA A CA 1
ATOM 3273 C C . ALA A 1 459 ? -35.870 -9.960 46.211 1.00 93.56 459 ALA A C 1
ATOM 3275 O O . ALA A 1 459 ? -35.343 -9.493 47.222 1.00 93.56 459 ALA A O 1
ATOM 3276 N N . ASN A 1 460 ? -35.904 -11.275 45.977 1.00 93.81 460 ASN A N 1
ATOM 3277 C CA . ASN A 1 460 ? -35.215 -12.240 46.826 1.00 93.81 460 ASN A CA 1
ATOM 3278 C C . ASN A 1 460 ? -33.687 -12.185 46.658 1.00 93.81 460 ASN A C 1
ATOM 3280 O O . ASN A 1 460 ? -32.990 -12.162 47.667 1.00 93.81 460 ASN A O 1
ATOM 3284 N N . LEU A 1 461 ? -33.179 -12.086 45.424 1.00 94.38 461 LEU A N 1
ATOM 3285 C CA . LEU A 1 461 ? -31.752 -11.920 45.129 1.00 94.38 461 LEU A CA 1
ATOM 3286 C C . LEU A 1 461 ? -31.175 -10.718 45.881 1.00 94.38 461 LEU A C 1
ATOM 3288 O O . LEU A 1 461 ? -30.158 -10.855 46.556 1.00 94.38 461 LEU A O 1
ATOM 3292 N N . LEU A 1 462 ? -31.850 -9.566 45.830 1.00 95.31 462 LEU A N 1
ATOM 3293 C CA . LEU A 1 462 ? -31.426 -8.365 46.554 1.00 95.31 462 LEU A CA 1
ATOM 3294 C C . LEU A 1 462 ? -31.420 -8.584 48.075 1.00 95.31 462 LEU A C 1
ATOM 3296 O O . LEU A 1 462 ? -30.486 -8.164 48.745 1.00 95.31 462 LEU A O 1
ATOM 3300 N N . LYS A 1 463 ? -32.401 -9.300 48.641 1.00 94.00 463 LYS A N 1
ATOM 3301 C CA . LYS A 1 463 ? -32.419 -9.622 50.084 1.00 94.00 463 LYS A CA 1
ATOM 3302 C C . LYS A 1 463 ? -31.273 -10.533 50.517 1.00 94.00 463 LYS A C 1
ATOM 3304 O O . LYS A 1 463 ? -30.861 -10.466 51.671 1.00 94.00 463 LYS A O 1
ATOM 3309 N N . THR A 1 464 ? -30.821 -11.418 49.633 1.00 93.12 464 THR A N 1
ATOM 3310 C CA . THR A 1 464 ? -29.751 -12.384 49.918 1.00 93.12 464 THR A CA 1
ATOM 3311 C C . THR A 1 464 ? -28.369 -11.907 49.478 1.00 93.12 464 THR A C 1
ATOM 3313 O O . THR A 1 464 ? -27.388 -12.596 49.745 1.00 93.12 464 THR A O 1
ATOM 3316 N N . SER A 1 465 ? -28.287 -10.769 48.787 1.00 95.88 465 SER A N 1
ATOM 3317 C CA . SER A 1 465 ? -27.028 -10.162 48.355 1.00 95.88 465 SER A CA 1
ATOM 3318 C C . SER A 1 465 ? -26.322 -9.469 49.519 1.00 95.88 465 SER A C 1
ATOM 3320 O O . SER A 1 465 ? -26.936 -9.109 50.525 1.00 95.88 465 SER A O 1
ATOM 3322 N N . GLU A 1 466 ? -25.012 -9.285 49.381 1.00 96.06 466 GLU A N 1
ATOM 3323 C CA . GLU A 1 466 ? -24.134 -8.801 50.449 1.00 96.06 466 GLU A CA 1
ATOM 3324 C C . GLU A 1 466 ? -23.424 -7.521 50.008 1.00 96.06 466 GLU A C 1
ATOM 3326 O O . GLU A 1 466 ? -23.243 -7.292 48.814 1.00 96.06 466 GLU A O 1
ATOM 3331 N N . ASN A 1 467 ? -22.975 -6.710 50.967 1.00 97.81 467 ASN A N 1
ATOM 3332 C CA . ASN A 1 467 ? -21.988 -5.675 50.677 1.00 97.81 467 ASN A CA 1
ATOM 3333 C C . ASN A 1 467 ? -20.588 -6.231 50.951 1.00 97.81 467 ASN A C 1
ATOM 3335 O O . ASN A 1 467 ? -20.386 -6.922 51.954 1.00 97.81 467 ASN A O 1
ATOM 3339 N N . ASP A 1 468 ? -19.621 -5.909 50.098 1.00 97.38 468 ASP A N 1
ATOM 3340 C CA . ASP A 1 468 ? -18.220 -6.228 50.359 1.00 97.38 468 ASP A CA 1
ATOM 3341 C C . ASP A 1 468 ? -17.621 -5.335 51.469 1.00 97.38 468 ASP A C 1
ATOM 3343 O O . ASP A 1 468 ? -18.266 -4.443 52.027 1.00 97.38 468 ASP A O 1
ATOM 3347 N N . ALA A 1 469 ? -16.343 -5.554 51.791 1.00 96.88 469 ALA A N 1
ATOM 3348 C CA . ALA A 1 469 ? -15.635 -4.776 52.811 1.00 96.88 469 ALA A CA 1
ATOM 3349 C C . ALA A 1 469 ? -15.466 -3.282 52.461 1.00 96.88 469 ALA A C 1
ATOM 3351 O O . ALA A 1 469 ? -15.176 -2.481 53.350 1.00 96.88 469 ALA A O 1
ATOM 3352 N N . LYS A 1 470 ? -15.615 -2.910 51.185 1.00 96.88 470 LYS A N 1
ATOM 3353 C CA . LYS A 1 470 ? -15.560 -1.527 50.694 1.00 96.88 470 LYS A CA 1
ATOM 3354 C C . LYS A 1 470 ? -16.952 -0.881 50.632 1.00 96.88 470 LYS A C 1
ATOM 3356 O O . LYS A 1 470 ? -17.036 0.320 50.398 1.00 96.88 470 LYS A O 1
ATOM 3361 N N . GLY A 1 471 ? -18.015 -1.644 50.900 1.00 96.94 471 GLY A N 1
ATOM 3362 C CA . GLY A 1 471 ? -19.402 -1.190 50.854 1.00 96.94 471 GLY A CA 1
ATOM 3363 C C . GLY A 1 471 ? -20.074 -1.350 49.489 1.00 96.94 471 GLY A C 1
ATOM 3364 O O . GLY A 1 471 ? -21.189 -0.864 49.332 1.00 96.94 471 GLY A O 1
ATOM 3365 N N . ASN A 1 472 ? -19.428 -2.028 48.537 1.00 98.25 472 ASN A N 1
ATOM 3366 C CA . ASN A 1 472 ? -19.971 -2.286 47.206 1.00 98.25 472 ASN A CA 1
ATOM 3367 C C . ASN A 1 472 ? -21.007 -3.412 47.255 1.00 98.25 472 ASN A C 1
ATOM 3369 O O . ASN A 1 472 ? -20.801 -4.409 47.952 1.00 98.25 472 ASN A O 1
ATOM 3373 N N . ALA A 1 473 ? -22.080 -3.301 46.479 1.00 98.19 473 ALA A N 1
ATOM 3374 C CA . ALA A 1 473 ? -23.089 -4.339 46.347 1.00 98.19 473 ALA A CA 1
ATOM 3375 C C . ALA A 1 473 ? -22.518 -5.529 45.570 1.00 98.19 473 ALA A C 1
ATOM 3377 O O . ALA A 1 473 ? -21.958 -5.356 44.489 1.00 98.19 473 ALA A O 1
ATOM 3378 N N . VAL A 1 474 ? -22.698 -6.740 46.098 1.00 97.88 474 VAL A N 1
ATOM 3379 C CA . VAL A 1 474 ? -22.246 -7.988 45.475 1.00 97.88 474 VAL A CA 1
ATOM 3380 C C . VAL A 1 474 ? -23.450 -8.892 45.229 1.00 97.88 474 VAL A C 1
ATOM 3382 O O . VAL A 1 474 ? -24.006 -9.487 46.158 1.00 97.88 474 VAL A O 1
ATOM 3385 N N . LEU A 1 475 ? -23.845 -9.002 43.961 1.00 96.12 475 LEU A N 1
ATOM 3386 C CA . LEU A 1 475 ? -24.928 -9.860 43.492 1.00 96.12 475 LEU A CA 1
ATOM 3387 C C . LEU A 1 475 ? -24.345 -11.199 43.036 1.00 96.12 475 LEU A C 1
ATOM 3389 O O . LEU A 1 475 ? -23.614 -11.275 42.046 1.00 96.12 475 LEU A O 1
ATOM 3393 N N . LYS A 1 476 ? -24.676 -12.267 43.759 1.00 91.25 476 LYS A N 1
ATOM 3394 C CA . LYS A 1 476 ? -24.248 -13.631 43.429 1.00 91.25 476 LYS A CA 1
ATOM 3395 C C . LYS A 1 476 ? -25.304 -14.299 42.556 1.00 91.25 476 LYS A C 1
ATOM 3397 O O . LYS A 1 476 ? -26.397 -14.603 43.033 1.00 91.25 476 LYS A O 1
ATOM 3402 N N . LEU A 1 477 ? -24.978 -14.513 41.288 1.00 90.75 477 LEU A N 1
ATOM 3403 C CA . LEU A 1 477 ? -25.792 -15.267 40.341 1.00 90.75 477 LEU A CA 1
ATOM 3404 C C . LEU A 1 477 ? -25.300 -16.718 40.263 1.00 90.75 477 LEU A C 1
ATOM 3406 O O . LEU A 1 477 ? -24.253 -17.075 40.804 1.00 90.75 477 LEU A O 1
ATOM 3410 N N . ASP A 1 478 ? -26.066 -17.572 39.585 1.00 86.62 478 ASP A N 1
ATOM 3411 C CA . ASP A 1 478 ? -25.636 -18.942 39.294 1.00 86.62 478 ASP A CA 1
ATOM 3412 C C . ASP A 1 478 ? -24.472 -18.911 38.294 1.00 86.62 478 ASP A C 1
ATOM 3414 O O . ASP A 1 478 ? -24.689 -18.638 37.114 1.00 86.62 478 ASP A O 1
ATOM 3418 N N . GLY A 1 479 ? -23.251 -19.124 38.791 1.00 84.56 479 GLY A N 1
ATOM 3419 C CA . GLY A 1 479 ? -22.030 -19.154 37.983 1.00 84.56 479 GLY A CA 1
ATOM 3420 C C . GLY A 1 479 ? -21.339 -17.805 37.756 1.00 84.56 479 GLY A C 1
ATOM 3421 O O . GLY A 1 479 ? -20.226 -17.794 37.250 1.00 84.56 479 GLY A O 1
ATO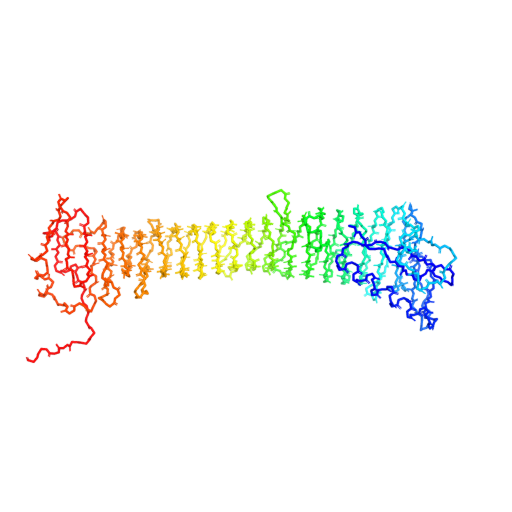M 3422 N N . HIS A 1 480 ? -21.925 -16.671 38.161 1.00 90.62 480 HIS A N 1
ATOM 3423 C CA . HIS A 1 480 ? -21.352 -15.335 37.916 1.00 90.62 480 HIS A CA 1
ATOM 3424 C C . HIS A 1 480 ? -21.541 -14.405 39.113 1.00 90.62 480 HIS A C 1
ATOM 3426 O O . HIS A 1 480 ? -22.572 -14.453 39.784 1.00 90.62 480 HIS A O 1
ATOM 3432 N N . THR A 1 481 ? -20.584 -13.513 39.364 1.00 94.19 481 THR A N 1
ATOM 3433 C CA . THR A 1 481 ? -20.738 -12.454 40.378 1.00 94.19 481 THR A CA 1
ATOM 3434 C C . THR A 1 481 ? -20.758 -11.085 39.718 1.00 94.19 481 THR A C 1
ATOM 3436 O O . THR A 1 481 ? -19.895 -10.787 38.898 1.00 94.19 481 THR A O 1
ATOM 3439 N N . ILE A 1 482 ? -21.711 -10.234 40.103 1.00 97.19 482 ILE A N 1
ATOM 3440 C CA . ILE A 1 482 ? -21.733 -8.817 39.724 1.00 97.19 482 ILE A CA 1
ATOM 3441 C C . ILE A 1 482 ? -21.418 -7.984 40.964 1.00 97.19 482 ILE A C 1
ATOM 3443 O O . ILE A 1 482 ? -22.145 -8.046 41.955 1.00 97.19 482 ILE A O 1
ATOM 3447 N N . THR A 1 483 ? -20.359 -7.187 40.897 1.00 98.06 483 THR A N 1
ATOM 3448 C CA . THR A 1 483 ? -20.003 -6.190 41.908 1.00 98.06 483 THR A CA 1
ATOM 3449 C C . THR A 1 483 ? -20.322 -4.806 41.366 1.00 98.06 483 THR A C 1
ATOM 3451 O O . THR A 1 483 ? -19.892 -4.464 40.269 1.00 98.06 483 THR A O 1
ATOM 3454 N N . ILE A 1 484 ? -21.053 -4.001 42.129 1.00 98.38 484 ILE A N 1
ATOM 3455 C CA . ILE A 1 484 ? -21.398 -2.627 41.756 1.00 98.38 484 ILE A CA 1
ATOM 3456 C C . ILE A 1 484 ? -20.637 -1.683 42.679 1.00 98.38 484 ILE A C 1
ATOM 3458 O O . ILE A 1 484 ? -20.914 -1.624 43.879 1.00 98.38 484 ILE A O 1
ATOM 3462 N N . GLU A 1 485 ? -19.654 -0.975 42.133 1.00 98.00 485 GLU A N 1
ATOM 3463 C CA . GLU A 1 485 ? -18.808 -0.090 42.923 1.00 98.00 485 GLU A CA 1
ATOM 3464 C C . GLU A 1 485 ? -19.552 1.174 43.353 1.00 98.00 485 GLU A C 1
ATOM 3466 O O . GLU A 1 485 ? -20.344 1.754 42.614 1.00 98.00 485 GLU A O 1
ATOM 3471 N N . GLY A 1 486 ? -19.299 1.607 44.588 1.00 96.38 486 GLY A N 1
ATOM 3472 C CA . GLY A 1 486 ? -19.837 2.858 45.123 1.00 96.38 486 GLY A CA 1
ATOM 3473 C C . GLY A 1 486 ? -21.312 2.821 45.538 1.00 96.38 486 GLY A C 1
ATOM 3474 O O . GLY A 1 486 ? -21.774 3.790 46.144 1.00 96.38 486 GLY A O 1
ATOM 3475 N N . LEU A 1 487 ? -22.032 1.723 45.284 1.00 97.19 487 LEU A N 1
ATOM 3476 C CA . LEU A 1 487 ? -23.406 1.503 45.743 1.00 97.19 487 LEU A CA 1
ATOM 3477 C C . LEU A 1 487 ? -23.492 0.321 46.699 1.00 97.19 487 LEU A C 1
ATOM 3479 O O . LEU A 1 487 ? -22.822 -0.685 46.503 1.00 97.19 487 LEU A O 1
ATOM 3483 N N . SER A 1 488 ? -24.381 0.411 47.685 1.00 97.38 488 SER A N 1
ATOM 3484 C CA . SER A 1 488 ? -24.756 -0.714 48.541 1.00 97.38 488 SER A CA 1
ATOM 3485 C C . SER A 1 488 ? -25.968 -1.457 47.977 1.00 97.38 488 SER A C 1
ATOM 3487 O O . SER A 1 488 ? -26.734 -0.917 47.181 1.00 97.38 488 SER A O 1
ATOM 3489 N N . VAL A 1 489 ? -26.223 -2.682 48.443 1.00 96.56 489 VAL A N 1
ATOM 3490 C CA . VAL A 1 489 ? -27.418 -3.455 48.051 1.00 96.56 489 VAL A CA 1
ATOM 3491 C C . VAL A 1 489 ? -28.722 -2.685 48.322 1.00 96.56 489 VAL A C 1
ATOM 3493 O O . VAL A 1 489 ? -29.685 -2.822 47.572 1.00 96.56 489 VAL A O 1
ATOM 3496 N N . SER A 1 490 ? -28.765 -1.839 49.361 1.00 95.69 490 SER A N 1
ATOM 3497 C CA . SER A 1 490 ? -29.941 -1.014 49.678 1.00 95.69 490 SER A CA 1
ATOM 3498 C C . SER A 1 490 ? -30.194 0.141 48.707 1.00 95.69 490 SER A C 1
ATOM 3500 O O . SER A 1 490 ? -31.292 0.693 48.724 1.00 95.69 490 SER A O 1
ATOM 3502 N N . ASP A 1 491 ? -29.215 0.498 47.874 1.00 96.56 491 ASP A N 1
ATOM 3503 C CA . ASP A 1 491 ? -29.368 1.522 46.836 1.00 96.56 491 ASP A CA 1
ATOM 3504 C C . ASP A 1 491 ? -29.987 0.958 45.542 1.00 96.56 491 ASP A C 1
ATOM 3506 O O . ASP A 1 491 ? -30.287 1.725 44.625 1.00 96.56 491 ASP A O 1
ATOM 3510 N N . LEU A 1 492 ? -30.182 -0.366 45.463 1.00 96.88 492 LEU A N 1
ATOM 3511 C CA . LEU A 1 492 ? -30.712 -1.071 44.296 1.00 96.88 492 LEU A CA 1
ATOM 3512 C C . LEU A 1 492 ? -32.199 -1.396 44.455 1.00 96.88 492 LEU A C 1
ATOM 3514 O O . LEU A 1 492 ? -32.668 -1.812 45.518 1.00 96.88 492 LEU A O 1
ATOM 3518 N N . THR A 1 493 ? -32.949 -1.284 43.361 1.00 94.81 493 THR A N 1
ATOM 3519 C CA . THR A 1 493 ? -34.387 -1.581 43.327 1.00 94.81 493 THR A CA 1
ATOM 3520 C C . THR A 1 493 ? -34.747 -2.542 42.198 1.00 94.81 493 THR A C 1
ATOM 3522 O O . THR A 1 493 ? -34.099 -2.578 41.158 1.00 94.81 493 THR A O 1
ATOM 3525 N N . VAL A 1 494 ? -35.829 -3.314 42.373 1.00 93.75 494 VAL A N 1
ATOM 3526 C CA . VAL A 1 494 ? -36.272 -4.341 41.401 1.00 93.75 494 VAL A CA 1
ATOM 3527 C C . VAL A 1 494 ? -36.492 -3.767 39.997 1.00 93.75 494 VAL A C 1
ATOM 3529 O O . VAL A 1 494 ? -36.216 -4.438 39.013 1.00 93.75 494 VAL A O 1
ATOM 3532 N N . ASN A 1 495 ? -36.942 -2.515 39.881 1.00 92.94 495 ASN A N 1
ATOM 3533 C CA . ASN A 1 495 ? -37.159 -1.866 38.587 1.00 92.94 495 ASN A CA 1
ATOM 3534 C C . ASN A 1 495 ? -35.862 -1.567 37.811 1.00 92.94 495 ASN A C 1
ATOM 3536 O O . ASN A 1 495 ? -35.971 -1.146 36.666 1.00 92.94 495 ASN A O 1
ATOM 3540 N N . GLN A 1 496 ? -34.670 -1.733 38.394 1.00 95.62 496 GLN A N 1
ATOM 3541 C CA . GLN A 1 496 ? -33.381 -1.611 37.694 1.00 95.62 496 GLN A CA 1
ATOM 3542 C C . GLN A 1 496 ? -32.955 -2.914 37.017 1.00 95.62 496 GLN A C 1
ATOM 3544 O O . GLN A 1 496 ? -31.878 -2.965 36.438 1.00 95.62 496 GLN A O 1
ATOM 3549 N N . PHE A 1 497 ? -33.779 -3.959 37.093 1.00 95.69 497 PHE A N 1
ATOM 3550 C CA . PHE A 1 497 ? -33.481 -5.258 36.517 1.00 95.69 497 PHE A CA 1
ATOM 3551 C C . PHE A 1 497 ? -34.478 -5.590 35.415 1.00 95.69 497 PHE A C 1
ATOM 3553 O O . PHE A 1 497 ? -35.687 -5.587 35.646 1.00 95.69 497 PHE A O 1
ATOM 3560 N N . ASP A 1 498 ? -33.949 -5.938 34.248 1.00 93.88 498 ASP A N 1
ATOM 3561 C CA . ASP A 1 498 ? -34.715 -6.508 33.147 1.00 93.88 498 ASP A CA 1
ATOM 3562 C C . ASP A 1 498 ? -34.407 -8.004 33.073 1.00 93.88 498 ASP A C 1
ATOM 3564 O O . ASP A 1 498 ? -33.249 -8.411 33.020 1.00 93.88 498 ASP A O 1
ATOM 3568 N N . VAL A 1 499 ? -35.433 -8.853 33.092 1.00 92.00 499 VAL A N 1
ATOM 3569 C CA . VAL A 1 499 ? -35.268 -10.313 33.069 1.00 92.00 499 VAL A CA 1
ATOM 3570 C C . VAL A 1 499 ? -35.978 -10.913 31.866 1.00 92.00 499 VAL A C 1
ATOM 3572 O O . VAL A 1 499 ? -37.116 -10.559 31.561 1.00 92.00 499 VAL A O 1
ATOM 3575 N N . ALA A 1 500 ? -35.333 -11.867 31.197 1.00 86.44 500 ALA A N 1
ATOM 3576 C CA . ALA A 1 500 ? -35.986 -12.667 30.166 1.00 86.44 500 ALA A CA 1
ATOM 3577 C C . ALA A 1 500 ? -35.477 -14.111 30.184 1.00 86.44 500 ALA A C 1
ATOM 3579 O O . ALA A 1 500 ? -34.282 -14.366 30.309 1.00 86.44 500 ALA A O 1
ATOM 3580 N N . ASN A 1 501 ? -36.398 -15.066 30.044 1.00 77.81 501 ASN A N 1
ATOM 3581 C CA . ASN A 1 501 ? -36.112 -16.500 30.072 1.00 77.81 501 ASN A CA 1
ATOM 3582 C C . ASN A 1 501 ? -36.578 -17.152 28.761 1.00 77.81 501 ASN A C 1
ATOM 3584 O O . ASN A 1 501 ? -37.609 -16.736 28.219 1.00 77.81 501 ASN A O 1
ATOM 3588 N N . PRO A 1 502 ? -35.877 -18.178 28.244 1.00 55.38 502 PRO A N 1
ATOM 3589 C CA . PRO A 1 502 ? -36.238 -18.814 26.992 1.00 55.38 502 PRO A CA 1
ATOM 3590 C C . PRO A 1 502 ? -37.452 -19.706 27.256 1.00 55.38 502 PRO A C 1
ATOM 3592 O O . PRO A 1 502 ? -37.325 -20.795 27.802 1.00 55.38 502 PRO A O 1
ATOM 3595 N N . ASN A 1 503 ? -38.627 -19.204 26.871 1.00 51.72 503 ASN A N 1
ATOM 3596 C CA . ASN A 1 503 ? -39.949 -19.809 27.030 1.00 51.72 503 ASN A CA 1
ATOM 3597 C C . ASN A 1 503 ? -40.355 -20.071 28.486 1.00 51.72 503 ASN A C 1
ATOM 3599 O O . ASN A 1 503 ? -39.811 -20.925 29.181 1.00 51.72 503 ASN A O 1
ATOM 3603 N N . GLY A 1 504 ? -41.389 -19.353 28.929 1.00 46.44 504 GLY A N 1
ATOM 3604 C CA . GLY A 1 504 ? -42.031 -19.594 30.210 1.00 46.44 504 GLY A CA 1
ATOM 3605 C C . GLY A 1 504 ? -42.381 -21.069 30.374 1.00 46.44 504 GLY A C 1
ATOM 3606 O O . GLY A 1 504 ? -43.244 -21.600 29.673 1.00 46.44 504 GLY A O 1
ATOM 3607 N N . VAL A 1 505 ? -41.744 -21.723 31.344 1.00 36.66 505 VAL A N 1
ATOM 3608 C CA . VAL A 1 505 ? -42.365 -22.874 31.982 1.00 36.66 505 VAL A CA 1
ATOM 3609 C C . VAL A 1 505 ? -43.594 -22.310 32.677 1.00 36.66 505 VAL A C 1
ATOM 3611 O O . VAL A 1 505 ? -43.500 -21.638 33.703 1.00 36.66 505 VAL A O 1
ATOM 3614 N N . VAL A 1 506 ? -44.746 -22.517 32.043 1.00 39.38 506 VAL A N 1
ATOM 3615 C CA . VAL A 1 506 ? -46.058 -22.346 32.653 1.00 39.38 506 VAL A CA 1
ATOM 3616 C C . VAL A 1 506 ? -46.011 -23.116 33.969 1.00 39.38 506 VAL A C 1
ATOM 3618 O O . VAL A 1 506 ? -45.940 -24.344 33.963 1.00 39.38 506 VAL A O 1
ATOM 3621 N N . LYS A 1 507 ? -45.978 -22.395 35.094 1.00 36.66 507 LYS A N 1
ATOM 3622 C CA . LYS A 1 507 ? -46.207 -22.987 36.412 1.00 36.66 507 LYS A CA 1
ATOM 3623 C C . LYS A 1 507 ? -47.621 -23.582 36.366 1.00 36.66 507 LYS A C 1
ATOM 3625 O O . LYS A 1 507 ? -48.584 -22.824 36.268 1.00 36.66 507 LYS A O 1
ATOM 3630 N N . SER A 1 508 ? -47.722 -24.912 36.335 1.00 38.44 508 SER A N 1
ATOM 3631 C CA . SER A 1 508 ? -48.975 -25.649 36.550 1.00 38.44 508 SER A CA 1
ATOM 3632 C C . SER A 1 508 ? -49.318 -25.700 38.027 1.00 38.44 508 SER A C 1
ATOM 3634 O O . SER A 1 508 ? -48.373 -26.010 38.793 1.00 38.44 508 SER A O 1
#

Organism: NCBI:txid1208583

Foldseek 3Di:
DWAWDWADDDPFKIFIATAAAPVLVVVVVVRRVVRVVCVVVVQEDEDDAAQVADDDDPSHAYEYEAAAADDEGEHEARHAEYEAWHIDGGDPDPPDDSVRRVPGDIAAHEYHYHYQYACVHEHEYEHRHAEEYEYAFHLYEYEYREEHVQYEYEYHAALPRHEEYEYTHELHAYEEERHAYAYEYEYYYLVDAAGYAYEYEAARYQHYEYEYRHQYEEEYHQPQNREYEYEYNHEDDCVREHEEAEYAQYEYEYQYENYEYEYEFLYEYAADEQYEYEYNYDEAVGEYEYEEYAQYEYEYAYHYEYEQYEQYEEEYAEEYEYYAYAYEYEYEHAYEYEEDYDAHYAYEYAYAYEYEYEYAEAQYAYAYEPQRYQAEYEYHYHQDPPGAYEYEYEAHQYAYEHEDFDHEYEYEDYHFQYEYEYEPNGHAQYEYEYEHDDFALDRYAYEYEAQPDDLVVVVVQLVPWAADPQQWTWRDGHRYIYTYPPHHSVRDDSNRYHYDHDDDPPPD

Sequence (508 aa):
MGERITVVGGTDSTIAVTLDGTQALKLAKQFSQELQNYYSVDQLNFLDVTADGAAPVEHKIGYGVITQGGAAYSAGNGYDYIVVGGKNAQSPKMGMTATEINNLSLLNGPVTINSVMNSSQFVRVLSGNIQSFTYNAGQESGQLAAGAENSNVVFNGNTVNGGNWDIAVGTGNNTIVAGSGNNNISIGNQALTGQGQSSIDLTAGKINNVTSYGQDTITASNDSTAQNRVSLFGGLSEDIHSTVNLNEGAAVNDFSFYNVVTVGGGSTIQGGTYGNYTFNGSNDSNAGQLNGGQSSSITATGDLQVVQGDSNTINASRSLSFFNGVGNTEATAQGQFVGFGAGGLNYTLNASGNDSGLFVADVGNETLNASGSTSALQIYANTVVGGSSDFVASGGSGNDTLVAGTGNATFSGGAGDNLFMFNKAITDNGNTVITDFSKNGNGDKIGLYNYGLDNDSIANLLKTSENDAKGNAVLKLDGHTITIEGLSVSDLTVNQFDVANPNGVVKS

Radius of gyration: 33.88 Å; chains: 1; bounding box: 85×41×100 Å

InterPro domains:
  IPR011049 Serralysin-like metalloprotease, C-terminal [G3DSA:2.150.10.10] (295-499)

Secondary structure (DSSP, 8-state):
-PEEEEEE-STTEEEEEEE-SHHHHHHHHHHHHHHHHHHHTT-EEEE---TT-PPPPTT-EEEEEE---SSEEEE-TT-SEEEESEEEES---TT--HHHHHTSPPP-S-EEEEE---TT-EEEEEE--SSEEEEE--S-EEEEEE--TTPEEEEE--TTT---EEEEE-SS--EEE--SS-EEEEES-GGGTT----EEE-TT-SEEEEEE-SS-EEE--S-TT-EEEEEE----BTTB--EEE--TT-EEEE-SBS-EEEEETT-EEEEEES-EEEEE--STTS-EEEEEEES-EEEESS-EEEES-BS-EEEESS-EEEEEEEEEEEEEESS-EEEEEEEEEEEEEEEEESS-EEEE--SS--EEEEEEE-S-EEEE----TT----EEEE--SS--EEE--SS-EEEE--SS--EEEEETTTSTTEEEEESSPPSTTSS-EEEEESS---HHHHHHHHHH-EE-TTS-EEEE-SSEEEEETT--GGG--GGGEEEE-SS-----